Protein AF-0000000071751173 (afdb_homodimer)

pLDDT: mean 72.38, std 30.24, range [17.64, 98.69]

Nearest PDB structures (foldseek):
  6b1u-assembly2_F  TM=9.648E-01  e=2.246E-22  Homo sapiens
  2ya3-assembly1_E  TM=9.350E-01  e=2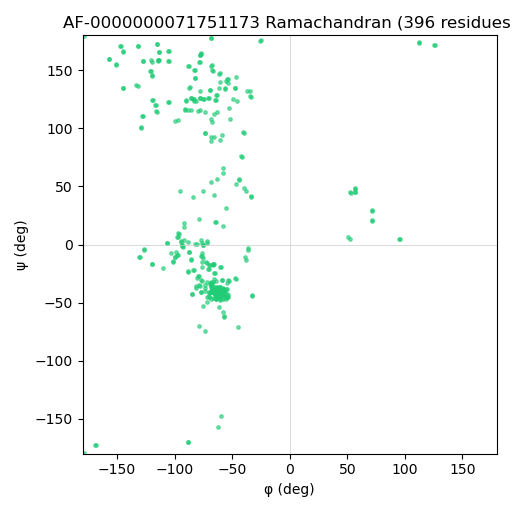.401E-22  Rattus norvegicus
  2uv6-assembly1_A-2  TM=8.990E-01  e=4.100E-22  Homo sapiens
  2uv4-assembly1_A  TM=9.038E-01  e=8.555E-22  Homo sapiens
  2uv7-assembly1_A-2  TM=9.027E-01  e=1.278E-21  Homo sapiens

Organism: Lates calcarifer (NCBI:txid8187)

Structure (mmCIF, N/CA/C/O backbone):
data_AF-0000000071751173-model_v1
#
loop_
_entity.id
_entity.type
_entity.pdbx_description
1 polymer 'CBS domain-containing protein'
#
loop_
_atom_site.group_PDB
_atom_site.id
_atom_site.type_symbol
_atom_site.label_atom_id
_atom_site.label_alt_id
_atom_site.label_comp_id
_atom_site.label_asym_id
_atom_site.label_entity_id
_atom_site.label_seq_id
_atom_site.pdbx_PDB_ins_code
_atom_site.Cartn_x
_atom_site.Cartn_y
_atom_site.Cartn_z
_atom_site.occupancy
_atom_site.B_iso_or_equiv
_atom_site.auth_seq_id
_atom_site.auth_comp_id
_atom_site.auth_asym_id
_atom_site.auth_atom_id
_atom_site.pdbx_PDB_model_num
ATOM 1 N N . MET A 1 1 ? -24.938 -24.016 -18.797 1 21.72 1 MET A N 1
ATOM 2 C CA . MET A 1 1 ? -25.234 -23.344 -17.531 1 21.72 1 MET A CA 1
ATOM 3 C C . MET A 1 1 ? -24 -22.625 -17 1 21.72 1 MET A C 1
ATOM 5 O O . MET A 1 1 ? -22.969 -23.25 -16.781 1 21.72 1 MET A O 1
ATOM 9 N N . SER A 1 2 ? -23.641 -21.547 -17.594 1 26.73 2 SER A N 1
ATOM 10 C CA . SER A 1 2 ? -22.484 -20.688 -17.406 1 26.73 2 SER A CA 1
ATOM 11 C C . SER A 1 2 ? -22.172 -20.484 -15.93 1 26.73 2 SER A C 1
ATOM 13 O O . SER A 1 2 ? -23.062 -20.125 -15.148 1 26.73 2 SER A O 1
ATOM 15 N N . LEU A 1 3 ? -21.625 -21.453 -15.32 1 28.86 3 LEU A N 1
ATOM 16 C CA . LEU A 1 3 ? -21.266 -21.453 -13.914 1 28.86 3 LEU A CA 1
ATOM 17 C C . LEU A 1 3 ? -20.844 -20.047 -13.469 1 28.86 3 LEU A C 1
ATOM 19 O O . LEU A 1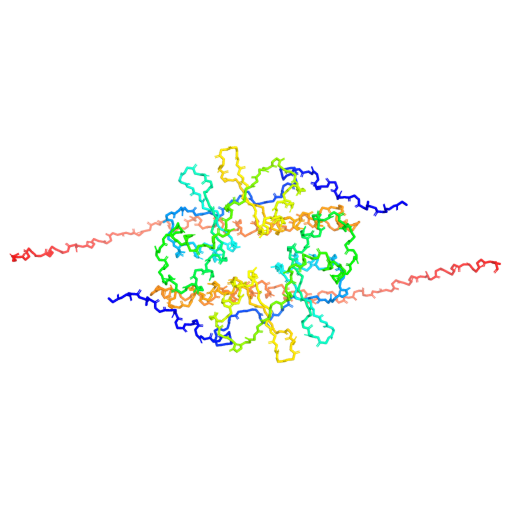 3 ? -19.688 -19.672 -13.648 1 28.86 3 LEU A O 1
ATOM 23 N N . CYS A 1 4 ? -21.516 -19.078 -13.914 1 35.69 4 CYS A N 1
ATOM 24 C CA . CYS A 1 4 ? -21.484 -17.703 -13.453 1 35.69 4 CYS A CA 1
ATOM 25 C C . CYS A 1 4 ? -21.344 -17.625 -11.938 1 35.69 4 CYS A C 1
ATOM 27 O O . CYS A 1 4 ? -22.281 -17.938 -11.211 1 35.69 4 CYS A O 1
ATOM 29 N N . MET A 1 5 ? -20.469 -18.375 -11.344 1 39.69 5 MET A N 1
ATOM 30 C CA . MET A 1 5 ? -20.5 -18.297 -9.891 1 39.69 5 MET A CA 1
ATOM 31 C C . MET A 1 5 ? -20.734 -16.859 -9.43 1 39.69 5 MET A C 1
ATOM 33 O O . MET A 1 5 ? -20.031 -15.938 -9.867 1 39.69 5 MET A O 1
ATOM 37 N N . PRO A 1 6 ? -21.984 -16.422 -9.125 1 50.91 6 PRO A N 1
ATOM 38 C CA . PRO A 1 6 ? -22.469 -15.172 -8.555 1 50.91 6 PRO A CA 1
ATOM 39 C C . PRO A 1 6 ? -21.516 -14.57 -7.527 1 50.91 6 PRO A C 1
ATOM 41 O O . PRO A 1 6 ? -20.719 -15.297 -6.918 1 50.91 6 PRO A O 1
ATOM 44 N N . MET A 1 7 ? -21.234 -13.211 -7.676 1 62.72 7 MET A N 1
ATOM 45 C CA . MET A 1 7 ? -20.594 -12.492 -6.578 1 62.72 7 MET A CA 1
ATOM 46 C C . MET A 1 7 ? -21.062 -13.031 -5.23 1 62.72 7 MET A C 1
ATOM 48 O O . MET A 1 7 ? -22.25 -13.258 -5.023 1 62.72 7 MET A O 1
ATOM 52 N N . PRO A 1 8 ? -20.125 -13.352 -4.461 1 74 8 PRO A N 1
ATOM 53 C CA . PRO A 1 8 ? -20.516 -13.812 -3.127 1 74 8 PRO A CA 1
ATOM 54 C C . PRO A 1 8 ? -21.547 -12.898 -2.459 1 74 8 PRO A C 1
ATOM 56 O O . PRO A 1 8 ? -21.5 -11.68 -2.645 1 74 8 PRO A O 1
ATOM 59 N N . ALA A 1 9 ? -22.562 -13.445 -1.882 1 79.69 9 ALA A N 1
ATOM 60 C CA . ALA A 1 9 ? -23.656 -12.727 -1.235 1 79.69 9 ALA A CA 1
ATOM 61 C C . ALA A 1 9 ? -23.125 -11.625 -0.319 1 79.69 9 ALA A C 1
ATOM 63 O O . ALA A 1 9 ? -23.75 -10.57 -0.188 1 79.69 9 ALA A O 1
ATOM 64 N N . PHE A 1 10 ? -21.969 -11.852 0.198 1 87.06 10 PHE A N 1
ATOM 65 C CA . PHE A 1 10 ? -21.453 -10.891 1.171 1 87.06 10 PHE A CA 1
ATOM 66 C C . PHE A 1 10 ? -21.047 -9.594 0.487 1 87.06 10 PHE A C 1
ATOM 68 O O . PHE A 1 10 ? -20.906 -8.555 1.139 1 87.06 10 PHE A O 1
ATOM 75 N N . MET A 1 11 ? -20.891 -9.586 -0.81 1 89.12 11 MET A N 1
ATOM 76 C CA . MET A 1 11 ? -20.516 -8.375 -1.542 1 89.12 11 MET A CA 1
ATOM 77 C C . MET A 1 11 ? -21.656 -7.367 -1.555 1 89.12 11 MET A C 1
ATOM 79 O O . MET A 1 11 ? -21.438 -6.176 -1.771 1 89.12 11 MET A O 1
ATOM 83 N N . LYS A 1 12 ? -22.828 -7.895 -1.322 1 93.19 12 LYS A N 1
ATOM 84 C CA . LYS A 1 12 ? -24 -7.031 -1.356 1 93.19 12 LYS A CA 1
ATOM 85 C C . LYS A 1 12 ? -24.328 -6.504 0.035 1 93.19 12 LYS A C 1
ATOM 87 O O . LYS A 1 12 ? -25.234 -5.684 0.193 1 93.19 12 LYS A O 1
ATOM 92 N N . GLN A 1 13 ? -23.562 -6.91 1.012 1 95.38 13 GLN A N 1
ATOM 93 C CA . GLN A 1 13 ? -23.75 -6.422 2.373 1 95.38 13 GLN A CA 1
ATOM 94 C C . GLN A 1 13 ? -22.969 -5.137 2.609 1 95.38 13 GLN A C 1
ATOM 96 O O . GLN A 1 13 ? -21.953 -4.891 1.942 1 95.38 13 GLN A O 1
ATOM 101 N N . THR A 1 14 ? -23.484 -4.355 3.549 1 97.69 14 THR A N 1
ATOM 102 C CA . THR A 1 14 ? -22.844 -3.074 3.85 1 97.69 14 THR A CA 1
ATOM 103 C C . THR A 1 14 ? -21.609 -3.275 4.715 1 97.69 14 THR A C 1
ATOM 105 O O . THR A 1 14 ? -21.422 -4.34 5.309 1 97.69 14 THR A O 1
ATOM 108 N N . LEU A 1 15 ? -20.781 -2.219 4.723 1 97.38 15 LEU A N 1
ATOM 109 C CA . LEU A 1 15 ? -19.625 -2.24 5.605 1 97.38 15 LEU A CA 1
ATOM 110 C C . LEU A 1 15 ? -20.047 -2.461 7.051 1 97.38 15 LEU A C 1
ATOM 112 O O . LEU A 1 15 ? -19.375 -3.199 7.789 1 97.38 15 LEU A O 1
ATOM 116 N N . GLU A 1 16 ? -21.125 -1.8 7.359 1 97.06 16 GLU A N 1
ATOM 117 C CA . GLU A 1 16 ? -21.625 -1.906 8.727 1 97.06 16 GLU A CA 1
ATOM 118 C C . GLU A 1 16 ? -22.031 -3.336 9.0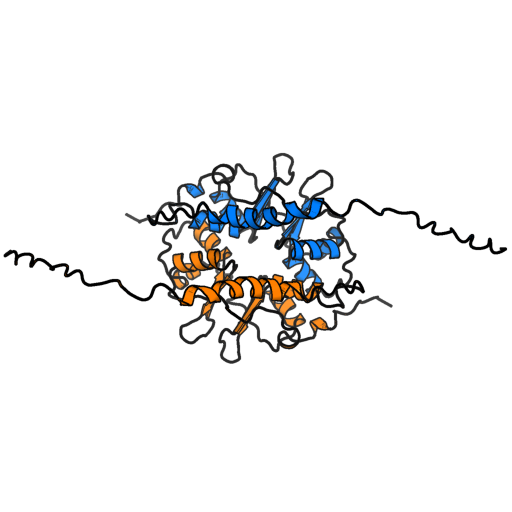55 1 97.06 16 GLU A C 1
ATOM 120 O O . GLU A 1 16 ? -21.688 -3.869 10.109 1 97.06 16 GLU A O 1
ATOM 125 N N . GLU A 1 17 ? -22.734 -3.996 8.188 1 96.06 17 GLU A N 1
ATOM 126 C CA . GLU A 1 17 ? -23.219 -5.363 8.383 1 96.06 17 GLU A CA 1
ATOM 127 C C . GLU A 1 17 ? -22.047 -6.344 8.484 1 96.06 17 GLU A C 1
ATOM 129 O O . GLU A 1 17 ? -22.094 -7.289 9.273 1 96.06 17 GLU A O 1
ATOM 134 N N . LEU A 1 18 ? -21.016 -6.105 7.719 1 94.25 18 LEU A N 1
ATOM 135 C CA . LEU A 1 18 ? -19.906 -7.043 7.621 1 94.25 18 LEU A CA 1
ATOM 136 C C . LEU A 1 18 ? -18.859 -6.762 8.695 1 94.25 18 LEU A C 1
ATOM 138 O O . LEU A 1 18 ? -18.031 -7.617 9 1 94.25 18 LEU A O 1
ATOM 142 N N . GLY A 1 19 ? -18.844 -5.531 9.18 1 95.19 19 GLY A N 1
ATOM 143 C CA . GLY A 1 19 ? -17.828 -5.125 10.133 1 95.19 19 GLY A CA 1
ATOM 144 C C . GLY A 1 19 ? -16.453 -4.984 9.508 1 95.19 19 GLY A C 1
ATOM 145 O O . GLY A 1 19 ? -15.438 -5.27 10.156 1 95.19 19 GLY A O 1
ATOM 146 N N . VAL A 1 20 ? -16.422 -4.66 8.289 1 96.19 20 VAL A N 1
ATOM 147 C CA . VAL A 1 20 ? -15.156 -4.523 7.57 1 96.19 20 VAL A CA 1
ATOM 148 C C . VAL A 1 20 ? -14.594 -3.119 7.766 1 96.19 20 VAL A C 1
ATOM 150 O O . VAL A 1 20 ? -15.289 -2.127 7.512 1 96.19 20 VAL A O 1
ATOM 153 N N . GLY A 1 21 ? -13.375 -3.035 8.211 1 96.75 21 GLY A N 1
ATOM 154 C CA . GLY A 1 21 ? -12.719 -1.755 8.422 1 96.75 21 GLY A CA 1
ATOM 155 C C . GLY A 1 21 ? -12.164 -1.596 9.828 1 96.75 21 GLY A C 1
ATOM 156 O O . GLY A 1 21 ? -12.328 -2.484 10.672 1 96.75 21 GLY A O 1
ATOM 157 N N . THR A 1 22 ? -11.414 -0.544 10.055 1 96.25 22 THR A N 1
ATOM 158 C CA . THR A 1 22 ? -10.898 -0.14 11.352 1 96.25 22 THR A CA 1
ATOM 159 C C . THR A 1 22 ? -11.664 1.065 11.891 1 96.25 22 THR A C 1
ATOM 161 O O . THR A 1 22 ? -11.68 2.125 11.258 1 96.25 22 THR A O 1
ATOM 164 N N . TYR A 1 23 ? -12.234 0.918 13.055 1 97.12 23 TYR A N 1
ATOM 165 C CA . TYR A 1 23 ? -13.141 1.96 13.523 1 97.12 23 TYR A CA 1
ATOM 166 C C . TYR A 1 23 ? -12.734 2.459 14.906 1 97.12 23 TYR A C 1
ATOM 168 O O . TYR A 1 23 ? -13.344 3.385 15.445 1 97.12 23 TYR A O 1
ATOM 176 N N . ALA A 1 24 ? -11.75 1.836 15.438 1 95.62 24 ALA A N 1
ATOM 177 C CA . ALA A 1 24 ? -11.227 2.275 16.734 1 95.62 24 ALA A CA 1
ATOM 178 C C . ALA A 1 24 ? -9.75 2.646 16.625 1 95.62 24 ALA A C 1
ATOM 180 O O . ALA A 1 24 ? -9.016 2.082 15.82 1 95.62 24 ALA A O 1
ATOM 181 N N . ASN A 1 25 ? -9.312 3.635 17.484 1 95.81 25 ASN A N 1
ATOM 182 C CA . ASN A 1 25 ? -7.922 4.062 17.562 1 95.81 25 ASN A CA 1
ATOM 183 C C . ASN A 1 25 ? -7.367 4.434 16.188 1 95.81 25 ASN A C 1
ATOM 185 O O . ASN A 1 25 ? -6.289 3.977 15.812 1 95.81 25 ASN A O 1
ATOM 189 N N . ILE A 1 26 ? -8.141 5.156 15.477 1 97.12 26 ILE A N 1
ATOM 190 C CA . ILE A 1 26 ? -7.734 5.57 14.133 1 97.12 26 ILE A CA 1
ATOM 191 C C . ILE A 1 26 ? -6.617 6.605 14.227 1 97.12 26 ILE A C 1
ATOM 193 O O . ILE A 1 26 ? -6.723 7.582 14.977 1 97.12 26 ILE A O 1
ATOM 197 N N . ALA A 1 27 ? -5.555 6.34 13.562 1 97.81 27 ALA A N 1
ATOM 198 C CA . ALA A 1 27 ? -4.484 7.332 13.477 1 97.81 27 ALA A CA 1
ATOM 199 C C . ALA A 1 27 ? -4.828 8.422 12.461 1 97.81 27 ALA A C 1
ATOM 201 O O . ALA A 1 27 ? -5.254 8.125 11.344 1 97.81 27 ALA A O 1
ATOM 202 N N . TYR A 1 28 ? -4.797 9.656 12.828 1 98.12 28 TYR A N 1
ATOM 203 C CA . TYR A 1 28 ? -4.996 10.797 11.938 1 98.12 28 TYR A CA 1
ATOM 204 C C . TYR A 1 28 ? -4.117 11.969 12.344 1 98.12 28 TYR A C 1
ATOM 206 O O . TYR A 1 28 ? -3.49 11.938 13.406 1 98.12 28 TYR A O 1
ATOM 214 N N . ILE A 1 29 ? -3.98 12.961 11.469 1 98.62 29 ILE A N 1
ATOM 215 C CA . ILE A 1 29 ? -3.209 14.172 11.742 1 98.62 29 ILE A CA 1
ATOM 216 C C . ILE A 1 29 ? -4.027 15.398 11.352 1 98.62 29 ILE A C 1
ATOM 218 O O . ILE A 1 29 ? -5.113 15.273 10.781 1 98.62 29 ILE A O 1
ATOM 222 N N . HIS A 1 30 ? -3.48 16.578 11.742 1 98.62 30 HIS A N 1
ATOM 223 C CA . HIS A 1 30 ? -4.113 17.844 11.383 1 98.62 30 HIS A CA 1
ATOM 224 C C . HIS A 1 30 ? -3.352 18.531 10.266 1 98.62 30 HIS A C 1
ATOM 226 O O . HIS A 1 30 ? -2.188 18.219 10.008 1 98.62 30 HIS A O 1
ATOM 232 N N . PRO A 1 31 ? -4.047 19.453 9.523 1 98 31 PRO A N 1
ATOM 233 C CA . PRO A 1 31 ? -3.406 20.172 8.414 1 98 31 PRO A CA 1
ATOM 234 C C . PRO A 1 31 ? -2.111 20.859 8.82 1 98 31 PRO A C 1
ATOM 236 O O . PRO A 1 31 ? -1.17 20.938 8.031 1 98 31 PRO A O 1
ATOM 239 N N . ASP A 1 32 ? -2.014 21.297 10.055 1 98.12 32 ASP A N 1
ATOM 240 C CA . ASP A 1 32 ? -0.865 22.078 10.492 1 98.12 32 ASP A CA 1
ATOM 241 C C . ASP A 1 32 ? 0.165 21.203 11.195 1 98.12 32 ASP A C 1
ATOM 243 O O . ASP A 1 32 ? 1.16 21.703 11.719 1 98.12 32 ASP A O 1
ATOM 247 N N . THR A 1 33 ? -0.078 19.891 11.172 1 97.62 33 THR A N 1
ATOM 248 C CA . THR A 1 33 ? 0.893 18.969 11.758 1 97.62 33 THR A CA 1
ATOM 249 C C . THR A 1 33 ? 2.217 19.031 11.008 1 97.62 33 THR A C 1
ATOM 251 O O . THR A 1 33 ? 2.24 18.953 9.773 1 97.62 33 THR A O 1
ATOM 254 N N . PRO A 1 34 ? 3.352 19.219 11.727 1 95.12 34 PRO A N 1
ATOM 255 C CA . PRO A 1 34 ? 4.648 19.125 11.055 1 95.12 34 PRO A CA 1
ATOM 256 C C . PRO A 1 34 ? 4.898 17.75 10.445 1 95.12 34 PRO A C 1
ATOM 258 O O . PRO A 1 34 ? 4.496 16.734 11.016 1 95.12 34 PRO A O 1
ATOM 261 N N . LEU A 1 35 ? 5.582 17.734 9.367 1 92.31 35 LEU A N 1
ATOM 262 C CA . LEU A 1 35 ? 5.859 16.5 8.641 1 92.31 35 LEU A CA 1
ATOM 263 C C . LEU A 1 35 ? 6.625 15.516 9.516 1 92.31 35 LEU A C 1
ATOM 265 O O . LEU A 1 35 ? 6.395 14.305 9.445 1 92.31 35 LEU A O 1
ATOM 269 N N . ILE A 1 36 ? 7.512 15.953 10.281 1 88.94 36 ILE A N 1
ATOM 270 C CA . ILE A 1 36 ? 8.312 15.078 11.141 1 88.94 36 ILE A CA 1
ATOM 271 C C . ILE A 1 36 ? 7.395 14.297 12.078 1 88.94 36 ILE A C 1
ATOM 273 O O . ILE A 1 36 ? 7.652 13.125 12.367 1 88.94 36 ILE A O 1
ATOM 277 N N . THR A 1 37 ? 6.387 14.938 12.602 1 94.44 37 THR A N 1
ATOM 278 C CA . THR A 1 37 ? 5.414 14.273 13.461 1 94.44 37 THR A CA 1
ATOM 279 C C . THR A 1 37 ? 4.637 13.219 12.68 1 94.44 37 THR A C 1
ATOM 281 O O . THR A 1 37 ? 4.402 12.109 13.18 1 94.44 37 THR A O 1
ATOM 284 N N . ALA A 1 38 ? 4.219 13.547 11.438 1 95 38 ALA A N 1
ATOM 285 C CA . ALA A 1 38 ? 3.527 12.578 10.594 1 95 38 ALA A CA 1
ATOM 286 C C . ALA A 1 38 ? 4.391 11.344 10.359 1 95 38 ALA A C 1
ATOM 288 O O . ALA A 1 38 ? 3.906 10.211 10.445 1 95 38 ALA A O 1
ATOM 289 N N . LEU A 1 39 ? 5.684 11.57 10.094 1 91.94 39 LEU A N 1
ATOM 290 C CA . LEU A 1 39 ? 6.613 10.477 9.867 1 91.94 39 LEU A CA 1
ATOM 291 C C . LEU A 1 39 ? 6.715 9.586 11.102 1 91.94 39 LEU A C 1
ATOM 293 O O . LEU A 1 39 ? 6.766 8.359 10.992 1 91.94 39 LEU A O 1
ATOM 297 N N . SER A 1 40 ? 6.68 10.219 12.195 1 90.81 40 SER A N 1
ATOM 298 C CA . SER A 1 40 ? 6.742 9.477 13.453 1 90.81 40 SER A CA 1
ATOM 299 C C . SER A 1 40 ? 5.488 8.625 13.656 1 90.81 40 SER A C 1
ATOM 301 O O . SER A 1 40 ? 5.57 7.484 14.109 1 90.81 40 SER A O 1
ATOM 303 N N . VAL A 1 41 ? 4.383 9.102 13.344 1 95.12 41 VAL A N 1
ATOM 304 C CA . VAL A 1 41 ? 3.135 8.359 13.484 1 95.12 41 VAL A CA 1
ATOM 305 C C . VAL A 1 41 ? 3.154 7.148 12.555 1 95.12 41 VAL A C 1
ATOM 307 O O . VAL A 1 41 ? 2.752 6.051 12.945 1 95.12 41 VAL A O 1
ATOM 310 N N . PHE A 1 42 ? 3.637 7.293 11.312 1 93.06 42 PHE A N 1
ATOM 311 C CA . PHE A 1 42 ? 3.754 6.188 10.375 1 93.06 42 PHE A CA 1
ATOM 312 C C . PHE A 1 42 ? 4.543 5.035 10.984 1 93.06 42 PHE A C 1
ATOM 314 O O . PHE A 1 42 ? 4.164 3.871 10.844 1 93.06 42 PHE A O 1
ATOM 321 N N . THR A 1 43 ? 5.594 5.391 11.578 1 85.94 43 THR A N 1
ATOM 322 C CA . THR A 1 43 ? 6.516 4.375 12.07 1 85.94 43 THR A CA 1
ATOM 323 C C . THR A 1 43 ? 5.984 3.734 13.352 1 85.94 43 THR A C 1
ATOM 325 O O . THR A 1 43 ? 6.016 2.512 13.492 1 85.94 43 THR A O 1
ATOM 328 N N . HIS A 1 44 ? 5.395 4.504 14.289 1 90.06 44 HIS A N 1
ATOM 329 C CA . HIS A 1 44 ? 4.965 4.016 15.602 1 90.06 44 HIS A CA 1
ATOM 330 C C . HIS A 1 44 ? 3.641 3.266 15.5 1 90.06 44 HIS A C 1
ATOM 332 O O . HIS A 1 44 ? 3.436 2.266 16.188 1 90.06 44 HIS A O 1
ATOM 338 N N . ARG A 1 45 ? 2.859 3.736 14.641 1 93.5 45 ARG A N 1
ATOM 339 C CA . ARG A 1 45 ? 1.53 3.141 14.555 1 93.5 45 ARG A CA 1
ATOM 340 C C . ARG A 1 45 ? 1.467 2.109 13.43 1 93.5 45 ARG A C 1
ATOM 342 O O . ARG A 1 45 ? 0.479 1.383 13.305 1 93.5 45 ARG A O 1
ATOM 349 N N . ARG A 1 46 ? 2.381 1.97 12.633 1 88.31 46 ARG A N 1
ATOM 350 C CA . ARG A 1 46 ? 2.49 0.998 11.547 1 88.31 46 ARG A CA 1
ATOM 351 C C . ARG A 1 46 ? 1.303 1.101 10.594 1 88.31 46 ARG A C 1
ATOM 353 O O . ARG A 1 46 ? 0.675 0.091 10.266 1 88.31 46 ARG A O 1
ATOM 360 N N . VAL A 1 47 ? 1.024 2.363 10.203 1 92.12 47 VAL A N 1
ATOM 361 C CA . VAL A 1 47 ? -0.045 2.621 9.242 1 92.12 47 VAL A CA 1
ATOM 362 C C . VAL A 1 47 ? 0.545 3.178 7.953 1 92.12 47 VAL A C 1
ATOM 364 O O . VAL A 1 47 ? 1.637 3.752 7.957 1 92.12 47 VAL A O 1
ATOM 367 N N . SER A 1 48 ? -0.197 3.064 6.859 1 90.19 48 SER A N 1
ATOM 368 C CA . SER A 1 48 ? 0.332 3.441 5.555 1 90.19 48 SER A CA 1
ATOM 369 C C . SER A 1 48 ? -0.187 4.809 5.121 1 90.19 48 SER A C 1
ATOM 371 O O . SER A 1 48 ? 0.327 5.398 4.168 1 90.19 48 SER A O 1
ATOM 373 N N . ALA A 1 49 ? -1.175 5.246 5.789 1 95.25 49 ALA A N 1
ATOM 374 C CA . ALA A 1 49 ? -1.753 6.551 5.473 1 95.25 49 ALA A CA 1
ATOM 375 C C . ALA A 1 49 ? -2.371 7.191 6.715 1 95.25 49 ALA A C 1
ATOM 377 O O . ALA A 1 49 ? -2.752 6.492 7.656 1 95.25 49 ALA A O 1
ATOM 378 N N . LEU A 1 50 ? -2.396 8.508 6.605 1 97.75 50 LEU A N 1
ATOM 379 C CA . LEU A 1 50 ? -2.973 9.305 7.684 1 97.75 50 LEU A CA 1
ATOM 380 C C . LEU A 1 50 ? -4.023 10.266 7.141 1 97.75 50 LEU A C 1
ATOM 382 O O . LEU A 1 50 ? -3.693 11.227 6.438 1 97.75 50 LEU A O 1
ATOM 386 N N . PRO A 1 51 ? -5.309 9.992 7.492 1 98.31 51 PRO A N 1
ATOM 387 C CA . PRO A 1 51 ? -6.289 11.031 7.18 1 98.31 51 PRO A CA 1
ATOM 388 C C . PRO A 1 51 ? -5.934 12.383 7.801 1 98.31 51 PRO A C 1
ATOM 390 O O . PRO A 1 51 ? -5.449 12.438 8.938 1 98.31 51 PRO A O 1
ATOM 393 N N . VAL A 1 52 ? -6.043 13.398 7.012 1 98.44 52 VAL A N 1
ATOM 394 C CA . VAL A 1 52 ? -5.891 14.758 7.52 1 98.44 52 VAL A CA 1
ATOM 395 C C . VAL A 1 52 ? -7.254 15.305 7.945 1 98.44 52 VAL A C 1
ATOM 397 O O . VAL A 1 52 ? -8.148 15.469 7.113 1 98.44 52 VAL A O 1
ATOM 400 N N . VAL A 1 53 ? -7.328 15.57 9.219 1 98.56 53 VAL A N 1
ATOM 401 C CA . VAL A 1 53 ? -8.609 15.914 9.828 1 98.56 53 VAL A CA 1
ATOM 402 C C . VAL A 1 53 ? -8.531 17.312 10.438 1 98.56 53 VAL A C 1
ATOM 404 O O . VAL A 1 53 ? -7.605 17.625 11.188 1 98.56 53 VAL A O 1
ATOM 407 N N . ASP A 1 54 ? -9.484 18.172 9.969 1 98.06 54 ASP A N 1
ATOM 408 C CA . ASP A 1 54 ? -9.445 19.516 10.539 1 98.06 54 ASP A CA 1
ATOM 409 C C . ASP A 1 54 ? -9.836 19.484 12.016 1 98.06 54 ASP A C 1
ATOM 411 O O . ASP A 1 54 ? -10.133 18.422 12.57 1 98.06 54 ASP A O 1
ATOM 415 N N . HIS A 1 55 ? -9.797 20.625 12.648 1 96.31 55 HIS A N 1
ATOM 416 C CA . HIS A 1 55 ? -9.969 20.688 14.102 1 96.31 55 HIS A CA 1
ATOM 417 C C . HIS A 1 55 ? -11.43 20.5 14.492 1 96.31 55 HIS A C 1
ATOM 419 O O . HIS A 1 55 ? -11.75 20.375 15.672 1 96.31 55 HIS A O 1
ATOM 425 N N . HIS A 1 56 ? -12.297 20.328 13.5 1 95 56 HIS A N 1
ATOM 426 C CA . HIS A 1 56 ? -13.703 20.047 13.758 1 95 56 HIS A CA 1
ATOM 427 C C . HIS A 1 56 ? -14.039 18.578 13.453 1 95 56 HIS A C 1
ATOM 429 O O . HIS A 1 56 ? -15.203 18.188 13.5 1 95 56 HIS A O 1
ATOM 435 N N . GLY A 1 57 ? -13.047 17.828 13.055 1 95.81 57 GLY A N 1
ATOM 436 C CA . GLY A 1 57 ? -13.234 16.406 12.844 1 95.81 57 GLY A CA 1
ATOM 437 C C . GLY A 1 57 ? -13.539 16.047 11.406 1 95.81 57 GLY A C 1
ATOM 438 O O . GLY A 1 57 ? -13.742 14.875 11.078 1 95.81 57 GLY A O 1
ATOM 439 N N . LYS A 1 58 ? -13.492 17.047 10.586 1 98.19 58 LYS A N 1
ATOM 440 C CA . LYS A 1 58 ? -13.797 16.797 9.18 1 98.19 58 LYS A CA 1
ATOM 441 C C . LYS A 1 58 ? -12.547 16.359 8.414 1 98.19 58 LYS A C 1
ATOM 443 O O . LYS A 1 58 ? -11.469 16.938 8.594 1 98.19 58 LYS A O 1
ATOM 448 N N . VAL A 1 59 ? -12.766 15.328 7.594 1 98.44 59 VAL A N 1
ATOM 449 C CA . VAL A 1 59 ? -11.664 14.875 6.746 1 98.44 59 VAL A CA 1
ATOM 450 C C . VAL A 1 59 ? -11.469 15.852 5.59 1 98.44 59 VAL A C 1
ATOM 452 O O . VAL A 1 59 ? -12.375 16.062 4.785 1 98.44 59 VAL A O 1
ATOM 455 N N . VAL A 1 60 ? -10.203 16.344 5.48 1 97.19 60 VAL A N 1
ATOM 456 C CA . VAL A 1 60 ? -9.984 17.344 4.453 1 97.19 60 VAL A CA 1
ATOM 457 C C . VAL A 1 60 ? -8.953 16.859 3.449 1 97.19 60 VAL A C 1
ATOM 459 O O . VAL A 1 60 ? -8.805 17.422 2.365 1 97.19 60 VAL A O 1
ATOM 462 N N . ASP A 1 61 ? -8.227 15.875 3.801 1 96.75 61 ASP A N 1
ATOM 463 C CA . ASP A 1 61 ? -7.227 15.297 2.902 1 96.75 61 ASP A CA 1
ATOM 464 C C . ASP A 1 61 ? -6.691 13.977 3.451 1 96.75 61 ASP A C 1
ATOM 466 O O . ASP A 1 61 ? -7.23 13.438 4.418 1 96.75 61 ASP A O 1
ATOM 470 N N . ILE A 1 62 ? -5.699 13.445 2.83 1 96.81 62 ILE A N 1
ATOM 471 C CA . ILE A 1 62 ? -5.004 12.234 3.26 1 96.81 62 ILE A CA 1
ATOM 472 C C . ILE A 1 62 ? -3.516 12.359 2.934 1 96.81 62 ILE A C 1
ATOM 474 O O . ILE A 1 62 ? -3.143 12.875 1.88 1 96.81 62 ILE A O 1
ATOM 478 N N . TYR A 1 63 ? -2.67 12.016 3.859 1 95.69 63 TYR A N 1
ATOM 479 C CA . TYR A 1 63 ? -1.227 11.977 3.658 1 95.69 63 TYR A CA 1
ATOM 480 C C . TYR A 1 63 ? -0.699 10.555 3.811 1 95.69 63 TYR A C 1
ATOM 482 O O . TYR A 1 63 ? -0.834 9.945 4.875 1 95.69 63 TYR A O 1
ATOM 490 N N . SER A 1 64 ? -0.069 9.984 2.773 1 94.62 64 SER A N 1
ATOM 491 C CA . SER A 1 64 ? 0.361 8.586 2.791 1 94.62 64 SER A CA 1
ATOM 492 C C . SER A 1 64 ? 1.882 8.477 2.738 1 94.62 64 SER A C 1
ATOM 494 O O . SER A 1 64 ? 2.576 9.484 2.559 1 94.62 64 SER A O 1
ATOM 496 N N . LYS A 1 65 ? 2.357 7.219 2.918 1 93.19 65 LYS A N 1
ATOM 497 C CA . LYS A 1 65 ? 3.781 6.934 2.77 1 93.19 65 LYS A CA 1
ATOM 498 C C . LYS A 1 65 ? 4.27 7.297 1.37 1 93.19 65 LYS A C 1
ATOM 500 O O . LYS A 1 65 ? 5.402 7.762 1.203 1 93.19 65 LYS A O 1
ATOM 505 N N . PHE A 1 66 ? 3.43 7.191 0.44 1 91.81 66 PHE A N 1
ATOM 506 C CA . PHE A 1 66 ? 3.803 7.516 -0.932 1 91.81 66 PHE A CA 1
ATOM 507 C C . PHE A 1 66 ? 4.062 9.008 -1.086 1 91.81 66 PHE A C 1
ATOM 509 O O . PHE A 1 66 ? 4.953 9.414 -1.835 1 91.81 66 PHE A O 1
ATOM 516 N N . ASP A 1 67 ? 3.348 9.789 -0.415 1 92.12 67 ASP A N 1
ATOM 517 C CA . ASP A 1 67 ? 3.551 11.234 -0.454 1 92.12 67 ASP A CA 1
ATOM 518 C C . ASP A 1 67 ? 4.93 11.609 0.087 1 92.12 67 ASP A C 1
ATOM 520 O O . ASP A 1 67 ? 5.547 12.57 -0.384 1 92.12 67 ASP A O 1
ATOM 524 N N . VAL A 1 68 ? 5.359 10.852 1.152 1 90.81 68 VAL A N 1
ATOM 525 C CA . VAL A 1 68 ? 6.68 11.102 1.721 1 90.81 68 VAL A CA 1
ATOM 526 C C . VAL A 1 68 ? 7.754 10.844 0.667 1 90.81 68 VAL A C 1
ATOM 528 O O . VAL A 1 68 ? 8.672 11.648 0.492 1 90.81 68 VAL A O 1
ATOM 531 N N . ILE A 1 69 ? 7.574 9.766 -0.014 1 90.25 69 ILE A N 1
ATOM 532 C CA . ILE A 1 69 ? 8.539 9.359 -1.031 1 90.25 69 ILE A CA 1
ATOM 533 C C . ILE A 1 69 ? 8.5 10.344 -2.199 1 90.25 69 ILE A C 1
ATOM 535 O O . ILE A 1 69 ? 9.539 10.703 -2.752 1 90.25 69 ILE A O 1
ATOM 539 N N . ASN A 1 70 ? 7.309 10.766 -2.58 1 89.75 70 ASN A N 1
ATOM 540 C CA . ASN A 1 70 ? 7.164 11.773 -3.625 1 89.75 70 ASN A CA 1
ATOM 541 C C . ASN A 1 70 ? 7.898 13.062 -3.268 1 89.75 70 ASN A C 1
ATOM 543 O O . ASN A 1 70 ? 8.57 13.656 -4.117 1 89.75 70 ASN A O 1
ATOM 547 N N . LEU A 1 71 ? 7.758 13.445 -2.086 1 89.12 71 LEU A N 1
ATOM 548 C CA . LEU A 1 71 ? 8.438 14.641 -1.621 1 89.12 71 LEU A CA 1
ATOM 549 C C . LEU A 1 71 ? 9.953 14.461 -1.668 1 89.12 71 LEU A C 1
ATOM 551 O O . LEU A 1 71 ? 10.68 15.359 -2.096 1 89.12 71 LEU A O 1
ATOM 555 N N . ALA A 1 72 ? 10.43 13.352 -1.179 1 85.69 72 ALA A N 1
ATOM 556 C CA . ALA A 1 72 ? 11.852 13.039 -1.192 1 85.69 72 ALA A CA 1
ATOM 557 C C . ALA A 1 72 ? 12.406 13.047 -2.615 1 85.69 72 ALA A C 1
ATOM 559 O O . ALA A 1 72 ? 13.531 13.492 -2.848 1 85.69 72 ALA A O 1
ATOM 560 N N . ALA A 1 73 ? 11.648 12.547 -3.555 1 86.81 73 ALA A N 1
ATOM 561 C CA . ALA A 1 73 ? 12.062 12.461 -4.953 1 86.81 73 ALA A CA 1
ATOM 562 C C . ALA A 1 73 ? 12.188 13.852 -5.57 1 86.81 73 ALA A C 1
ATOM 564 O O . ALA A 1 73 ? 13.047 14.086 -6.426 1 86.81 73 ALA A O 1
ATOM 565 N N . GLU A 1 74 ? 11.336 14.727 -5.25 1 82 74 GLU A N 1
ATOM 566 C CA . GLU A 1 74 ? 11.336 16.062 -5.82 1 82 74 GLU A CA 1
ATOM 567 C C . GLU A 1 74 ? 12.5 16.891 -5.285 1 82 74 GLU A C 1
ATOM 569 O O . GLU A 1 74 ? 12.812 17.953 -5.824 1 82 74 GLU A O 1
ATOM 574 N N . LYS A 1 75 ? 13.328 16.359 -4.5 1 66.62 75 LYS A N 1
ATOM 575 C CA . LYS A 1 75 ? 14.523 17 -3.959 1 66.62 75 LYS A CA 1
ATOM 576 C C . LYS A 1 75 ? 14.195 18.359 -3.344 1 66.62 75 LYS A C 1
ATOM 578 O O . LYS A 1 75 ? 15.016 19.266 -3.371 1 66.62 75 LYS A O 1
ATOM 583 N N . THR A 1 76 ? 13.008 18.734 -3.246 1 56.03 76 THR A N 1
ATOM 584 C CA . THR A 1 76 ? 12.609 20.078 -2.857 1 56.03 76 THR A CA 1
ATOM 585 C C . THR A 1 76 ? 12.648 20.234 -1.342 1 56.03 76 THR A C 1
ATOM 587 O O . THR A 1 76 ? 12.938 21.328 -0.836 1 56.03 76 THR A O 1
ATOM 590 N N . TYR A 1 77 ? 12.289 19.281 -0.577 1 55.78 77 TYR A N 1
ATOM 591 C CA . TYR A 1 77 ? 12.055 19.656 0.812 1 55.78 77 TYR A CA 1
ATOM 592 C C . TYR A 1 77 ? 12.812 18.734 1.761 1 55.78 77 TYR A C 1
ATOM 594 O O . TYR A 1 77 ? 12.57 17.516 1.793 1 55.78 77 TYR A O 1
ATOM 602 N N . ASN A 1 78 ? 13.867 19.234 2.182 1 64.12 78 ASN A N 1
ATOM 603 C CA . ASN A 1 78 ? 14.633 18.594 3.24 1 64.12 78 ASN A CA 1
ATOM 604 C C . ASN A 1 78 ? 14.18 19.047 4.621 1 64.12 78 ASN A C 1
ATOM 606 O O . ASN A 1 78 ? 14.781 18.672 5.633 1 64.12 78 ASN A O 1
ATOM 610 N N . ASN A 1 79 ? 13.125 19.922 4.512 1 73.94 79 ASN A N 1
ATOM 611 C CA . ASN A 1 79 ? 12.656 20.453 5.785 1 73.94 79 ASN A CA 1
ATOM 612 C C . ASN A 1 79 ? 11.445 19.672 6.301 1 73.94 79 ASN A C 1
ATOM 614 O O . ASN A 1 79 ? 10.359 19.766 5.727 1 73.94 79 ASN A O 1
ATOM 618 N N . LEU A 1 80 ? 11.672 18.922 7.285 1 80.38 80 LEU A N 1
ATOM 619 C CA . LEU A 1 80 ? 10.609 18.094 7.859 1 80.38 80 LEU A CA 1
ATOM 620 C C . LEU A 1 80 ? 9.75 18.906 8.82 1 80.38 80 LEU A C 1
ATOM 622 O O . LEU A 1 80 ? 8.75 18.391 9.344 1 80.38 80 LEU A O 1
ATOM 626 N N . ASP A 1 81 ? 10.117 20.219 8.953 1 86.06 81 ASP A N 1
ATOM 627 C CA . ASP A 1 81 ? 9.328 21.078 9.828 1 86.06 81 ASP A CA 1
ATOM 628 C C . ASP A 1 81 ? 8.148 21.703 9.078 1 86.06 81 ASP A C 1
ATOM 630 O O . ASP A 1 81 ? 7.285 22.328 9.68 1 86.06 81 ASP A O 1
ATOM 634 N N . VAL A 1 82 ? 8.141 21.484 7.859 1 90 82 VAL A N 1
ATOM 635 C CA . VAL A 1 82 ? 7.016 22 7.09 1 90 82 VAL A CA 1
ATOM 636 C C . VAL A 1 82 ? 5.742 21.25 7.477 1 90 82 VAL A C 1
ATOM 638 O O . VAL A 1 82 ? 5.801 20.125 7.996 1 90 82 VAL A O 1
ATOM 641 N N . THR A 1 83 ? 4.652 21.938 7.285 1 95.25 83 THR A N 1
ATOM 642 C CA . THR A 1 83 ? 3.385 21.312 7.648 1 95.25 83 THR A CA 1
ATOM 643 C C . THR A 1 83 ? 2.957 20.297 6.59 1 95.25 83 THR A C 1
ATOM 645 O O . THR A 1 83 ? 3.439 20.328 5.457 1 95.25 83 THR A O 1
ATOM 648 N N . VAL A 1 84 ? 2.01 19.469 6.977 1 95.38 84 VAL A N 1
ATOM 649 C CA . VAL A 1 84 ? 1.45 18.484 6.062 1 95.38 84 VAL A CA 1
ATOM 650 C C . VAL A 1 84 ? 0.776 19.188 4.887 1 95.38 84 VAL A C 1
ATOM 652 O O . VAL A 1 84 ? 0.915 18.766 3.738 1 95.38 84 VAL A O 1
ATOM 655 N N . THR A 1 85 ? 0.081 20.281 5.156 1 95.06 85 THR A N 1
ATOM 656 C CA . THR A 1 85 ? -0.573 21.031 4.094 1 95.06 85 THR A CA 1
ATOM 657 C C . THR A 1 85 ? 0.451 21.531 3.078 1 95.06 85 THR A C 1
ATOM 659 O O . THR A 1 85 ? 0.226 21.453 1.869 1 95.06 85 THR A O 1
ATOM 662 N N . GLN A 1 86 ? 1.509 22.031 3.539 1 92.5 86 GLN A N 1
ATOM 663 C CA . GLN A 1 86 ? 2.57 22.5 2.656 1 92.5 86 GLN A CA 1
ATOM 664 C C . GLN A 1 86 ? 3.17 21.344 1.854 1 92.5 86 GLN A C 1
ATOM 666 O O . GLN A 1 86 ? 3.451 21.484 0.663 1 92.5 86 GLN A O 1
ATOM 671 N N . ALA A 1 87 ? 3.383 20.25 2.52 1 91.31 87 ALA A N 1
ATOM 672 C CA . ALA A 1 87 ? 3.939 19.078 1.851 1 91.31 87 ALA A CA 1
ATOM 673 C C . ALA A 1 87 ? 3.006 18.578 0.752 1 91.31 87 ALA A C 1
ATOM 675 O O . ALA A 1 87 ? 3.461 18.156 -0.314 1 91.31 87 ALA A O 1
ATOM 676 N N . LEU A 1 88 ? 1.719 18.656 0.995 1 92.31 88 LEU A N 1
ATOM 677 C CA . LEU A 1 88 ? 0.712 18.141 0.073 1 92.31 88 LEU A CA 1
ATOM 678 C C . LEU A 1 88 ? 0.657 18.984 -1.196 1 92.31 88 LEU A C 1
ATOM 680 O O . LEU A 1 88 ? 0.109 18.547 -2.213 1 92.31 88 LEU A O 1
ATOM 684 N N . ARG A 1 89 ? 1.174 20.141 -1.174 1 88.06 89 ARG A N 1
ATOM 685 C CA . ARG A 1 89 ? 1.223 20.984 -2.363 1 88.06 89 ARG A CA 1
ATOM 686 C C . ARG A 1 89 ? 2.143 20.391 -3.422 1 88.06 89 ARG A C 1
ATOM 688 O O . ARG A 1 89 ? 2.047 20.734 -4.602 1 88.06 89 ARG A O 1
ATOM 695 N N . HIS A 1 90 ? 2.99 19.469 -3.027 1 82.88 90 HIS A N 1
ATOM 696 C CA . HIS A 1 90 ? 3.938 18.844 -3.945 1 82.88 90 HIS A CA 1
ATOM 697 C C . HIS A 1 90 ? 3.385 17.531 -4.508 1 82.88 90 HIS A C 1
ATOM 699 O O . HIS A 1 90 ? 4.094 16.812 -5.207 1 82.88 90 HIS A O 1
ATOM 705 N N . ARG A 1 91 ? 2.197 17.297 -4.109 1 85.25 91 ARG A N 1
ATOM 706 C CA . ARG A 1 91 ? 1.54 16.094 -4.613 1 85.25 91 ARG A CA 1
ATOM 707 C C . ARG A 1 91 ? 1.259 16.219 -6.109 1 85.25 91 ARG A C 1
ATOM 709 O O . ARG A 1 91 ? 1.087 17.328 -6.629 1 85.25 91 ARG A O 1
ATOM 716 N N . SER A 1 92 ? 1.283 15.031 -6.641 1 72.31 92 SER A N 1
ATOM 717 C CA . SER A 1 92 ? 0.976 15.039 -8.07 1 72.31 92 SER A CA 1
ATOM 718 C C . SER A 1 92 ? -0.355 15.727 -8.344 1 72.31 92 SER A C 1
ATOM 720 O O . SER A 1 92 ? -1.289 15.633 -7.547 1 72.31 92 SER A O 1
ATOM 722 N N . GLN A 1 93 ? -0.409 16.422 -9.375 1 65.25 93 GLN A N 1
ATOM 723 C CA . GLN A 1 93 ? -1.575 17.188 -9.82 1 65.25 93 GLN A CA 1
ATOM 724 C C . GLN A 1 93 ? -2.768 16.266 -10.062 1 65.25 93 GLN A C 1
ATOM 726 O O . GLN A 1 93 ? -3.918 16.703 -10.031 1 65.25 93 GLN A O 1
ATOM 731 N N . TYR A 1 94 ? -2.521 15.023 -10.227 1 61.09 94 TYR A N 1
ATOM 732 C CA . TYR A 1 94 ? -3.582 14.109 -10.633 1 61.09 94 TYR A CA 1
ATOM 733 C C . TYR A 1 94 ? -4.27 13.492 -9.422 1 61.09 94 TYR A C 1
ATOM 735 O O . TYR A 1 94 ? -5.125 12.617 -9.57 1 61.09 94 TYR A O 1
ATOM 743 N N . PHE A 1 95 ? -3.977 14.141 -8.414 1 70.94 95 PHE A N 1
ATOM 744 C CA . PHE A 1 95 ? -4.609 13.617 -7.207 1 70.94 95 PHE A CA 1
ATOM 745 C C . PHE A 1 95 ? -6.012 14.195 -7.039 1 70.94 95 PHE A C 1
ATOM 747 O O . PHE A 1 95 ? -6.184 15.414 -6.977 1 70.94 95 PHE A O 1
ATOM 754 N N . GLU A 1 96 ? -7.168 13.328 -7.09 1 69.38 96 GLU A N 1
ATOM 755 C CA . GLU A 1 96 ? -8.578 13.695 -7.047 1 69.38 96 GLU A CA 1
ATOM 756 C C . GLU A 1 96 ? -9.016 14.047 -5.629 1 69.38 96 GLU A C 1
ATOM 758 O O . GLU A 1 96 ? -10.078 14.648 -5.43 1 69.38 96 GLU A O 1
ATOM 763 N N . GLY A 1 97 ? -8.211 13.797 -4.695 1 82.12 97 GLY A N 1
ATOM 764 C CA . GLY A 1 97 ? -8.625 14.055 -3.322 1 82.12 97 GLY A CA 1
ATOM 765 C C . GLY A 1 97 ? -8.805 12.789 -2.504 1 82.12 97 GLY A C 1
ATOM 766 O O . GLY A 1 97 ? -8.672 11.68 -3.029 1 82.12 97 GLY A O 1
ATOM 767 N N . VAL A 1 98 ? -9.039 13 -1.287 1 92.06 98 VAL A N 1
ATOM 768 C CA . VAL A 1 98 ? -9.258 11.883 -0.376 1 92.06 98 VAL A CA 1
ATOM 769 C C . VAL A 1 98 ? -10.523 11.125 -0.778 1 92.06 98 VAL A C 1
ATOM 771 O O . VAL A 1 98 ? -11.57 11.727 -0.994 1 92.06 98 VAL A O 1
ATOM 774 N N . MET A 1 99 ? -10.406 9.797 -1.01 1 96.62 99 MET A N 1
ATOM 775 C CA . MET A 1 99 ? -11.562 8.961 -1.312 1 96.62 99 MET A CA 1
ATOM 776 C C . MET A 1 99 ? -12.281 8.531 -0.033 1 96.62 99 MET A C 1
ATOM 778 O O . MET A 1 99 ? -11.648 7.996 0.883 1 96.62 99 MET A O 1
ATOM 782 N N . LYS A 1 100 ? -13.523 8.859 -0.026 1 97.94 100 LYS A N 1
ATOM 783 C CA . LYS A 1 100 ? -14.328 8.617 1.169 1 97.94 100 LYS A CA 1
ATOM 784 C C . LYS A 1 100 ? -15.414 7.578 0.905 1 97.94 100 LYS A C 1
ATOM 786 O O . LYS A 1 100 ? -15.742 7.293 -0.25 1 97.94 100 LYS A O 1
ATOM 791 N N . CYS A 1 101 ? -15.906 6.961 1.957 1 98.44 101 CYS A N 1
ATOM 792 C CA . CYS A 1 101 ? -17.094 6.102 1.921 1 98.44 101 CYS A CA 1
ATOM 793 C C . CYS A 1 101 ? -17.859 6.191 3.229 1 98.44 101 CYS A C 1
ATOM 795 O O . CYS A 1 101 ? -17.453 6.891 4.156 1 98.44 101 CYS A O 1
ATOM 797 N N . ASN A 1 102 ? -19.031 5.609 3.221 1 97.94 102 ASN A N 1
ATOM 798 C CA . ASN A 1 102 ? -19.875 5.543 4.406 1 97.94 102 ASN A CA 1
ATOM 799 C C . ASN A 1 102 ? -20.172 4.098 4.801 1 97.94 102 ASN A C 1
ATOM 801 O O . ASN A 1 102 ? -20.125 3.197 3.959 1 97.94 102 ASN A O 1
ATOM 805 N N . LYS A 1 103 ? -20.531 3.902 6.043 1 97.5 103 LYS A N 1
ATOM 806 C CA . LYS A 1 103 ? -20.703 2.561 6.59 1 97.5 103 LYS A CA 1
ATOM 807 C C . LYS A 1 103 ? -21.891 1.855 5.934 1 97.5 103 LYS A C 1
ATOM 809 O O . LYS A 1 103 ? -22 0.629 5.996 1 97.5 103 LYS A O 1
ATOM 814 N N . LEU A 1 104 ? -22.734 2.605 5.297 1 97.94 104 LEU A N 1
ATOM 815 C CA . LEU A 1 104 ? -23.969 2.035 4.754 1 97.94 104 LEU A CA 1
ATOM 816 C C . LEU A 1 104 ? -23.781 1.611 3.303 1 97.94 104 LEU A C 1
ATOM 818 O O . LEU A 1 104 ? -24.688 1.048 2.689 1 97.94 104 LEU A O 1
ATOM 822 N N . GLU A 1 105 ? -22.641 1.808 2.791 1 98.12 105 GLU A N 1
ATOM 823 C CA . GLU A 1 105 ? -22.328 1.367 1.433 1 98.12 105 GLU A CA 1
ATOM 824 C C . GLU A 1 105 ? -21.953 -0.111 1.404 1 98.12 105 GLU A C 1
ATOM 826 O O . GLU A 1 105 ? -21.375 -0.627 2.363 1 98.12 105 GLU A O 1
ATOM 831 N N . THR A 1 106 ? -22.234 -0.759 0.301 1 97.06 106 THR A N 1
ATOM 832 C CA . THR A 1 106 ? -21.969 -2.186 0.167 1 97.06 106 THR A CA 1
ATOM 833 C C . THR A 1 106 ? -20.484 -2.434 -0.121 1 97.06 106 THR A C 1
ATOM 835 O O . THR A 1 106 ? -19.797 -1.557 -0.645 1 97.06 106 THR A O 1
ATOM 838 N N . LEU A 1 107 ? -20.078 -3.607 0.204 1 95.25 107 LEU A N 1
ATOM 839 C CA . LEU A 1 107 ? -18.703 -3.988 -0.096 1 95.25 107 LEU A CA 1
ATOM 840 C C . LEU A 1 107 ? -18.438 -3.93 -1.596 1 95.25 107 LEU A C 1
ATOM 842 O O . LEU A 1 107 ? -17.344 -3.525 -2.023 1 95.25 107 LEU A O 1
ATOM 846 N N . GLU A 1 108 ? -19.375 -4.289 -2.367 1 94.19 108 GLU A N 1
ATOM 847 C CA . GLU A 1 108 ? -19.25 -4.234 -3.82 1 94.19 108 GLU A CA 1
ATOM 848 C C . GLU A 1 108 ? -18.938 -2.816 -4.293 1 94.19 108 GLU A C 1
ATOM 850 O O . GLU A 1 108 ? -18.031 -2.609 -5.098 1 94.19 108 GLU A O 1
ATOM 855 N N . THR A 1 109 ? -19.656 -1.892 -3.775 1 96.44 109 THR A N 1
ATOM 856 C CA . THR A 1 109 ? -19.469 -0.49 -4.125 1 96.44 109 THR A CA 1
ATOM 857 C C . THR A 1 109 ? -18.078 -0.013 -3.693 1 96.44 109 THR A C 1
ATOM 859 O O . THR A 1 109 ? -17.406 0.699 -4.438 1 96.44 109 THR A O 1
ATOM 862 N N . ILE A 1 110 ? -17.719 -0.446 -2.535 1 96.88 110 ILE A N 1
ATOM 863 C CA . ILE A 1 110 ? -16.438 -0.059 -1.967 1 96.88 110 ILE A CA 1
ATOM 864 C C . ILE A 1 110 ? -15.297 -0.616 -2.828 1 96.88 110 ILE A C 1
ATOM 866 O O . ILE A 1 110 ? -14.359 0.104 -3.166 1 96.88 110 ILE A O 1
ATOM 870 N N . VAL A 1 111 ? -15.383 -1.865 -3.207 1 94.44 111 VAL A N 1
ATOM 871 C CA . VAL A 1 111 ? -14.375 -2.523 -4.031 1 94.44 111 VAL A CA 1
ATOM 872 C C . VAL A 1 111 ? -14.273 -1.822 -5.383 1 94.44 111 VAL A C 1
ATOM 874 O O . VAL A 1 111 ? -13.172 -1.532 -5.855 1 94.44 111 VAL A O 1
ATOM 877 N N . ASP A 1 112 ? -15.367 -1.458 -5.934 1 94.94 112 ASP A N 1
ATOM 878 C CA . ASP A 1 112 ? -15.383 -0.759 -7.215 1 94.94 112 ASP A CA 1
ATOM 879 C C . ASP A 1 112 ? -14.688 0.598 -7.109 1 94.94 112 ASP A C 1
ATOM 881 O O . ASP A 1 112 ? -13.93 0.983 -8 1 94.94 112 ASP A O 1
ATOM 885 N N . ARG A 1 113 ? -14.977 1.254 -6.066 1 96.06 113 ARG A N 1
ATOM 886 C CA . ARG A 1 113 ? -14.398 2.578 -5.867 1 96.06 113 ARG A CA 1
ATOM 887 C C . ARG A 1 113 ? -12.891 2.496 -5.691 1 96.06 113 ARG A C 1
ATOM 889 O O . ARG A 1 113 ? -12.148 3.309 -6.25 1 96.06 113 ARG A O 1
ATOM 896 N N . ILE A 1 114 ? -12.383 1.54 -4.973 1 94.69 114 ILE A N 1
ATOM 897 C CA . ILE A 1 114 ? -10.961 1.335 -4.742 1 94.69 114 ILE A CA 1
ATOM 898 C C . ILE A 1 114 ? -10.258 1.068 -6.07 1 94.69 114 ILE A C 1
ATOM 900 O O . ILE A 1 114 ? -9.203 1.646 -6.352 1 94.69 114 ILE A O 1
ATOM 904 N N . VAL A 1 115 ? -10.859 0.24 -6.902 1 92.81 115 VAL A N 1
ATOM 905 C CA . VAL A 1 115 ? -10.266 -0.158 -8.172 1 92.81 115 VAL A CA 1
ATOM 906 C C . VAL A 1 115 ? -10.266 1.026 -9.141 1 92.81 115 VAL A C 1
ATOM 908 O O . VAL A 1 115 ? -9.242 1.343 -9.742 1 92.81 115 VAL A O 1
ATOM 911 N N . LYS A 1 116 ? -11.359 1.73 -9.219 1 92.62 116 LYS A N 1
ATOM 912 C CA . LYS A 1 116 ? -11.492 2.84 -10.156 1 92.62 116 LYS A CA 1
ATOM 913 C C . LYS A 1 116 ? -10.562 3.992 -9.781 1 92.62 116 LYS A C 1
ATOM 915 O O . LYS A 1 116 ? -9.961 4.617 -10.648 1 92.62 116 LYS A O 1
ATOM 920 N N . ALA A 1 117 ? -10.453 4.219 -8.508 1 92 117 ALA A N 1
ATOM 921 C CA . ALA A 1 117 ? -9.633 5.332 -8.047 1 92 117 ALA A CA 1
ATOM 922 C C . ALA A 1 117 ? -8.164 4.918 -7.918 1 92 117 ALA A C 1
ATOM 924 O O . ALA A 1 117 ? -7.289 5.766 -7.734 1 92 117 ALA A O 1
ATOM 925 N N . GLU A 1 118 ? -7.926 3.654 -7.984 1 89.12 118 GLU A N 1
ATOM 926 C CA . GLU A 1 118 ? -6.586 3.082 -7.867 1 89.12 118 GLU A CA 1
ATOM 927 C C . GLU A 1 118 ? -5.918 3.502 -6.562 1 89.12 118 GLU A C 1
ATOM 929 O O . GLU A 1 118 ? -4.785 3.986 -6.566 1 89.12 118 GLU A O 1
ATOM 934 N N . VAL A 1 119 ? -6.719 3.404 -5.496 1 92.5 119 VAL A N 1
ATOM 935 C CA . VAL A 1 119 ? -6.223 3.73 -4.164 1 92.5 119 VAL A CA 1
ATOM 936 C C . VAL A 1 119 ? -6.191 2.471 -3.301 1 92.5 119 VAL A C 1
ATOM 938 O O . VAL A 1 119 ? -6.809 1.459 -3.646 1 92.5 119 VAL A O 1
ATOM 941 N N . HIS A 1 120 ? -5.492 2.551 -2.18 1 93.19 120 HIS A N 1
ATOM 942 C CA . HIS A 1 120 ? -5.32 1.378 -1.328 1 93.19 120 HIS A CA 1
ATOM 943 C C . HIS A 1 120 ? -6.289 1.407 -0.151 1 93.19 120 HIS A C 1
ATOM 945 O O . HIS A 1 120 ? -6.402 0.426 0.588 1 93.19 120 HIS A O 1
ATOM 951 N N . ARG A 1 121 ? -6.945 2.533 0.053 1 96.56 121 ARG A N 1
ATOM 952 C CA . ARG A 1 121 ? -7.875 2.65 1.169 1 96.56 121 ARG A CA 1
ATOM 953 C C . ARG A 1 121 ? -8.906 3.742 0.907 1 96.56 121 ARG A C 1
ATOM 955 O O . ARG A 1 121 ? -8.695 4.613 0.06 1 96.56 121 ARG A O 1
ATOM 962 N N . LEU A 1 122 ? -10.008 3.643 1.627 1 98.06 122 LEU A N 1
ATOM 963 C CA . LEU A 1 122 ? -11.008 4.699 1.733 1 98.06 122 LEU A CA 1
ATOM 964 C C . LEU A 1 122 ? -11.172 5.152 3.18 1 98.06 122 LEU A C 1
ATOM 966 O O . LEU A 1 122 ? -11.023 4.352 4.105 1 98.06 122 LEU A O 1
ATOM 970 N N . VAL A 1 123 ? -11.438 6.434 3.342 1 98.56 123 VAL A N 1
ATOM 971 C CA . VAL A 1 123 ? -11.75 6.961 4.664 1 98.56 123 VAL A CA 1
ATOM 972 C C . VAL A 1 123 ? -13.258 6.891 4.902 1 98.56 123 VAL A C 1
ATOM 974 O O . VAL A 1 123 ? -14.047 7.375 4.086 1 98.56 123 VAL A O 1
ATOM 977 N N . VAL A 1 124 ? -13.609 6.211 6.004 1 98.69 124 VAL A N 1
ATOM 978 C CA . VAL A 1 124 ? -15.023 6.109 6.352 1 98.69 124 VAL A CA 1
ATOM 979 C C . VAL A 1 124 ? -15.453 7.352 7.125 1 98.69 124 VAL A C 1
ATOM 981 O O . VAL A 1 124 ? -14.852 7.703 8.141 1 98.69 124 VAL A O 1
ATOM 984 N N . VAL A 1 125 ? -16.469 7.977 6.625 1 98.69 125 VAL A N 1
ATOM 985 C CA . VAL A 1 125 ? -16.922 9.211 7.254 1 98.69 125 VAL A CA 1
ATOM 986 C C . VAL A 1 125 ? -18.422 9.117 7.562 1 98.69 125 VAL A C 1
ATOM 988 O O . VAL A 1 125 ? -19.125 8.289 6.992 1 98.69 125 VAL A O 1
ATOM 991 N N . ASP A 1 126 ? -18.812 9.922 8.492 1 98.06 126 ASP A N 1
ATOM 992 C CA . ASP A 1 126 ? -20.234 10.016 8.773 1 98.06 126 ASP A CA 1
ATOM 993 C C . ASP A 1 126 ? -20.906 11.07 7.891 1 98.06 126 ASP A C 1
ATOM 995 O O . ASP A 1 126 ? -20.297 11.555 6.93 1 98.06 126 ASP A O 1
ATOM 999 N N . GLU A 1 127 ? -22.141 11.414 8.164 1 96.69 127 GLU A N 1
ATOM 1000 C CA . GLU A 1 127 ? -22.953 12.32 7.352 1 96.69 127 GLU A CA 1
ATOM 1001 C C . GLU A 1 127 ? -22.375 13.727 7.363 1 96.69 127 GLU A C 1
ATOM 1003 O O . GLU A 1 127 ? -22.594 14.5 6.43 1 96.69 127 GLU A O 1
ATOM 1008 N N . GLU A 1 128 ? -21.641 14.047 8.375 1 96.62 128 GLU A N 1
ATOM 1009 C CA . GLU A 1 128 ? -21.047 15.383 8.484 1 96.62 128 GLU A CA 1
ATOM 1010 C C . GLU A 1 128 ? -19.594 15.391 7.996 1 96.62 128 GLU A C 1
ATOM 1012 O O . GLU A 1 128 ? -18.859 16.344 8.25 1 96.62 128 GLU A O 1
ATOM 1017 N N . SER A 1 129 ? -19.156 14.32 7.387 1 96.62 129 SER A N 1
ATOM 1018 C CA . SER A 1 129 ? -17.828 14.164 6.82 1 96.62 129 SER A CA 1
ATOM 1019 C C . SER A 1 129 ? -16.766 14.047 7.918 1 96.62 129 SER A C 1
ATOM 1021 O O . SER A 1 129 ? -15.602 14.375 7.699 1 96.62 129 SER A O 1
ATOM 1023 N N . ARG A 1 130 ? -17.25 13.672 9.117 1 98.06 130 ARG A N 1
ATOM 1024 C CA . ARG A 1 130 ? -16.312 13.383 10.188 1 98.06 130 ARG A CA 1
ATOM 1025 C C . ARG A 1 130 ? -15.766 11.969 10.07 1 98.06 130 ARG A C 1
ATOM 1027 O O . ARG A 1 130 ? -16.5 11.039 9.742 1 98.06 130 ARG A O 1
ATOM 1034 N N . ILE A 1 131 ? -14.5 11.828 10.414 1 98.31 131 ILE A N 1
ATOM 1035 C CA . ILE A 1 131 ? -13.836 10.531 10.281 1 98.31 131 ILE A CA 1
ATOM 1036 C C . ILE A 1 131 ? -14.406 9.547 11.305 1 98.31 131 ILE A C 1
ATOM 1038 O O . ILE A 1 131 ? -14.531 9.875 12.484 1 98.31 131 ILE A O 1
ATOM 1042 N N . ILE A 1 132 ? -14.734 8.336 10.844 1 97.94 132 ILE A N 1
ATOM 1043 C CA . ILE A 1 132 ? -15.195 7.336 11.797 1 97.94 132 ILE A CA 1
ATOM 1044 C C . ILE A 1 132 ? -14.438 6.027 11.578 1 97.94 132 ILE A C 1
ATOM 1046 O O . ILE A 1 132 ? -14.547 5.102 12.391 1 97.94 132 ILE A O 1
ATOM 1050 N N . GLY A 1 133 ? -13.688 5.922 10.477 1 98.06 133 GLY A N 1
ATOM 1051 C CA . GLY A 1 133 ? -12.953 4.688 10.234 1 98.06 133 GLY A CA 1
ATOM 1052 C C . GLY A 1 133 ? -12.125 4.723 8.969 1 98.06 133 GLY A C 1
ATOM 1053 O O . GLY A 1 133 ? -12.031 5.758 8.305 1 98.06 133 GLY A O 1
ATOM 1054 N N . ILE A 1 134 ? -11.422 3.658 8.68 1 98.12 134 ILE A N 1
ATOM 1055 C CA . ILE A 1 134 ? -10.648 3.396 7.469 1 98.12 134 ILE A CA 1
ATOM 1056 C C . ILE A 1 134 ? -10.969 2.002 6.941 1 98.12 134 ILE A C 1
ATOM 1058 O O . ILE A 1 134 ? -11.102 1.052 7.715 1 98.12 134 ILE A O 1
ATOM 1062 N N . VAL A 1 135 ? -11.141 1.859 5.68 1 97.56 135 VAL A N 1
ATOM 1063 C CA . VAL A 1 135 ? -11.219 0.546 5.047 1 97.56 135 VAL A CA 1
ATOM 1064 C C . VAL A 1 135 ? -10.047 0.359 4.094 1 97.56 135 VAL A C 1
ATOM 1066 O O . VAL A 1 135 ? -9.914 1.087 3.105 1 97.56 135 VAL A O 1
ATOM 1069 N N . SER A 1 136 ? -9.156 -0.569 4.387 1 94.94 136 SER A N 1
ATOM 1070 C CA . SER A 1 136 ? -7.961 -0.83 3.59 1 94.94 136 SER A CA 1
ATOM 1071 C C . SER A 1 136 ? -8.109 -2.107 2.77 1 94.94 136 SER A C 1
ATOM 1073 O O . SER A 1 136 ? -9.039 -2.887 2.988 1 94.94 136 SER A O 1
ATOM 1075 N N . LEU A 1 137 ? -7.207 -2.262 1.837 1 94.44 137 LEU A N 1
ATOM 1076 C CA . LEU A 1 137 ? -7.152 -3.506 1.078 1 94.44 137 LEU A CA 1
ATOM 1077 C C . LEU A 1 137 ? -7.027 -4.707 2.01 1 94.44 137 LEU A C 1
ATOM 1079 O O . LEU A 1 137 ? -7.641 -5.75 1.771 1 94.44 137 LEU A O 1
ATOM 1083 N N . SER A 1 138 ? -6.277 -4.535 3.043 1 91.56 138 SER A N 1
ATOM 1084 C CA . SER A 1 138 ? -6.117 -5.629 3.996 1 91.56 138 SER A CA 1
ATOM 1085 C C . SER A 1 138 ? -7.441 -5.973 4.668 1 91.56 138 SER A C 1
ATOM 1087 O O . SER A 1 138 ? -7.754 -7.148 4.871 1 91.56 138 SER A O 1
ATOM 1089 N N . ASP A 1 139 ? -8.195 -5.027 4.996 1 93.19 139 ASP A N 1
ATOM 1090 C CA . ASP A 1 139 ? -9.508 -5.254 5.602 1 93.19 139 ASP A CA 1
ATOM 1091 C C . ASP A 1 139 ? -10.414 -6.047 4.664 1 93.19 139 ASP A C 1
ATOM 1093 O O . ASP A 1 139 ? -11.094 -6.977 5.094 1 93.19 139 ASP A O 1
ATOM 1097 N N . ILE A 1 140 ? -10.445 -5.621 3.439 1 92.38 140 ILE A N 1
ATOM 1098 C CA . ILE A 1 140 ? -11.297 -6.262 2.447 1 92.38 140 ILE A CA 1
ATOM 1099 C C . ILE A 1 140 ? -10.828 -7.691 2.203 1 92.38 140 ILE A C 1
ATOM 1101 O O . ILE A 1 140 ? -11.641 -8.617 2.105 1 92.38 140 ILE 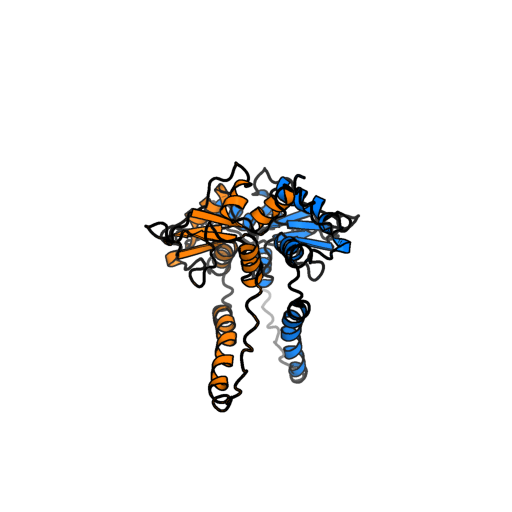A O 1
ATOM 1105 N N . LEU A 1 141 ? -9.562 -7.891 2.119 1 89.88 141 LEU A N 1
ATOM 1106 C CA . LEU A 1 141 ? -9.008 -9.227 1.91 1 89.88 141 LEU A CA 1
ATOM 1107 C C . LEU A 1 141 ? -9.406 -10.156 3.049 1 89.88 141 LEU A C 1
ATOM 1109 O O . LEU A 1 141 ? -9.719 -11.328 2.816 1 89.88 141 LEU A O 1
ATOM 1113 N N . GLN A 1 142 ? -9.305 -9.656 4.207 1 88.25 142 GLN A N 1
ATOM 1114 C CA . GLN A 1 142 ? -9.711 -10.445 5.363 1 88.25 142 GLN A CA 1
ATOM 1115 C C . GLN A 1 142 ? -11.172 -10.875 5.25 1 88.25 142 GLN A C 1
ATOM 1117 O O . GLN A 1 142 ? -11.516 -12.008 5.594 1 88.25 142 GLN A O 1
ATOM 1122 N N . ALA A 1 143 ? -11.977 -10.031 4.766 1 85.94 143 ALA A N 1
ATOM 1123 C CA . ALA A 1 143 ? -13.391 -10.352 4.566 1 85.94 143 ALA A CA 1
ATOM 1124 C C . ALA A 1 143 ? -13.562 -11.414 3.486 1 85.94 143 ALA A C 1
ATOM 1126 O O . ALA A 1 143 ? -14.445 -12.273 3.59 1 85.94 143 ALA A O 1
ATOM 1127 N N . LEU A 1 144 ? -12.805 -11.328 2.455 1 81.56 144 LEU A N 1
ATOM 1128 C CA . LEU A 1 144 ? -12.914 -12.25 1.331 1 81.56 144 LEU A CA 1
ATOM 1129 C C . LEU A 1 144 ? -12.461 -13.648 1.733 1 81.56 144 LEU A C 1
ATOM 1131 O O . LEU A 1 144 ? -12.969 -14.648 1.217 1 81.56 144 LEU A O 1
ATOM 1135 N N . VAL A 1 145 ? -11.445 -13.773 2.613 1 79.06 145 VAL A N 1
ATOM 1136 C CA . VAL A 1 145 ? -10.883 -15.062 3 1 79.06 145 VAL A CA 1
ATOM 1137 C C . VAL A 1 145 ? -11.711 -15.672 4.133 1 79.06 145 VAL A C 1
ATOM 1139 O O . VAL A 1 145 ? -11.898 -16.891 4.184 1 79.06 145 VAL A O 1
ATOM 1142 N N . LEU A 1 146 ? -12.117 -14.898 5.105 1 71.19 146 LEU A N 1
ATOM 1143 C CA . LEU A 1 146 ? -12.75 -15.391 6.324 1 71.19 146 LEU A CA 1
ATOM 1144 C C . LEU A 1 146 ? -14.242 -15.602 6.113 1 71.19 146 LEU A C 1
ATOM 1146 O O . LEU A 1 146 ? -14.883 -16.344 6.867 1 71.19 146 LEU A O 1
ATOM 1150 N N . THR A 1 147 ? -14.797 -14.977 5.191 1 62.31 147 THR A N 1
ATOM 1151 C CA . THR A 1 147 ? -16.234 -15.18 5.02 1 62.31 147 THR A CA 1
ATOM 1152 C C . THR A 1 147 ? -16.516 -16.5 4.309 1 62.31 147 THR A C 1
ATOM 1154 O O . THR A 1 147 ? -15.852 -16.828 3.324 1 62.31 147 THR A O 1
ATOM 1157 N N . PRO A 1 148 ? -17.203 -17.438 5.051 1 54.69 148 PRO A N 1
ATOM 1158 C CA . PRO A 1 148 ? -17.469 -18.812 4.613 1 54.69 148 PRO A CA 1
ATOM 1159 C C . PRO A 1 148 ? -17.656 -18.922 3.102 1 54.69 148 PRO A C 1
ATOM 1161 O O . PRO A 1 148 ? -17.406 -19.984 2.516 1 54.69 148 PRO A O 1
ATOM 1164 N N . ALA A 1 149 ? -18.359 -18.109 2.461 1 50.72 149 ALA A N 1
ATOM 1165 C CA . ALA A 1 149 ? -18.391 -18.375 1.025 1 50.72 149 ALA A CA 1
ATOM 1166 C C . ALA A 1 149 ? -16.984 -18.469 0.444 1 50.72 149 ALA A C 1
ATOM 1168 O O . ALA A 1 149 ? -16.75 -19.188 -0.531 1 50.72 149 ALA A O 1
ATOM 1169 N N . GLY A 1 150 ? -16.078 -17.578 0.823 1 47.84 150 GLY A N 1
ATOM 1170 C CA . GLY A 1 150 ? -14.695 -17.734 0.39 1 47.84 150 GLY A CA 1
ATOM 1171 C C . GLY A 1 150 ? -14.102 -19.078 0.796 1 47.84 150 GLY A C 1
ATOM 1172 O O . GLY A 1 150 ? -13.305 -19.656 0.055 1 47.84 150 GLY A O 1
ATOM 1173 N N . THR A 1 151 ? -14.016 -19.344 2.207 1 41.47 151 THR A N 1
ATOM 1174 C CA . THR A 1 151 ? -13.508 -20.641 2.645 1 41.47 151 THR A CA 1
ATOM 1175 C C . THR A 1 151 ? -14.484 -21.75 2.285 1 41.47 151 THR A C 1
ATOM 1177 O O . THR A 1 151 ? -15.664 -21.688 2.643 1 41.47 151 THR A O 1
ATOM 1180 N N . ARG A 1 152 ? -14.469 -22.406 1.288 1 37.28 152 ARG A N 1
ATOM 1181 C CA . ARG A 1 152 ? -15.148 -23.703 1.36 1 37.28 152 ARG A CA 1
ATOM 1182 C C . ARG A 1 152 ? -15.18 -24.219 2.791 1 37.28 152 ARG A C 1
ATOM 1184 O O . ARG A 1 152 ? -14.391 -23.781 3.635 1 37.28 152 ARG A O 1
ATOM 1191 N N . ASP A 1 153 ? -15.867 -25.422 3.225 1 34.75 153 ASP A N 1
ATOM 1192 C CA . ASP A 1 153 ? -16.203 -26.172 4.426 1 34.75 153 ASP A CA 1
ATOM 1193 C C . ASP A 1 153 ? -15.062 -26.156 5.434 1 34.75 153 ASP A C 1
ATOM 1195 O O . ASP A 1 153 ? -15.047 -26.938 6.387 1 34.75 153 ASP A O 1
ATOM 1199 N N . GLN A 1 154 ? -13.781 -25.766 5.211 1 33.34 154 GLN A N 1
ATOM 1200 C CA . GLN A 1 154 ? -13.055 -26.141 6.418 1 33.34 154 GLN A CA 1
ATOM 1201 C C . GLN A 1 154 ? -13.398 -25.219 7.582 1 33.34 154 GLN A C 1
ATOM 1203 O O . GLN A 1 154 ? -13.273 -23.984 7.465 1 33.34 154 GLN A O 1
ATOM 1208 N N . THR A 1 155 ? -14.289 -25.422 8.531 1 31.05 155 THR A N 1
ATOM 1209 C CA . THR A 1 155 ? -14.828 -24.969 9.812 1 31.05 155 THR A CA 1
ATOM 1210 C C . THR A 1 155 ? -13.711 -24.438 10.711 1 31.05 155 THR A C 1
ATOM 1212 O O . THR A 1 155 ? -13.82 -24.5 11.938 1 31.05 155 THR A O 1
ATOM 1215 N N . GLN A 1 156 ? -12.375 -24.438 10.484 1 31.09 156 GLN A N 1
ATOM 1216 C CA . GLN A 1 156 ? -11.625 -24.125 11.695 1 31.09 156 GLN A CA 1
ATOM 1217 C C . GLN A 1 156 ? -11.938 -22.703 12.188 1 31.09 156 GLN A C 1
ATOM 1219 O O . GLN A 1 156 ? -12.023 -21.781 11.391 1 31.09 156 GLN A O 1
ATOM 1224 N N . THR A 1 157 ? -12.57 -22.5 13.352 1 29.78 157 THR A N 1
ATOM 1225 C CA . THR A 1 157 ? -12.953 -21.406 14.234 1 29.78 157 THR A CA 1
ATOM 1226 C C . THR A 1 157 ? -11.812 -20.422 14.391 1 29.78 157 THR A C 1
ATOM 1228 O O . THR A 1 157 ? -10.836 -20.688 15.086 1 29.78 157 THR A O 1
ATOM 1231 N N . LEU A 1 158 ? -11.242 -19.844 13.508 1 32.38 158 LEU A N 1
ATOM 1232 C CA . LEU A 1 158 ? -10.18 -18.859 13.703 1 32.38 158 LEU A CA 1
ATOM 1233 C C . LEU A 1 158 ? -10.711 -17.625 14.438 1 32.38 158 LEU A C 1
ATOM 1235 O O . LEU A 1 158 ? -10.086 -16.562 14.406 1 32.38 158 LEU A O 1
ATOM 1239 N N . THR A 1 159 ? -11.836 -17.625 15.148 1 30.47 159 THR A N 1
ATOM 1240 C CA . THR A 1 159 ? -12.359 -16.5 15.93 1 30.47 159 THR A CA 1
ATOM 1241 C C . THR A 1 159 ? -11.328 -16.016 16.938 1 30.47 159 THR A C 1
ATOM 1243 O O . THR A 1 159 ? -11.344 -14.844 17.328 1 30.47 159 THR A O 1
ATOM 1246 N N . ASP A 1 160 ? -10.641 -16.938 17.734 1 30.67 160 ASP A N 1
ATOM 1247 C CA . ASP A 1 160 ? -10.016 -16.609 19.016 1 30.67 160 ASP A CA 1
ATOM 1248 C C . ASP A 1 160 ? -8.789 -15.719 18.812 1 30.67 160 ASP A C 1
ATOM 1250 O O . ASP A 1 160 ? -8.406 -14.969 19.719 1 30.67 160 ASP A O 1
ATOM 1254 N N . GLN A 1 161 ? -7.938 -15.953 17.828 1 29.94 161 GLN A N 1
ATOM 1255 C CA . GLN A 1 161 ? -6.559 -15.508 17.984 1 29.94 161 GLN A CA 1
ATOM 1256 C C . GLN A 1 161 ? -6.43 -14.008 17.703 1 29.94 161 GLN A C 1
ATOM 1258 O O . GLN A 1 161 ? -5.426 -13.391 18.062 1 29.94 161 GLN A O 1
ATOM 1263 N N . THR A 1 162 ? -7.234 -13.383 16.922 1 31.84 162 THR A N 1
ATOM 1264 C CA . THR A 1 162 ? -6.879 -12 16.641 1 31.84 162 THR A CA 1
ATOM 1265 C C . THR A 1 162 ? -7.152 -11.109 17.844 1 31.84 162 THR A C 1
ATOM 1267 O O . THR A 1 162 ? -6.512 -10.07 18.016 1 31.84 162 THR A O 1
ATOM 1270 N N . GLN A 1 163 ? -8.258 -11.328 18.625 1 29.8 163 GLN A N 1
ATOM 1271 C CA . GLN A 1 163 ? -8.469 -10.547 19.844 1 29.8 163 GLN A CA 1
ATOM 1272 C C . GLN A 1 163 ? -7.418 -10.883 20.891 1 29.8 163 GLN A C 1
ATOM 1274 O O . GLN A 1 163 ? -7.176 -10.086 21.797 1 29.8 163 GLN A O 1
ATOM 1279 N N . THR A 1 164 ? -6.961 -12.141 21.094 1 30.59 164 THR A N 1
ATOM 1280 C CA . THR A 1 164 ? -6.066 -12.531 22.172 1 30.59 164 THR A CA 1
ATOM 1281 C C . THR A 1 164 ? -4.68 -11.922 21.969 1 30.59 164 THR A C 1
ATOM 1283 O O . THR A 1 164 ? -3.977 -11.641 22.938 1 30.59 164 THR A O 1
ATOM 1286 N N . LEU A 1 165 ? -4.199 -11.812 20.703 1 33.75 165 LEU A N 1
ATOM 1287 C CA . LEU A 1 165 ? -2.863 -11.234 20.594 1 33.75 165 LEU A CA 1
ATOM 1288 C C . LEU A 1 165 ? -2.887 -9.75 20.953 1 33.75 165 LEU A C 1
ATOM 1290 O O . LEU A 1 165 ? -1.851 -9.172 21.281 1 33.75 165 LEU A O 1
ATOM 1294 N N . ARG A 1 166 ? -3.994 -9.047 20.625 1 29.06 166 ARG A N 1
ATOM 1295 C CA . ARG A 1 166 ? -4.027 -7.684 21.141 1 29.06 166 ARG A CA 1
ATOM 1296 C C . ARG A 1 166 ? -4.16 -7.676 22.656 1 29.06 166 ARG A C 1
ATOM 1298 O O . ARG A 1 166 ? -3.766 -6.711 23.312 1 29.06 166 ARG A O 1
ATOM 1305 N N . ASP A 1 167 ? -4.945 -8.578 23.25 1 30.81 167 ASP A N 1
ATOM 1306 C CA . ASP A 1 167 ? -5.207 -8.547 24.688 1 30.81 167 ASP A CA 1
ATOM 1307 C C . ASP A 1 167 ? -3.949 -8.898 25.484 1 30.81 167 ASP A C 1
ATOM 1309 O O . ASP A 1 167 ? -3.809 -8.492 26.641 1 30.81 167 ASP A O 1
ATOM 1313 N N . GLN A 1 168 ? -3.256 -9.961 25.094 1 30.03 168 GLN A N 1
ATOM 1314 C CA . GLN A 1 168 ? -2.197 -10.414 25.984 1 30.03 168 GLN A CA 1
ATOM 1315 C C . GLN A 1 168 ? -1.095 -9.367 26.109 1 30.03 168 GLN A C 1
ATOM 1317 O O . GLN A 1 168 ? -0.265 -9.438 27.016 1 30.03 168 GLN A O 1
ATOM 1322 N N . THR A 1 169 ? -0.849 -8.586 25.047 1 31.12 169 THR A N 1
ATOM 1323 C CA . THR A 1 169 ? 0.294 -7.727 25.328 1 31.12 169 THR A CA 1
ATOM 1324 C C . THR A 1 169 ? -0.05 -6.695 26.391 1 31.12 169 THR A C 1
ATOM 1326 O O . THR A 1 169 ? 0.831 -6.23 27.125 1 31.12 169 THR A O 1
ATOM 1329 N N . LEU A 1 170 ? -1.348 -6.289 26.359 1 31.27 170 LEU A N 1
ATOM 1330 C CA . LEU A 1 170 ? -1.53 -5.133 27.219 1 31.27 170 LEU A CA 1
ATOM 1331 C C . LEU A 1 170 ? -1.671 -5.566 28.688 1 31.27 170 LEU A C 1
ATOM 1333 O O . LEU A 1 170 ? -1.734 -4.723 29.578 1 31.27 170 LEU A O 1
ATOM 1337 N N . THR A 1 171 ? -2.186 -6.77 28.828 1 28.45 171 THR A N 1
ATOM 1338 C CA . THR A 1 171 ? -2.588 -6.934 30.234 1 28.45 171 THR A CA 1
ATOM 1339 C C . THR A 1 171 ? -1.367 -6.965 31.141 1 28.45 171 THR A C 1
ATOM 1341 O O . THR A 1 171 ? -1.474 -6.684 32.344 1 28.45 171 THR A O 1
ATOM 1344 N N . ASP A 1 172 ? -0.37 -7.625 30.688 1 28.06 172 ASP A N 1
ATOM 1345 C CA . ASP A 1 172 ? 0.542 -7.988 31.766 1 28.06 172 ASP A CA 1
ATOM 1346 C C . ASP A 1 172 ? 1.218 -6.754 32.344 1 28.06 172 ASP A C 1
ATOM 1348 O O . ASP A 1 172 ? 1.772 -6.805 33.438 1 28.06 172 ASP A O 1
ATOM 1352 N N . GLN A 1 173 ? 1.432 -5.793 31.438 1 26.02 173 GLN A N 1
ATOM 1353 C CA . GLN A 1 173 ? 2.371 -4.832 32 1 26.02 173 GLN A CA 1
ATOM 1354 C C . GLN A 1 173 ? 1.69 -3.943 33.031 1 26.02 173 GLN A C 1
ATOM 1356 O O . GLN A 1 173 ? 2.336 -3.096 33.656 1 26.02 173 GLN A O 1
ATOM 1361 N N . THR A 1 174 ? 0.349 -4.02 33.062 1 26.81 174 THR A N 1
ATOM 1362 C CA . THR A 1 174 ? -0.193 -2.906 33.844 1 26.81 174 THR A CA 1
ATOM 1363 C C . THR A 1 174 ? 0.05 -3.115 35.344 1 26.81 174 THR A C 1
ATOM 1365 O O . THR A 1 174 ? -0.121 -2.191 36.125 1 26.81 174 THR A O 1
ATOM 1368 N N . GLN A 1 175 ? -0.014 -4.418 35.719 1 24.12 175 GLN A N 1
ATOM 1369 C CA . GLN A 1 175 ? -0.303 -4.48 37.125 1 24.12 175 GLN A CA 1
ATOM 1370 C C . GLN A 1 175 ? 0.804 -3.82 37.938 1 24.12 175 GLN A C 1
ATOM 1372 O O . GLN A 1 175 ? 0.537 -3.209 39 1 24.12 175 GLN A O 1
ATOM 1377 N N . THR A 1 176 ? 2.041 -4.273 37.688 1 25.31 176 THR A N 1
ATOM 1378 C CA . THR A 1 176 ? 2.945 -4.254 38.844 1 25.31 176 THR A CA 1
ATOM 1379 C C . THR A 1 176 ? 3.426 -2.832 39.125 1 25.31 176 THR A C 1
ATOM 1381 O O . THR A 1 176 ? 4.023 -2.57 40.156 1 25.31 176 THR A O 1
ATOM 1384 N N . LEU A 1 177 ? 3.275 -1.982 38.031 1 24.36 177 LEU A N 1
ATOM 1385 C CA . LEU A 1 177 ? 4.137 -0.825 38.25 1 24.36 177 LEU A CA 1
ATOM 1386 C C . LEU A 1 177 ? 3.51 0.136 39.281 1 24.36 177 LEU A C 1
ATOM 1388 O O . LEU A 1 177 ? 3.914 1.297 39.344 1 24.36 177 LEU A O 1
ATOM 1392 N N . ARG A 1 178 ? 2.301 -0.319 39.781 1 21.66 178 ARG A N 1
ATOM 1393 C CA . ARG A 1 178 ? 1.635 0.756 40.5 1 21.66 178 ARG A CA 1
ATOM 1394 C C . ARG A 1 178 ? 2.518 1.281 41.625 1 21.66 178 ARG A C 1
ATOM 1396 O O . ARG A 1 178 ? 2.307 2.391 42.125 1 21.66 178 ARG A O 1
ATOM 1403 N N . ASP A 1 179 ? 3.223 0.296 42.25 1 22.47 179 ASP A N 1
ATOM 1404 C CA . ASP A 1 179 ? 3.385 0.617 43.656 1 22.47 179 ASP A CA 1
ATOM 1405 C C . ASP A 1 179 ? 4.367 1.769 43.844 1 22.47 179 ASP A C 1
ATOM 1407 O O . ASP A 1 179 ? 4.277 2.512 44.844 1 22.47 179 ASP A O 1
ATOM 1411 N N . GLN A 1 180 ? 5.465 1.619 43.094 1 20.34 180 GLN A N 1
ATOM 1412 C CA . GLN A 1 180 ? 6.59 2.107 43.875 1 20.34 180 GLN A CA 1
ATOM 1413 C C . GLN A 1 180 ? 6.613 3.631 43.906 1 20.34 180 GLN A C 1
ATOM 1415 O O . GLN A 1 180 ? 7.328 4.227 44.719 1 20.34 180 GLN A O 1
ATOM 1420 N N . THR A 1 181 ? 6.125 4.246 42.812 1 22.28 181 THR A N 1
ATOM 1421 C CA . THR A 1 181 ? 6.871 5.48 42.625 1 22.28 181 THR A CA 1
ATOM 1422 C C . THR A 1 181 ? 6.387 6.574 43.562 1 22.28 181 THR A C 1
ATOM 1424 O O . THR A 1 181 ? 5.422 7.281 43.281 1 22.28 181 THR A O 1
ATOM 1427 N N . LEU A 1 182 ? 5.742 6.191 44.656 1 22.42 182 LEU A N 1
ATOM 1428 C CA . LEU A 1 182 ? 5.109 7.316 45.344 1 22.42 182 LEU A CA 1
ATOM 1429 C C . LEU A 1 182 ? 6.137 8.398 45.688 1 22.42 182 LEU A C 1
ATOM 1431 O O . LEU A 1 182 ? 5.785 9.57 45.812 1 22.42 182 LEU A O 1
ATOM 1435 N N . ARG A 1 183 ? 7.344 7.902 46.188 1 19.08 183 ARG A N 1
ATOM 1436 C CA . ARG A 1 183 ? 7.676 8.727 47.344 1 19.08 183 ARG A CA 1
ATOM 1437 C C . ARG A 1 183 ? 8.148 10.109 46.906 1 19.08 183 ARG A C 1
ATOM 1439 O O . ARG A 1 183 ? 7.668 11.125 47.438 1 19.08 183 ARG A O 1
ATOM 1446 N N . ASP A 1 184 ? 9.414 10.211 46.375 1 20.16 184 ASP A N 1
ATOM 1447 C CA . ASP A 1 184 ? 10.344 11.133 47.031 1 20.16 184 ASP A CA 1
ATOM 1448 C C . ASP A 1 184 ? 10.336 12.492 46.344 1 20.16 184 ASP A C 1
ATOM 1450 O O . ASP A 1 184 ? 10.898 12.648 45.25 1 20.16 184 ASP A O 1
ATOM 1454 N N . GLN A 1 185 ? 9.188 13.055 46.031 1 18.84 185 GLN A N 1
ATOM 1455 C CA . GLN A 1 185 ? 9.07 14.312 45.281 1 18.84 185 GLN A CA 1
ATOM 1456 C C . GLN A 1 185 ? 9.867 15.422 45.969 1 18.84 185 GLN A C 1
ATOM 1458 O O . GLN A 1 185 ? 9.312 16.469 46.344 1 18.84 185 GLN A O 1
ATOM 1463 N N . THR A 1 186 ? 11.039 15.07 46.688 1 17.97 186 THR A N 1
ATOM 1464 C CA . THR A 1 186 ? 11.43 16.172 47.562 1 17.97 186 THR A CA 1
ATOM 1465 C C . THR A 1 186 ? 11.766 17.422 46.719 1 17.97 186 THR A C 1
ATOM 1467 O O . THR A 1 186 ? 12 17.328 45.531 1 17.97 186 THR A O 1
ATOM 1470 N N . GLN A 1 187 ? 12.633 18.406 47.312 1 18.28 187 GLN A N 1
ATOM 1471 C CA . GLN A 1 187 ? 12.742 19.797 47.75 1 18.28 187 GLN A CA 1
ATOM 1472 C C . GLN A 1 187 ? 13.547 20.625 46.75 1 18.28 187 GLN A C 1
ATOM 1474 O O . GLN A 1 187 ? 13.594 21.859 46.844 1 18.28 187 GLN A O 1
ATOM 1479 N N . THR A 1 188 ? 14.227 20.016 45.625 1 20.02 188 THR A N 1
ATOM 1480 C CA . THR A 1 188 ? 15.453 20.797 45.469 1 20.02 188 THR A CA 1
ATOM 1481 C C . THR A 1 188 ? 15.156 22.156 44.875 1 20.02 188 THR A C 1
ATOM 1483 O O . THR A 1 188 ? 14.414 22.266 43.875 1 20.02 188 THR A O 1
ATOM 1486 N N . SER A 1 189 ? 15.367 23.25 45.625 1 19.75 189 SER A N 1
ATOM 1487 C CA . SER A 1 189 ? 15.227 24.703 45.688 1 19.75 189 SER A CA 1
ATOM 1488 C C . SER A 1 189 ? 16.062 25.391 44.625 1 19.75 189 SER A C 1
ATOM 1490 O O . SER A 1 189 ? 17.297 25.391 44.688 1 19.75 189 SER A O 1
ATOM 1492 N N . CYS A 1 190 ? 15.891 25.078 43.281 1 19.28 190 CYS A N 1
ATOM 1493 C CA . CYS A 1 190 ? 16.797 25.688 42.312 1 19.28 190 CYS A CA 1
ATOM 1494 C C . CYS A 1 190 ? 16.719 27.203 42.375 1 19.28 190 CYS A C 1
ATOM 1496 O O . CYS A 1 190 ? 15.625 27.781 42.25 1 19.28 190 CYS A O 1
ATOM 1498 N N . VAL A 1 191 ? 17.594 27.781 43.125 1 20.59 191 VAL A N 1
ATOM 1499 C CA . VAL A 1 191 ? 17.906 29.188 43.406 1 20.59 191 VAL A CA 1
ATOM 1500 C C . VAL A 1 191 ? 18.109 29.953 42.094 1 20.59 191 VAL A C 1
ATOM 1502 O O . VAL A 1 191 ? 18.781 29.469 41.188 1 20.59 191 VAL A O 1
ATOM 1505 N N . ILE A 1 192 ? 17.125 30.797 41.781 1 20.8 192 ILE A N 1
ATOM 1506 C CA . ILE A 1 192 ? 16.844 31.734 40.688 1 20.8 192 ILE A CA 1
ATOM 1507 C C . ILE A 1 192 ? 17.969 32.75 40.594 1 20.8 192 ILE A C 1
ATOM 1509 O O . ILE A 1 192 ? 18.219 33.531 41.531 1 20.8 192 ILE A O 1
ATOM 1513 N N . ASN A 1 193 ? 19.266 32.344 40.219 1 19.3 193 ASN A N 1
ATOM 1514 C CA . ASN A 1 193 ? 20.281 33.375 40.219 1 19.3 193 ASN A CA 1
ATOM 1515 C C . ASN A 1 193 ? 19.844 34.594 39.375 1 19.3 193 ASN A C 1
ATOM 1517 O O . ASN A 1 193 ? 19.359 34.406 38.25 1 19.3 193 ASN A O 1
ATOM 1521 N N . PRO A 1 194 ? 19.703 35.75 39.969 1 22.44 194 PRO A N 1
ATOM 1522 C CA . PRO A 1 194 ? 19.297 37.125 39.594 1 22.44 194 PRO A CA 1
ATOM 1523 C C . PRO A 1 194 ? 20.156 37.719 38.5 1 22.44 194 PRO A C 1
ATOM 1525 O O . PRO A 1 194 ? 21.375 37.844 38.625 1 22.44 194 PRO A O 1
ATOM 1528 N N . VAL A 1 195 ? 20.188 37.125 37.281 1 20.62 195 VAL A N 1
ATOM 1529 C CA . VAL A 1 195 ? 21.078 37.781 36.312 1 20.62 195 VAL A CA 1
ATOM 1530 C C . VAL A 1 195 ? 20.797 39.281 36.281 1 20.62 195 VAL A C 1
ATOM 1532 O O . VAL A 1 195 ? 19.656 39.719 36.375 1 20.62 195 VAL A O 1
ATOM 1535 N N . ARG A 1 196 ? 21.859 40.094 36.5 1 21.83 196 ARG A N 1
ATOM 1536 C CA . ARG A 1 196 ? 22.25 41.5 36.531 1 21.83 196 ARG A CA 1
ATOM 1537 C C . ARG A 1 196 ? 21.719 42.25 35.312 1 21.83 196 ARG A C 1
ATOM 1539 O O . ARG A 1 196 ? 21.766 41.719 34.188 1 21.83 196 ARG A O 1
ATOM 1546 N N . VAL A 1 197 ? 20.953 43.312 35.531 1 23.91 197 VAL A N 1
ATOM 1547 C CA . VAL A 1 197 ? 20.328 44.469 34.906 1 23.91 197 VAL A CA 1
ATOM 1548 C C . VAL A 1 197 ? 21.344 45.188 34.031 1 23.91 197 VAL A C 1
ATOM 1550 O O . VAL A 1 197 ? 22.266 45.812 34.562 1 23.91 197 VAL A O 1
ATOM 1553 N N . CYS A 1 198 ? 22.094 44.531 33.062 1 21.12 198 CYS A N 1
ATOM 1554 C CA . CYS A 1 198 ? 23.047 45.438 32.438 1 21.12 198 CYS A CA 1
ATOM 1555 C C . CYS A 1 198 ? 22.375 46.75 32.062 1 21.12 198 CYS A C 1
ATOM 1557 O O . CYS A 1 198 ? 21.188 46.781 31.734 1 21.12 198 CYS A O 1
ATOM 1559 N N . ASP A 1 199 ? 23.031 47.938 32.156 1 20.78 199 ASP A N 1
ATOM 1560 C CA . ASP A 1 199 ? 23.125 49.406 32.062 1 20.78 199 ASP A CA 1
ATOM 1561 C C . ASP A 1 199 ? 22.781 49.875 30.656 1 20.78 199 ASP A C 1
ATOM 1563 O O . ASP A 1 199 ? 22.547 51.062 30.438 1 20.78 199 ASP A O 1
ATOM 1567 N N . LEU A 1 200 ? 22.188 49.375 29.562 1 21.34 200 LEU A N 1
ATOM 1568 C CA . LEU A 1 200 ? 21.938 50.531 28.703 1 21.34 200 LEU A CA 1
ATOM 1569 C C . LEU A 1 200 ? 20.703 51.281 29.172 1 21.34 200 LEU A C 1
ATOM 1571 O O . LEU A 1 200 ? 19.734 50.688 29.641 1 21.34 200 LEU A O 1
ATOM 1575 N N . MET B 1 1 ? 21.859 32.812 -0.562 1 21.97 1 MET B N 1
ATOM 1576 C CA . MET B 1 1 ? 22.391 31.453 -0.436 1 21.97 1 MET B CA 1
ATOM 1577 C C . MET B 1 1 ? 21.266 30.438 -0.293 1 21.97 1 MET B C 1
ATOM 1579 O O . MET B 1 1 ? 20.453 30.531 0.625 1 21.97 1 MET B O 1
ATOM 1583 N N . SER B 1 2 ? 20.578 30.156 -1.322 1 26.52 2 SER B N 1
ATOM 1584 C CA . SER B 1 2 ? 19.391 29.328 -1.513 1 26.52 2 SER B CA 1
ATOM 1585 C C . SER B 1 2 ? 19.5 28.031 -0.712 1 26.52 2 SER B C 1
ATOM 1587 O O . SER B 1 2 ? 20.5 27.328 -0.784 1 26.52 2 SER B O 1
ATOM 1589 N N . LEU B 1 3 ? 19.297 28.125 0.546 1 28.8 3 LEU B N 1
ATOM 1590 C CA . LEU B 1 3 ? 19.359 27.016 1.487 1 28.8 3 LEU B CA 1
ATOM 1591 C C . LEU B 1 3 ? 18.875 25.719 0.838 1 28.8 3 LEU B C 1
ATOM 1593 O O . LEU B 1 3 ? 17.672 25.469 0.772 1 28.8 3 LEU B O 1
ATOM 1597 N N . CYS B 1 4 ? 19.25 25.5 -0.348 1 35.72 4 CYS B N 1
ATOM 1598 C CA . CYS B 1 4 ? 19.125 24.266 -1.103 1 35.72 4 CYS B CA 1
ATOM 1599 C C . CYS B 1 4 ? 19.406 23.062 -0.216 1 35.72 4 CYS B C 1
ATOM 1601 O O . CYS B 1 4 ? 20.547 22.828 0.18 1 35.72 4 CYS B O 1
ATOM 1603 N N . MET B 1 5 ? 18.844 22.938 0.945 1 39.69 5 MET B N 1
ATOM 1604 C CA . MET B 1 5 ? 19.281 21.781 1.73 1 39.69 5 MET B CA 1
ATOM 1605 C C . MET B 1 5 ? 19.438 20.562 0.847 1 39.69 5 MET B C 1
ATOM 1607 O O . MET B 1 5 ? 18.531 20.203 0.089 1 39.69 5 MET B O 1
ATOM 1611 N N . PRO B 1 6 ? 20.656 20.234 0.368 1 51.16 6 PRO B N 1
ATOM 1612 C CA . PRO B 1 6 ? 21.109 19.078 -0.396 1 51.16 6 PRO B CA 1
ATOM 1613 C C . PRO B 1 6 ? 20.422 17.781 0.027 1 51.16 6 PRO B C 1
ATOM 1615 O O . PRO B 1 6 ? 19.953 17.672 1.16 1 51.16 6 PRO B O 1
ATOM 1618 N N . MET B 1 7 ? 19.922 16.984 -1.011 1 62.84 7 MET B N 1
ATOM 1619 C CA . MET B 1 7 ? 19.547 15.602 -0.737 1 62.84 7 MET B CA 1
ATOM 1620 C C . MET B 1 7 ? 20.453 14.984 0.319 1 62.84 7 MET B C 1
ATOM 1622 O O . MET B 1 7 ? 21.672 15.141 0.257 1 62.84 7 MET B O 1
ATOM 1626 N N . PRO B 1 8 ? 19.844 14.477 1.284 1 74.19 8 PRO B N 1
ATOM 1627 C CA . PRO B 1 8 ? 20.672 13.82 2.299 1 74.19 8 PRO B CA 1
ATOM 1628 C C . PRO B 1 8 ? 21.703 12.875 1.692 1 74.19 8 PRO B C 1
ATOM 1630 O O . PRO B 1 8 ? 21.438 12.227 0.676 1 74.19 8 PRO B O 1
ATOM 1633 N N . ALA B 1 9 ? 22.922 12.922 2.141 1 79.88 9 ALA B N 1
ATOM 1634 C CA . ALA B 1 9 ? 24.047 12.125 1.653 1 79.88 9 ALA B CA 1
ATOM 1635 C C . ALA B 1 9 ? 23.656 10.656 1.521 1 79.88 9 ALA B C 1
ATOM 1637 O O . ALA B 1 9 ? 24.141 9.961 0.62 1 79.88 9 ALA B O 1
ATOM 1638 N N . PHE B 1 10 ? 22.734 10.234 2.338 1 87.06 10 PHE B N 1
ATOM 1639 C CA . PHE B 1 10 ? 22.406 8.82 2.338 1 87.06 10 PHE B CA 1
ATOM 1640 C C . PHE B 1 10 ? 21.625 8.445 1.084 1 87.06 10 PHE B C 1
ATOM 1642 O O . PHE B 1 10 ? 21.547 7.27 0.718 1 87.06 10 PHE B O 1
ATOM 1649 N N . MET B 1 11 ? 21.109 9.398 0.362 1 89.31 11 MET B N 1
ATOM 1650 C CA . MET B 1 11 ? 20.359 9.125 -0.861 1 89.31 11 MET B CA 1
ATOM 1651 C C . MET B 1 11 ? 21.281 8.641 -1.972 1 89.31 11 MET B C 1
ATOM 1653 O O . MET B 1 11 ? 20.844 8.016 -2.934 1 89.31 11 MET B O 1
ATOM 1657 N N . LYS B 1 12 ? 22.531 8.977 -1.773 1 93.25 12 LYS B N 1
ATOM 1658 C CA . LYS B 1 12 ? 23.516 8.609 -2.795 1 93.25 12 LYS B CA 1
ATOM 1659 C C . LYS B 1 12 ? 24.156 7.266 -2.477 1 93.25 12 LYS B C 1
ATOM 1661 O O . LYS B 1 12 ? 24.938 6.746 -3.273 1 93.25 12 LYS B O 1
ATOM 1666 N N . GLN B 1 13 ? 23.781 6.688 -1.37 1 95.44 13 GLN B N 1
ATOM 1667 C CA . GLN B 1 13 ? 24.297 5.371 -0.996 1 95.44 13 GLN B CA 1
ATOM 1668 C C . GLN B 1 13 ? 23.422 4.262 -1.592 1 95.44 13 GLN B C 1
ATOM 1670 O O . GLN B 1 13 ? 22.25 4.465 -1.866 1 95.44 13 GLN B O 1
ATOM 1675 N N . THR B 1 14 ? 24.094 3.125 -1.784 1 97.69 14 THR B N 1
ATOM 1676 C CA . THR B 1 14 ? 23.391 1.991 -2.385 1 97.69 14 THR B CA 1
ATOM 1677 C C . THR B 1 14 ? 22.5 1.294 -1.358 1 97.69 14 THR B C 1
ATOM 1679 O O . THR B 1 14 ? 22.672 1.497 -0.153 1 97.69 14 THR B O 1
ATOM 1682 N N . LEU B 1 15 ? 21.578 0.487 -1.911 1 97.38 15 LEU B N 1
ATOM 1683 C CA . LEU B 1 15 ? 20.75 -0.328 -1.032 1 97.38 15 LEU B CA 1
ATOM 1684 C C . LEU B 1 15 ? 21.609 -1.223 -0.146 1 97.38 15 LEU B C 1
ATOM 1686 O O . LEU B 1 15 ? 21.312 -1.399 1.038 1 97.38 15 LEU B O 1
ATOM 1690 N N . GLU B 1 16 ? 22.625 -1.719 -0.789 1 97.06 16 GLU B N 1
ATOM 1691 C CA . GLU B 1 16 ? 23.516 -2.615 -0.058 1 97.06 16 GLU B CA 1
ATOM 1692 C C . GLU B 1 16 ? 24.219 -1.887 1.086 1 97.06 16 GLU B C 1
ATOM 1694 O O . GLU B 1 16 ? 24.266 -2.393 2.209 1 97.06 16 GLU B O 1
ATOM 1699 N N . GLU B 1 17 ? 24.703 -0.715 0.867 1 96 17 GLU B N 1
ATOM 1700 C CA . GLU B 1 17 ? 25.406 0.077 1.87 1 96 17 GLU B CA 1
ATOM 1701 C C . GLU B 1 17 ? 24.484 0.469 3.016 1 96 17 GLU B C 1
ATOM 1703 O O . GLU B 1 17 ? 24.891 0.484 4.18 1 96 17 GLU B O 1
ATOM 1708 N N . LEU B 1 18 ? 23.25 0.756 2.695 1 94.31 18 LEU B N 1
ATOM 1709 C CA . LEU B 1 18 ? 22.312 1.275 3.678 1 94.31 18 LEU B CA 1
ATOM 1710 C C . LEU B 1 18 ? 21.594 0.137 4.406 1 94.31 18 LEU B C 1
ATOM 1712 O O . LEU B 1 18 ? 21.031 0.342 5.477 1 94.31 18 LEU B O 1
ATOM 1716 N N . GLY B 1 19 ? 21.547 -1.02 3.764 1 95.25 19 GLY B N 1
ATOM 1717 C CA . GLY B 1 19 ? 20.812 -2.145 4.316 1 95.25 19 GLY B CA 1
ATOM 1718 C C . GLY B 1 19 ? 19.312 -1.958 4.254 1 95.25 19 GLY B C 1
ATOM 1719 O O . GLY B 1 19 ? 18.594 -2.406 5.148 1 95.25 19 GLY B O 1
ATOM 1720 N N . VAL B 1 20 ? 18.891 -1.244 3.311 1 96.25 20 VAL B N 1
ATOM 1721 C CA . VAL B 1 20 ? 17.453 -0.964 3.162 1 96.25 20 VAL B CA 1
ATOM 1722 C C . VAL B 1 20 ? 16.781 -2.094 2.383 1 96.25 20 VAL B C 1
ATOM 1724 O O . VAL B 1 20 ? 17.219 -2.443 1.285 1 96.25 20 VAL B O 1
ATOM 1727 N N . GLY B 1 21 ? 15.75 -2.65 2.941 1 96.81 21 GLY B N 1
ATOM 1728 C CA . GLY B 1 21 ? 15.008 -3.725 2.297 1 96.81 21 GLY B CA 1
ATOM 1729 C C . GLY B 1 21 ? 14.883 -4.965 3.162 1 96.81 21 GLY B C 1
ATOM 1730 O O . GLY B 1 21 ? 15.414 -5.008 4.273 1 96.81 21 GLY B O 1
ATOM 1731 N N . THR B 1 22 ? 14.094 -5.91 2.723 1 96.25 22 THR B N 1
ATOM 1732 C CA . THR B 1 22 ? 13.93 -7.223 3.334 1 96.25 22 THR B CA 1
ATOM 1733 C C . THR B 1 22 ? 14.641 -8.297 2.514 1 96.25 22 THR B C 1
ATOM 1735 O O . THR B 1 22 ? 14.32 -8.5 1.34 1 96.25 22 THR B O 1
ATOM 1738 N N . TYR B 1 23 ? 15.547 -9.008 3.141 1 97.12 23 TYR B N 1
ATOM 1739 C CA . TYR B 1 23 ? 16.391 -9.906 2.359 1 97.12 23 TYR B CA 1
ATOM 1740 C C . TYR B 1 23 ? 16.344 -11.32 2.912 1 97.12 23 TYR B C 1
ATOM 1742 O O . TYR B 1 23 ? 16.969 -12.234 2.352 1 97.12 23 TYR B O 1
ATOM 1750 N N . ALA B 1 24 ? 15.664 -11.461 3.99 1 95.56 24 ALA B N 1
ATOM 1751 C CA . ALA B 1 24 ? 15.492 -12.789 4.57 1 95.56 24 ALA B CA 1
ATOM 1752 C C . ALA B 1 24 ? 14.016 -13.164 4.672 1 95.56 24 ALA B C 1
ATOM 1754 O O . ALA B 1 24 ? 13.164 -12.289 4.844 1 95.56 24 ALA B O 1
ATOM 1755 N N . ASN B 1 25 ? 13.727 -14.5 4.555 1 95.75 25 ASN B N 1
ATOM 1756 C CA . ASN B 1 25 ? 12.375 -15.031 4.695 1 95.75 25 ASN B CA 1
ATOM 1757 C C . ASN B 1 25 ? 11.391 -14.312 3.773 1 95.75 25 ASN B C 1
ATOM 1759 O O . ASN B 1 25 ? 10.32 -13.883 4.211 1 95.75 25 ASN B O 1
ATOM 1763 N N . ILE B 1 26 ? 11.797 -14.117 2.582 1 97.12 26 ILE B N 1
ATOM 1764 C CA . ILE B 1 26 ? 10.961 -13.43 1.604 1 97.12 26 ILE B CA 1
ATOM 1765 C C . ILE B 1 26 ? 9.789 -14.328 1.214 1 97.12 26 ILE B C 1
ATOM 1767 O O . ILE B 1 26 ? 9.977 -15.5 0.885 1 97.12 26 ILE B O 1
ATOM 1771 N N . ALA B 1 27 ? 8.633 -13.812 1.342 1 97.81 27 ALA B N 1
ATOM 1772 C CA . ALA B 1 27 ? 7.457 -14.539 0.863 1 97.81 27 ALA B CA 1
ATOM 1773 C C . ALA B 1 27 ? 7.32 -14.422 -0.653 1 97.81 27 ALA B C 1
ATOM 1775 O O . ALA B 1 27 ? 7.43 -13.328 -1.211 1 97.81 27 ALA B O 1
ATOM 1776 N N . TYR B 1 28 ? 7.223 -15.492 -1.369 1 98.19 28 TYR B N 1
ATOM 1777 C CA . TYR B 1 28 ? 6.984 -15.516 -2.809 1 98.19 28 TYR B CA 1
ATOM 1778 C C . TYR B 1 28 ? 6.105 -16.703 -3.191 1 98.19 28 TYR B C 1
ATOM 1780 O O . TYR B 1 28 ? 5.836 -17.578 -2.365 1 98.19 28 TYR B O 1
ATOM 1788 N N . ILE B 1 29 ? 5.582 -16.703 -4.406 1 98.62 29 ILE B N 1
ATOM 1789 C CA . ILE B 1 29 ? 4.758 -17.781 -4.934 1 98.62 29 ILE B CA 1
ATOM 1790 C C . ILE B 1 29 ? 5.242 -18.172 -6.332 1 98.62 29 ILE B C 1
ATOM 1792 O O . ILE B 1 29 ? 6.117 -17.5 -6.895 1 98.62 29 ILE B O 1
ATOM 1796 N N . HIS B 1 30 ? 4.672 -19.281 -6.836 1 98.62 30 HIS B N 1
ATOM 1797 C CA . HIS B 1 30 ? 4.984 -19.734 -8.188 1 98.62 30 HIS B CA 1
ATOM 1798 C C . HIS B 1 30 ? 3.83 -19.453 -9.141 1 98.62 30 HIS B C 1
ATOM 1800 O O . HIS B 1 30 ? 2.701 -19.219 -8.711 1 98.62 30 HIS B O 1
ATOM 1806 N N . PRO B 1 31 ? 4.129 -19.375 -10.477 1 98 31 PRO B N 1
ATOM 1807 C CA . PRO B 1 31 ? 3.096 -19.078 -11.469 1 98 31 PRO B CA 1
ATOM 1808 C C . PRO B 1 31 ? 1.895 -20.031 -11.367 1 98 31 PRO B C 1
ATOM 1810 O O . PRO B 1 31 ? 0.759 -19.609 -11.609 1 98 31 PRO B O 1
ATOM 1813 N N . ASP B 1 32 ? 2.121 -21.234 -10.945 1 98.12 32 ASP B N 1
ATOM 1814 C CA . ASP B 1 32 ? 1.055 -22.234 -10.938 1 98.12 32 ASP B CA 1
ATOM 1815 C C . ASP B 1 32 ? 0.418 -22.344 -9.555 1 98.12 32 ASP B C 1
ATOM 1817 O O . ASP B 1 32 ? -0.431 -23.203 -9.32 1 98.12 32 ASP B O 1
ATOM 1821 N N . THR B 1 33 ? 0.821 -21.453 -8.641 1 97.62 33 THR B N 1
ATOM 1822 C CA . THR B 1 33 ? 0.209 -21.453 -7.316 1 97.62 33 THR B CA 1
ATOM 1823 C C . THR B 1 33 ? -1.274 -21.094 -7.41 1 97.62 33 THR B C 1
ATOM 1825 O O . THR B 1 33 ? -1.65 -20.125 -8.07 1 97.62 33 THR B O 1
ATOM 1828 N N . PRO B 1 34 ? -2.162 -21.922 -6.805 1 95.06 34 PRO B N 1
ATOM 1829 C CA . PRO B 1 34 ? -3.572 -21.531 -6.742 1 95.06 34 PRO B CA 1
ATOM 1830 C C . PRO B 1 34 ? -3.791 -20.219 -5.984 1 95.06 34 PRO B C 1
ATOM 1832 O O . PRO B 1 34 ? -3.096 -19.953 -5.004 1 95.06 34 PRO B O 1
ATOM 1835 N N . LEU B 1 35 ? -4.758 -19.516 -6.406 1 92.31 35 LEU B N 1
ATOM 1836 C CA . LEU B 1 35 ? -5.059 -18.203 -5.824 1 92.31 35 LEU B CA 1
ATOM 1837 C C . LEU B 1 35 ? -5.383 -18.344 -4.34 1 92.31 35 LEU B C 1
ATOM 1839 O O . LEU B 1 35 ? -5.012 -17.469 -3.539 1 92.31 35 LEU B O 1
ATOM 1843 N N . ILE B 1 36 ? -6.051 -19.312 -3.945 1 88.94 36 ILE B N 1
ATOM 1844 C CA . ILE B 1 36 ? -6.43 -19.516 -2.551 1 88.94 36 ILE B CA 1
ATOM 1845 C C . ILE B 1 36 ? -5.176 -19.594 -1.682 1 88.94 36 ILE B C 1
ATOM 1847 O O . ILE B 1 36 ? -5.168 -19.094 -0.552 1 88.94 36 ILE B O 1
ATOM 1851 N N . THR B 1 37 ? -4.156 -20.266 -2.16 1 94.38 37 THR B N 1
ATOM 1852 C CA . THR B 1 37 ? -2.889 -20.344 -1.44 1 94.38 37 THR B CA 1
ATOM 1853 C C . THR B 1 37 ? -2.232 -18.969 -1.333 1 94.38 37 THR B C 1
ATOM 1855 O O . THR B 1 37 ? -1.708 -18.609 -0.278 1 94.38 37 THR B O 1
ATOM 1858 N N . ALA B 1 38 ? -2.258 -18.188 -2.443 1 94.94 38 ALA B N 1
ATOM 1859 C CA . ALA B 1 38 ? -1.717 -16.828 -2.414 1 94.94 38 ALA B CA 1
ATOM 1860 C C . ALA B 1 38 ? -2.426 -15.984 -1.364 1 94.94 38 ALA B C 1
ATOM 1862 O O . ALA B 1 38 ? -1.78 -15.258 -0.604 1 94.94 38 ALA B O 1
ATOM 1863 N N . LEU B 1 39 ? -3.75 -16.109 -1.303 1 91.81 39 LEU B N 1
ATOM 1864 C CA . LEU B 1 39 ? -4.543 -15.367 -0.33 1 91.81 39 LEU B CA 1
ATOM 1865 C C . LEU B 1 39 ? -4.148 -15.742 1.095 1 91.81 39 LEU B C 1
ATOM 1867 O O . LEU B 1 39 ? -4.051 -14.875 1.965 1 91.81 39 LEU B O 1
ATOM 1871 N N . SER B 1 40 ? -3.881 -16.953 1.247 1 90.69 40 SER B N 1
ATOM 1872 C CA . SER B 1 40 ? -3.467 -17.438 2.562 1 90.69 40 SER B CA 1
ATOM 1873 C C . SER B 1 40 ? -2.104 -16.875 2.949 1 90.69 40 SER B C 1
ATOM 1875 O O . SER B 1 40 ? -1.887 -16.5 4.105 1 90.69 40 SER B O 1
ATOM 1877 N N . VAL B 1 41 ? -1.204 -16.797 2.082 1 95.06 41 VAL B N 1
ATOM 1878 C CA . VAL B 1 41 ? 0.119 -16.234 2.354 1 95.06 41 VAL B CA 1
ATOM 1879 C C . VAL B 1 41 ? -0.003 -14.766 2.73 1 95.06 41 VAL B C 1
ATOM 1881 O O . VAL B 1 41 ? 0.651 -14.305 3.668 1 95.06 41 VAL B O 1
ATOM 1884 N N . PHE B 1 42 ? -0.858 -13.992 2.031 1 92.94 42 PHE B N 1
ATOM 1885 C CA . PHE B 1 42 ? -1.093 -12.586 2.348 1 92.94 42 PHE B CA 1
ATOM 1886 C C . PHE B 1 42 ? -1.496 -12.422 3.807 1 92.94 42 PHE B C 1
ATOM 1888 O O . PHE B 1 42 ? -1.01 -11.516 4.492 1 92.94 42 PHE B O 1
ATOM 1895 N N . THR B 1 43 ? -2.352 -13.25 4.207 1 85.69 43 THR B N 1
ATOM 1896 C CA . THR B 1 43 ? -2.932 -13.102 5.535 1 85.69 43 THR B CA 1
ATOM 1897 C C . THR B 1 43 ? -1.958 -13.586 6.605 1 85.69 43 THR B C 1
ATOM 1899 O O . THR B 1 43 ? -1.767 -12.914 7.625 1 85.69 43 THR B O 1
ATOM 1902 N N . HIS B 1 44 ? -1.241 -14.703 6.406 1 89.88 44 HIS B N 1
ATOM 1903 C CA . HIS B 1 44 ? -0.38 -15.32 7.406 1 89.88 44 HIS B CA 1
ATOM 1904 C C . HIS B 1 44 ? 0.947 -14.578 7.527 1 89.88 44 HIS B C 1
ATOM 1906 O O . HIS B 1 44 ? 1.489 -14.445 8.625 1 89.88 44 HIS B O 1
ATOM 1912 N N . ARG B 1 45 ? 1.379 -14.125 6.441 1 93.38 45 ARG B N 1
ATOM 1913 C CA . ARG B 1 45 ? 2.691 -13.484 6.445 1 93.38 45 ARG B CA 1
ATOM 1914 C C . ARG B 1 45 ? 2.562 -11.969 6.547 1 93.38 45 ARG B C 1
ATOM 1916 O O . ARG B 1 45 ? 3.561 -11.266 6.723 1 93.38 45 ARG B O 1
ATOM 1923 N N . ARG B 1 46 ? 1.477 -11.398 6.449 1 88.19 46 ARG B N 1
ATOM 1924 C CA . ARG B 1 46 ? 1.188 -9.977 6.578 1 88.19 46 ARG B CA 1
ATOM 1925 C C . ARG B 1 46 ? 2.012 -9.164 5.59 1 88.19 46 ARG B C 1
ATOM 1927 O O . ARG B 1 46 ? 2.648 -8.172 5.969 1 88.19 46 ARG B O 1
ATOM 1934 N N . VAL B 1 47 ? 1.986 -9.641 4.324 1 92.06 47 VAL B N 1
ATOM 1935 C CA . VAL B 1 47 ? 2.674 -8.938 3.248 1 92.06 47 VAL B CA 1
ATOM 1936 C C . VAL B 1 47 ? 1.652 -8.398 2.248 1 92.06 47 VAL B C 1
ATOM 1938 O O . VAL B 1 47 ? 0.542 -8.93 2.143 1 92.06 47 VAL B O 1
ATOM 1941 N N . SER B 1 48 ? 2.025 -7.406 1.476 1 90.12 48 SER B N 1
ATOM 1942 C CA . SER B 1 48 ? 1.084 -6.738 0.583 1 90.12 48 SER B CA 1
ATOM 1943 C C . SER B 1 48 ? 1.253 -7.215 -0.855 1 90.12 48 SER B C 1
ATOM 1945 O O . SER B 1 48 ? 0.401 -6.949 -1.706 1 90.12 48 SER B O 1
ATOM 1947 N N . ALA B 1 49 ? 2.33 -7.855 -1.085 1 95.25 49 ALA B N 1
ATOM 1948 C CA . ALA B 1 49 ? 2.594 -8.375 -2.424 1 95.25 49 ALA B CA 1
ATOM 1949 C C . ALA B 1 49 ? 3.455 -9.633 -2.363 1 95.25 49 ALA B C 1
ATOM 1951 O O . ALA B 1 49 ? 4.188 -9.844 -1.396 1 95.25 49 ALA B O 1
ATOM 1952 N N . LEU B 1 50 ? 3.275 -10.391 -3.436 1 97.75 50 LEU B N 1
ATOM 1953 C CA . LEU B 1 50 ? 4.027 -11.633 -3.578 1 97.75 50 LEU B CA 1
ATOM 1954 C C . LEU B 1 50 ? 4.723 -11.695 -4.934 1 97.75 50 LEU B C 1
ATOM 1956 O O . LEU B 1 50 ? 4.066 -11.82 -5.969 1 97.75 50 LEU B O 1
ATOM 1960 N N . PRO B 1 51 ? 6.074 -11.594 -4.891 1 98.31 51 PRO B N 1
ATOM 1961 C CA . PRO B 1 51 ? 6.758 -11.891 -6.152 1 98.31 51 PRO B CA 1
ATOM 1962 C C . PRO B 1 51 ? 6.414 -13.273 -6.699 1 98.31 51 PRO B C 1
ATOM 1964 O O . PRO B 1 51 ? 6.281 -14.234 -5.934 1 98.31 51 PRO B O 1
ATOM 1967 N N . VAL B 1 52 ? 6.141 -13.32 -7.973 1 98.44 52 VAL B N 1
ATOM 1968 C CA . VAL B 1 52 ? 5.957 -14.594 -8.656 1 98.44 52 VAL B CA 1
ATOM 1969 C C . VAL B 1 52 ? 7.289 -15.078 -9.227 1 98.44 52 VAL B C 1
ATOM 1971 O O . VAL B 1 52 ? 7.871 -14.43 -10.094 1 98.44 52 VAL B O 1
ATOM 1974 N N . VAL B 1 53 ? 7.703 -16.188 -8.695 1 98.56 53 VAL B N 1
ATOM 1975 C CA . VAL B 1 53 ? 9.047 -16.688 -8.977 1 98.56 53 VAL B CA 1
ATOM 1976 C C . VAL B 1 53 ? 8.953 -18.062 -9.656 1 98.56 53 VAL B C 1
ATOM 1978 O O . VAL B 1 53 ? 8.258 -18.953 -9.172 1 98.56 53 VAL B O 1
ATOM 1981 N N . ASP B 1 54 ? 9.594 -18.125 -10.859 1 98.12 54 ASP B N 1
ATOM 1982 C CA . ASP B 1 54 ? 9.531 -19.422 -11.531 1 98.12 54 ASP B CA 1
ATOM 1983 C C . ASP B 1 54 ? 10.336 -20.469 -10.773 1 98.12 54 ASP B C 1
ATOM 1985 O O . ASP B 1 54 ? 10.938 -20.172 -9.734 1 98.12 54 ASP B O 1
ATOM 1989 N N . HIS B 1 55 ? 10.32 -21.672 -11.234 1 96.38 55 HIS B N 1
ATOM 1990 C CA . HIS B 1 55 ? 10.898 -22.781 -10.492 1 96.38 55 HIS B CA 1
ATOM 1991 C C . HIS B 1 55 ? 12.422 -22.766 -10.562 1 96.38 55 HIS B C 1
ATOM 1993 O O . HIS B 1 55 ? 13.086 -23.531 -9.867 1 96.38 55 HIS B O 1
ATOM 1999 N N . HIS B 1 56 ? 12.977 -21.781 -11.266 1 95 56 HIS B N 1
ATOM 2000 C CA . HIS B 1 56 ? 14.422 -21.594 -11.32 1 95 56 HIS B CA 1
ATOM 2001 C C . HIS B 1 56 ? 14.852 -20.391 -10.492 1 95 56 HIS B C 1
ATOM 2003 O O . HIS B 1 56 ? 16.031 -20 -10.508 1 95 56 HIS B O 1
ATOM 2009 N N . GLY B 1 57 ? 13.906 -19.75 -9.867 1 95.88 57 GLY B N 1
ATOM 2010 C CA . GLY B 1 57 ? 14.227 -18.656 -8.969 1 95.88 57 GLY B CA 1
ATOM 2011 C C . GLY B 1 57 ? 14.141 -17.297 -9.625 1 95.88 57 GLY B C 1
ATOM 2012 O O . GLY B 1 57 ? 14.406 -16.266 -8.992 1 95.88 57 GLY B O 1
ATOM 2013 N N . LYS B 1 58 ? 13.703 -17.297 -10.852 1 98.12 58 LYS B N 1
ATOM 2014 C CA . LYS B 1 58 ? 13.609 -16.047 -11.578 1 98.12 58 LYS B CA 1
ATOM 2015 C C . LYS B 1 58 ? 12.266 -15.359 -11.328 1 98.12 58 LYS B C 1
ATOM 2017 O O . LYS B 1 58 ? 11.227 -16.016 -11.336 1 98.12 58 LYS B O 1
ATOM 2022 N N . VAL B 1 59 ? 12.375 -14.055 -11.078 1 98.38 59 VAL B N 1
ATOM 2023 C CA . VAL B 1 59 ? 11.148 -13.281 -10.906 1 98.38 59 VAL B CA 1
ATOM 2024 C C . VAL B 1 59 ? 10.477 -13.055 -12.258 1 98.38 59 VAL B C 1
ATOM 2026 O O . VAL B 1 59 ? 11.07 -12.461 -13.164 1 98.38 59 VAL B O 1
ATOM 2029 N N . VAL B 1 60 ? 9.195 -13.453 -12.32 1 97.12 60 VAL B N 1
ATOM 2030 C CA . VAL B 1 60 ? 8.539 -13.352 -13.617 1 97.12 60 VAL B CA 1
ATOM 2031 C C . VAL B 1 60 ? 7.332 -12.422 -13.523 1 97.12 60 VAL B C 1
ATOM 2033 O O . VAL B 1 60 ? 6.793 -11.992 -14.539 1 97.12 60 VAL B O 1
ATOM 2036 N N . ASP B 1 61 ? 6.891 -12.172 -12.367 1 96.69 61 ASP B N 1
ATOM 2037 C CA . ASP B 1 61 ? 5.77 -11.266 -12.164 1 96.69 61 ASP B CA 1
ATOM 2038 C C . ASP B 1 61 ? 5.609 -10.906 -10.688 1 96.69 61 ASP B C 1
ATOM 2040 O O . ASP B 1 61 ? 6.484 -11.211 -9.875 1 96.69 61 ASP B O 1
ATOM 2044 N N . ILE B 1 62 ? 4.57 -10.242 -10.352 1 96.75 62 ILE B N 1
ATOM 2045 C CA . ILE B 1 62 ? 4.215 -9.891 -8.984 1 96.75 62 ILE B CA 1
ATOM 2046 C C . ILE B 1 62 ? 2.697 -9.93 -8.82 1 96.75 62 ILE B C 1
ATOM 2048 O O . ILE B 1 62 ? 1.958 -9.516 -9.719 1 96.75 62 ILE B O 1
ATOM 2052 N N . TYR B 1 63 ? 2.223 -10.516 -7.773 1 95.62 63 TYR B N 1
ATOM 2053 C CA . TYR B 1 63 ? 0.807 -10.547 -7.43 1 95.62 63 TYR B CA 1
ATOM 2054 C C . TYR B 1 63 ? 0.552 -9.82 -6.109 1 95.62 63 TYR B C 1
ATOM 2056 O O . TYR B 1 63 ? 1.083 -10.219 -5.07 1 95.62 63 TYR B O 1
ATOM 2064 N N . SER B 1 64 ? -0.271 -8.766 -6.098 1 94.62 64 SER B N 1
ATOM 2065 C CA . SER B 1 64 ? -0.472 -7.941 -4.906 1 94.62 64 SER B CA 1
ATOM 2066 C C . SER B 1 64 ? -1.906 -8.039 -4.402 1 94.62 64 SER B C 1
ATOM 2068 O O . SER B 1 64 ? -2.76 -8.641 -5.055 1 94.62 64 SER B O 1
ATOM 2070 N N . LYS B 1 65 ? -2.125 -7.438 -3.215 1 93.06 65 LYS B N 1
ATOM 2071 C CA . LYS B 1 65 ? -3.473 -7.34 -2.66 1 93.06 65 LYS B CA 1
ATOM 2072 C C . LYS B 1 65 ? -4.402 -6.59 -3.607 1 93.06 65 LYS B C 1
ATOM 2074 O O . LYS B 1 65 ? -5.586 -6.922 -3.719 1 93.06 65 LYS B O 1
ATOM 2079 N N . PHE B 1 66 ? -3.871 -5.695 -4.336 1 91.38 66 PHE B N 1
ATOM 2080 C CA . PHE B 1 66 ? -4.68 -4.918 -5.27 1 91.38 66 PHE B CA 1
ATOM 2081 C C . PHE B 1 66 ? -5.18 -5.797 -6.41 1 91.38 66 PHE B C 1
ATOM 2083 O O . PHE B 1 66 ? -6.305 -5.621 -6.887 1 91.38 66 PHE B O 1
ATOM 2090 N N . ASP B 1 67 ? -4.418 -6.703 -6.812 1 92.12 67 ASP B N 1
ATOM 2091 C CA . ASP B 1 67 ? -4.828 -7.629 -7.863 1 92.12 67 ASP B CA 1
ATOM 2092 C C . ASP B 1 67 ? -6.02 -8.469 -7.418 1 92.12 67 ASP B C 1
ATOM 2094 O O . ASP B 1 67 ? -6.879 -8.82 -8.234 1 92.12 67 ASP B O 1
ATOM 2098 N N . VAL B 1 68 ? -6.004 -8.859 -6.105 1 90.81 68 VAL B N 1
ATOM 2099 C CA . VAL B 1 68 ? -7.117 -9.641 -5.566 1 90.81 68 VAL B CA 1
ATOM 2100 C C . VAL B 1 68 ? -8.406 -8.828 -5.672 1 90.81 68 VAL B C 1
ATOM 2102 O O . VAL B 1 68 ? -9.438 -9.344 -6.109 1 90.81 68 VAL B O 1
ATOM 2105 N N . ILE B 1 69 ? -8.297 -7.586 -5.297 1 90.06 69 ILE B N 1
ATOM 2106 C CA . ILE B 1 69 ? -9.453 -6.703 -5.309 1 90.06 69 ILE B CA 1
ATOM 2107 C C . ILE B 1 69 ? -9.898 -6.445 -6.746 1 90.06 69 ILE B C 1
ATOM 2109 O O . ILE B 1 69 ? -11.094 -6.41 -7.039 1 90.06 69 ILE B O 1
ATOM 2113 N N . ASN B 1 70 ? -8.945 -6.258 -7.645 1 89.75 70 ASN B N 1
ATOM 2114 C CA . ASN B 1 70 ? -9.258 -6.094 -9.062 1 89.75 70 ASN B CA 1
ATOM 2115 C C . ASN B 1 70 ? -10.023 -7.297 -9.602 1 89.75 70 ASN B C 1
ATOM 2117 O O . ASN B 1 70 ? -10.984 -7.137 -10.359 1 89.75 70 ASN B O 1
ATOM 2121 N N . LEU B 1 71 ? -9.594 -8.414 -9.234 1 89.06 71 LEU B N 1
ATOM 2122 C CA . LEU B 1 71 ? -10.266 -9.633 -9.664 1 89.06 71 LEU B CA 1
ATOM 2123 C C . LEU B 1 71 ? -11.688 -9.695 -9.109 1 89.06 71 LEU B C 1
ATOM 2125 O O . LEU B 1 71 ? -12.625 -10.055 -9.828 1 89.06 71 LEU B O 1
ATOM 2129 N N . ALA B 1 72 ? -11.836 -9.414 -7.848 1 85.62 72 ALA B N 1
ATOM 2130 C CA . ALA B 1 72 ? -13.148 -9.398 -7.203 1 85.62 72 ALA B CA 1
ATOM 2131 C C . ALA B 1 72 ? -14.086 -8.414 -7.887 1 85.62 72 ALA B C 1
ATOM 2133 O O . ALA B 1 72 ? -15.281 -8.688 -8.023 1 85.62 72 ALA B O 1
ATOM 2134 N N . ALA B 1 73 ? -13.586 -7.27 -8.266 1 86.75 73 ALA B N 1
ATOM 2135 C CA . ALA B 1 73 ? -14.375 -6.223 -8.906 1 86.75 73 ALA B CA 1
ATOM 2136 C C . ALA B 1 73 ? -14.875 -6.668 -10.281 1 86.75 73 ALA B C 1
ATOM 2138 O O . ALA B 1 73 ? -15.969 -6.297 -10.703 1 86.75 73 ALA B O 1
ATOM 2139 N N . GLU B 1 74 ? -14.102 -7.355 -11.008 1 81.69 74 GLU B N 1
ATOM 2140 C CA . GLU B 1 74 ? -14.453 -7.789 -12.352 1 81.69 74 GLU B CA 1
ATOM 2141 C C . GLU B 1 74 ? -15.508 -8.891 -12.32 1 81.69 74 GLU B C 1
ATOM 2143 O O . GLU B 1 74 ? -16.109 -9.219 -13.352 1 81.69 74 GLU B O 1
ATOM 2148 N N . LYS B 1 75 ? -15.961 -9.281 -11.227 1 66.44 75 LYS B N 1
ATOM 2149 C CA . LYS B 1 75 ? -17.016 -10.273 -11.039 1 66.44 75 LYS B CA 1
ATOM 2150 C C . LYS B 1 75 ? -16.703 -11.555 -11.805 1 66.44 75 LYS B C 1
ATOM 2152 O O . LYS B 1 75 ? -17.625 -12.258 -12.242 1 66.44 75 LYS B O 1
ATOM 2157 N N . THR B 1 76 ? -15.625 -11.68 -12.391 1 56.34 76 THR B N 1
ATOM 2158 C CA . THR B 1 76 ? -15.328 -12.773 -13.305 1 56.34 76 THR B CA 1
ATOM 2159 C C . THR B 1 76 ? -14.906 -14.023 -12.539 1 56.34 76 THR B C 1
ATOM 2161 O O . THR B 1 76 ? -15.156 -15.148 -12.992 1 56.34 76 THR B O 1
ATOM 2164 N N . TYR B 1 77 ? -14.227 -13.922 -11.492 1 56.25 77 TYR B N 1
ATOM 2165 C CA . TYR B 1 77 ? -13.633 -15.164 -11 1 56.25 77 TYR B CA 1
ATOM 2166 C C . TYR B 1 77 ? -13.953 -15.375 -9.531 1 56.25 77 TYR B C 1
ATOM 2168 O O . TYR B 1 77 ? -13.562 -14.578 -8.68 1 56.25 77 TYR B O 1
ATOM 2176 N N . ASN B 1 78 ? -14.883 -16.188 -9.352 1 64.25 78 ASN B N 1
ATOM 2177 C CA . ASN B 1 78 ? -15.219 -16.656 -8.008 1 64.25 78 ASN B CA 1
ATOM 2178 C C . ASN B 1 78 ? -14.461 -17.938 -7.656 1 64.25 78 ASN B C 1
ATOM 2180 O O . ASN B 1 78 ? -14.68 -18.516 -6.594 1 64.25 78 ASN B O 1
ATOM 2184 N N . ASN B 1 79 ? -13.609 -18.266 -8.648 1 74 79 ASN B N 1
ATOM 2185 C CA . ASN B 1 79 ? -12.875 -19.516 -8.43 1 74 79 ASN B CA 1
ATOM 2186 C C . ASN B 1 79 ? -11.469 -19.25 -7.906 1 74 79 ASN B C 1
ATOM 2188 O O . ASN B 1 79 ? -10.617 -18.719 -8.641 1 74 79 ASN B O 1
ATOM 2192 N N . LEU B 1 80 ? -11.297 -19.516 -6.691 1 80.44 80 LEU B N 1
ATOM 2193 C CA . LEU B 1 80 ? -10.008 -19.281 -6.047 1 80.44 80 LEU B CA 1
ATOM 2194 C C . LEU B 1 80 ? -9.031 -20.406 -6.355 1 80.44 80 LEU B C 1
ATOM 2196 O O . LEU B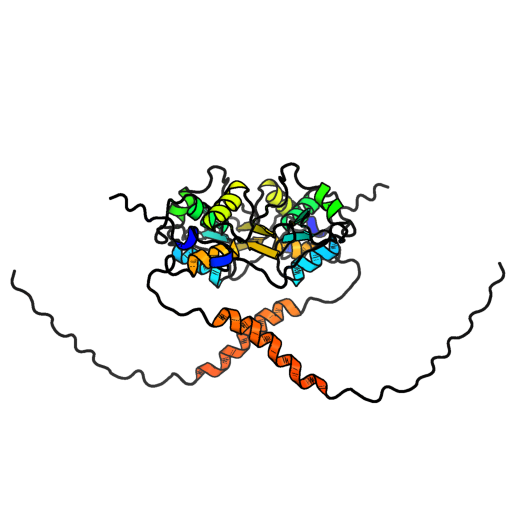 1 80 ? -7.859 -20.344 -5.965 1 80.44 80 LEU B O 1
ATOM 2200 N N . ASP B 1 81 ? -9.523 -21.406 -7.164 1 86.12 81 ASP B N 1
ATOM 2201 C CA . ASP B 1 81 ? -8.641 -22.5 -7.531 1 86.12 81 ASP B CA 1
ATOM 2202 C C . ASP B 1 81 ? -7.848 -22.172 -8.789 1 86.12 81 ASP B C 1
ATOM 2204 O O . ASP B 1 81 ? -6.941 -22.922 -9.172 1 86.12 81 ASP B O 1
ATOM 2208 N N . VAL B 1 82 ? -8.156 -21.125 -9.344 1 89.94 82 VAL B N 1
ATOM 2209 C CA . VAL B 1 82 ? -7.391 -20.719 -10.516 1 89.94 82 VAL B CA 1
ATOM 2210 C C . VAL B 1 82 ? -5.965 -20.359 -10.102 1 89.94 82 VAL B C 1
ATOM 2212 O O . VAL B 1 82 ? -5.707 -20.031 -8.938 1 89.94 82 VAL B O 1
ATOM 2215 N N . THR B 1 83 ? -5.09 -20.5 -11.062 1 95.25 83 THR B N 1
ATOM 2216 C CA . THR B 1 83 ? -3.695 -20.203 -10.766 1 95.25 83 THR B CA 1
ATOM 2217 C C . THR B 1 83 ? -3.459 -18.688 -10.742 1 95.25 83 THR B C 1
ATOM 2219 O O . THR B 1 83 ? -4.258 -17.922 -11.289 1 95.25 83 THR B O 1
ATOM 2222 N N . VAL B 1 84 ? -2.334 -18.328 -10.172 1 95.38 84 VAL B N 1
ATOM 2223 C CA . VAL B 1 84 ? -1.933 -16.922 -10.125 1 95.38 84 VAL B CA 1
ATOM 2224 C C . VAL B 1 84 ? -1.751 -16.391 -11.547 1 95.38 84 VAL B C 1
ATOM 2226 O O . VAL B 1 84 ? -2.166 -15.273 -11.859 1 95.38 84 VAL B O 1
ATOM 2229 N N . THR B 1 85 ? -1.159 -17.188 -12.43 1 95.06 85 THR B N 1
ATOM 2230 C CA . THR B 1 85 ? -0.967 -16.781 -13.82 1 95.06 85 THR B CA 1
ATOM 2231 C C . THR B 1 85 ? -2.307 -16.484 -14.484 1 95.06 85 THR B C 1
ATOM 2233 O O . THR B 1 85 ? -2.443 -15.484 -15.195 1 95.06 85 THR B O 1
ATOM 2236 N N . GLN B 1 86 ? -3.252 -17.281 -14.273 1 92.44 86 GLN B N 1
ATOM 2237 C CA . GLN B 1 86 ? -4.586 -17.078 -14.828 1 92.44 86 GLN B CA 1
ATOM 2238 C C . GLN B 1 86 ? -5.223 -15.812 -14.25 1 92.44 86 GLN B C 1
ATOM 2240 O O . GLN B 1 86 ? -5.863 -15.047 -14.969 1 92.44 86 GLN B O 1
ATOM 2245 N N . ALA B 1 87 ? -5.062 -15.641 -12.969 1 91.31 87 ALA B N 1
ATOM 2246 C CA . ALA B 1 87 ? -5.617 -14.461 -12.305 1 91.31 87 ALA B CA 1
ATOM 2247 C C . ALA B 1 87 ? -4.992 -13.188 -12.859 1 91.31 87 ALA B C 1
ATOM 2249 O O . ALA B 1 87 ? -5.676 -12.172 -13.031 1 91.31 87 ALA B O 1
ATOM 2250 N N . LEU B 1 88 ? -3.723 -13.234 -13.164 1 92.31 88 LEU B N 1
ATOM 2251 C CA . LEU B 1 88 ? -2.973 -12.07 -13.617 1 92.31 88 LEU B CA 1
ATOM 2252 C C . LEU B 1 88 ? -3.414 -11.656 -15.016 1 92.31 88 LEU B C 1
ATOM 2254 O O . LEU B 1 88 ? -3.141 -10.531 -15.445 1 92.31 88 LEU B O 1
ATOM 2258 N N . ARG B 1 89 ? -4.047 -12.484 -15.711 1 88.06 89 ARG B N 1
ATOM 2259 C CA . ARG B 1 89 ? -4.562 -12.141 -17.031 1 88.06 89 ARG B CA 1
ATOM 2260 C C . ARG B 1 89 ? -5.664 -11.086 -16.938 1 88.06 89 ARG B C 1
ATOM 2262 O O . ARG B 1 89 ? -5.973 -10.406 -17.922 1 88.06 89 ARG B O 1
ATOM 2269 N N . HIS B 1 90 ? -6.23 -10.906 -15.766 1 82.75 90 HIS B N 1
ATOM 2270 C CA . HIS B 1 90 ? -7.312 -9.953 -15.555 1 82.75 90 HIS B CA 1
ATOM 2271 C C . HIS B 1 90 ? -6.773 -8.609 -15.07 1 82.75 90 HIS B C 1
ATOM 2273 O O . HIS B 1 90 ? -7.547 -7.711 -14.734 1 82.75 90 HIS B O 1
ATOM 2279 N N . ARG B 1 91 ? -5.492 -8.602 -15 1 85.19 91 ARG B N 1
ATOM 2280 C CA . ARG B 1 91 ? -4.855 -7.352 -14.586 1 85.19 91 ARG B CA 1
ATOM 2281 C C . ARG B 1 91 ? -5.051 -6.266 -15.641 1 85.19 91 ARG B C 1
ATOM 2283 O O . ARG B 1 91 ? -5.191 -6.562 -16.828 1 85.19 91 ARG B O 1
ATOM 2290 N N . SER B 1 92 ? -5.098 -5.098 -15.062 1 71.88 92 SER B N 1
ATOM 2291 C CA . SER B 1 92 ? -5.238 -3.982 -15.992 1 71.88 92 SER B CA 1
ATOM 2292 C C . SER B 1 92 ? -4.156 -4.02 -17.062 1 71.88 92 SER B C 1
ATOM 2294 O O . SER B 1 92 ? -3.023 -4.426 -16.797 1 71.88 92 SER B O 1
ATOM 2296 N N . GLN B 1 93 ? -4.496 -3.674 -18.203 1 64.38 93 GLN B N 1
ATOM 2297 C CA . GLN B 1 93 ? -3.635 -3.654 -19.391 1 64.38 93 GLN B CA 1
ATOM 2298 C C . GLN B 1 93 ? -2.443 -2.721 -19.188 1 64.38 93 GLN B C 1
ATOM 2300 O O . GLN B 1 93 ? -1.411 -2.869 -19.844 1 64.38 93 GLN B O 1
ATOM 2305 N N . TYR B 1 94 ? -2.547 -1.844 -18.266 1 60.38 94 TYR B N 1
ATOM 2306 C CA . TYR B 1 94 ? -1.53 -0.808 -18.125 1 60.38 94 TYR B CA 1
ATOM 2307 C C . TYR B 1 94 ? -0.443 -1.237 -17.156 1 60.38 94 TYR B C 1
ATOM 2309 O O . TYR B 1 94 ? 0.428 -0.441 -16.797 1 60.38 94 TYR B O 1
ATOM 2317 N N . PHE B 1 95 ? -0.469 -2.471 -17 1 69.94 95 PHE B N 1
ATOM 2318 C CA . PHE B 1 95 ? 0.558 -2.955 -16.078 1 69.94 95 PHE B CA 1
ATOM 2319 C C . PHE B 1 95 ? 1.853 -3.252 -16.828 1 69.94 95 PHE B C 1
ATOM 2321 O O . PHE B 1 95 ? 1.867 -4.062 -17.75 1 69.94 95 PHE B O 1
ATOM 2328 N N . GLU B 1 96 ? 3.047 -2.477 -16.547 1 69 96 GLU B N 1
ATOM 2329 C CA . GLU B 1 96 ? 4.344 -2.545 -17.219 1 69 96 GLU B CA 1
ATOM 2330 C C . GLU B 1 96 ? 5.129 -3.777 -16.781 1 69 96 GLU B C 1
ATOM 2332 O O . GLU B 1 96 ? 6.105 -4.16 -17.422 1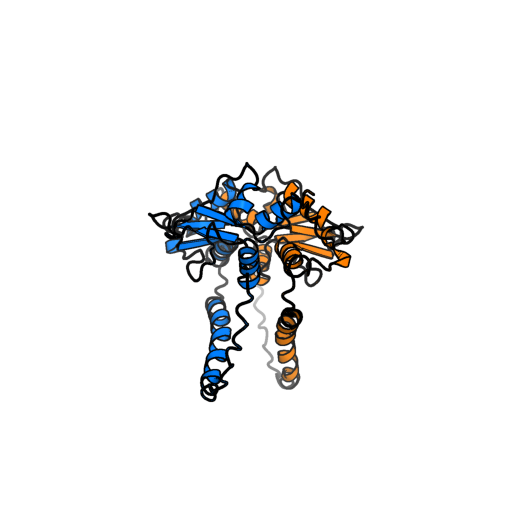 69 96 GLU B O 1
ATOM 2337 N N . GLY B 1 97 ? 4.672 -4.43 -15.805 1 81.81 97 GLY B N 1
ATOM 2338 C CA . GLY B 1 97 ? 5.43 -5.574 -15.32 1 81.81 97 GLY B CA 1
ATOM 2339 C C . GLY B 1 97 ? 6.016 -5.355 -13.938 1 81.81 97 GLY B C 1
ATOM 2340 O O . GLY B 1 97 ? 5.891 -4.27 -13.367 1 81.81 97 GLY B O 1
ATOM 2341 N N . VAL B 1 98 ? 6.586 -6.383 -13.438 1 92 98 VAL B N 1
ATOM 2342 C CA . VAL B 1 98 ? 7.211 -6.324 -12.125 1 92 98 VAL B CA 1
ATOM 2343 C C . VAL B 1 98 ? 8.391 -5.359 -12.156 1 92 98 VAL B C 1
ATOM 2345 O O . VAL B 1 98 ? 9.242 -5.438 -13.047 1 92 98 VAL B O 1
ATOM 2348 N N . MET B 1 99 ? 8.398 -4.34 -11.266 1 96.56 99 MET B N 1
ATOM 2349 C CA . MET B 1 99 ? 9.516 -3.41 -11.148 1 96.56 99 MET B CA 1
ATOM 2350 C C . MET B 1 99 ? 10.633 -4.004 -10.289 1 96.56 99 MET B C 1
ATOM 2352 O O . MET B 1 99 ? 10.383 -4.445 -9.164 1 96.56 99 MET B O 1
ATOM 2356 N N . LYS B 1 100 ? 11.766 -4.047 -10.898 1 97.94 100 LYS B N 1
ATOM 2357 C CA . LYS B 1 100 ? 12.914 -4.684 -10.258 1 97.94 100 LYS B CA 1
ATOM 2358 C C . LYS B 1 100 ? 14.008 -3.664 -9.953 1 97.94 100 LYS B C 1
ATOM 2360 O O . LYS B 1 100 ? 14.016 -2.564 -10.508 1 97.94 100 LYS B O 1
ATOM 2365 N N . CYS B 1 101 ? 14.867 -3.98 -9.008 1 98.44 101 CYS B N 1
ATOM 2366 C CA . CYS B 1 101 ? 16.094 -3.24 -8.742 1 98.44 101 CYS B CA 1
ATOM 2367 C C . CYS B 1 101 ? 17.203 -4.176 -8.273 1 98.44 101 CYS B C 1
ATOM 2369 O O . CYS B 1 101 ? 16.984 -5.379 -8.133 1 98.44 101 CYS B O 1
ATOM 2371 N N . ASN B 1 102 ? 18.375 -3.637 -8.188 1 97.94 102 ASN B N 1
ATOM 2372 C CA . ASN B 1 102 ? 19.547 -4.363 -7.699 1 97.94 102 ASN B CA 1
ATOM 2373 C C . ASN B 1 102 ? 20.141 -3.699 -6.465 1 97.94 102 ASN B C 1
ATOM 2375 O O . ASN B 1 102 ? 19.984 -2.494 -6.266 1 97.94 102 ASN B O 1
ATOM 2379 N N . LYS B 1 103 ? 20.859 -4.473 -5.691 1 97.44 103 LYS B N 1
ATOM 2380 C CA . LYS B 1 103 ? 21.375 -4.004 -4.41 1 97.44 103 LYS B CA 1
ATOM 2381 C C . LYS B 1 103 ? 22.406 -2.891 -4.613 1 97.44 103 LYS B C 1
ATOM 2383 O O . LYS B 1 103 ? 22.703 -2.137 -3.684 1 97.44 103 LYS B O 1
ATOM 2388 N N . LEU B 1 104 ? 22.922 -2.75 -5.805 1 97.94 104 LEU B N 1
ATOM 2389 C CA . LEU B 1 104 ? 24 -1.806 -6.059 1 97.94 104 LEU B CA 1
ATOM 2390 C C . LEU B 1 104 ? 23.453 -0.464 -6.531 1 97.94 104 LEU B C 1
ATOM 2392 O O . LEU B 1 104 ? 24.203 0.485 -6.738 1 97.94 104 LEU B O 1
ATOM 2396 N N . GLU B 1 105 ? 22.188 -0.364 -6.633 1 98.12 105 GLU B N 1
ATOM 2397 C CA . GLU B 1 105 ? 21.562 0.9 -7.008 1 98.12 105 GLU B CA 1
ATOM 2398 C C . GLU B 1 105 ? 21.406 1.816 -5.797 1 98.12 105 GLU B C 1
ATOM 2400 O O . GLU B 1 105 ? 21.219 1.343 -4.676 1 98.12 105 GLU B O 1
ATOM 2405 N N . THR B 1 106 ? 21.453 3.104 -6.035 1 97.06 106 THR B N 1
ATOM 2406 C CA . THR B 1 106 ? 21.359 4.078 -4.957 1 97.06 106 THR B CA 1
ATOM 2407 C C . THR B 1 106 ? 19.906 4.246 -4.5 1 97.06 106 THR B C 1
ATOM 2409 O O . THR B 1 106 ? 18.969 3.98 -5.262 1 97.06 106 THR B O 1
ATOM 2412 N N . LEU B 1 107 ? 19.766 4.699 -3.301 1 95.31 107 LEU B N 1
ATOM 2413 C CA . LEU B 1 107 ? 18.438 4.977 -2.781 1 95.31 107 LEU B CA 1
ATOM 2414 C C . LEU B 1 107 ? 17.734 6.035 -3.623 1 95.31 107 LEU B C 1
ATOM 2416 O O . LEU B 1 107 ? 16.531 5.945 -3.855 1 95.31 107 LEU B O 1
ATOM 2420 N N . GLU B 1 108 ? 18.453 6.973 -4.082 1 94.25 108 GLU B N 1
ATOM 2421 C CA . GLU B 1 108 ? 17.891 8.016 -4.938 1 94.25 108 GLU B CA 1
ATOM 2422 C C . GLU B 1 108 ? 17.266 7.422 -6.191 1 94.25 108 GLU B C 1
ATOM 2424 O O . GLU B 1 108 ? 16.141 7.77 -6.551 1 94.25 108 GLU B O 1
ATOM 2429 N N . THR B 1 109 ? 17.969 6.539 -6.801 1 96.5 109 THR B N 1
ATOM 2430 C CA . THR B 1 109 ? 17.484 5.879 -8 1 96.5 109 THR B CA 1
ATOM 2431 C C . THR B 1 109 ? 16.234 5.055 -7.699 1 96.5 109 THR B C 1
ATOM 2433 O O . THR B 1 109 ? 15.273 5.066 -8.469 1 96.5 109 THR B O 1
ATOM 2436 N N . ILE B 1 110 ? 16.297 4.402 -6.598 1 96.94 110 ILE B N 1
ATOM 2437 C CA . ILE B 1 110 ? 15.188 3.545 -6.176 1 96.94 110 ILE B CA 1
ATOM 2438 C C . ILE B 1 110 ? 13.945 4.395 -5.922 1 96.94 110 ILE B C 1
ATOM 2440 O O . ILE B 1 110 ? 12.852 4.055 -6.379 1 96.94 110 ILE B O 1
ATOM 2444 N N . VAL B 1 111 ? 14.094 5.492 -5.223 1 94.5 111 VAL B N 1
ATOM 2445 C CA . VAL B 1 111 ? 12.992 6.395 -4.906 1 94.5 111 VAL B CA 1
ATOM 2446 C C . VAL B 1 111 ? 12.398 6.949 -6.199 1 94.5 111 VAL B C 1
ATOM 2448 O O . VAL B 1 111 ? 11.172 6.965 -6.367 1 94.5 111 VAL B O 1
ATOM 2451 N N . ASP B 1 112 ? 13.219 7.293 -7.125 1 95 112 ASP B N 1
ATOM 2452 C CA . ASP B 1 112 ? 12.758 7.816 -8.406 1 95 112 ASP B CA 1
ATOM 2453 C C . ASP B 1 112 ? 11.945 6.77 -9.164 1 95 112 ASP B C 1
ATOM 2455 O O . ASP B 1 112 ? 10.906 7.086 -9.75 1 95 112 ASP B O 1
ATOM 2459 N N . ARG B 1 113 ? 12.43 5.605 -9.133 1 96 113 ARG B N 1
ATOM 2460 C CA . ARG B 1 113 ? 11.75 4.523 -9.844 1 96 113 ARG B CA 1
ATOM 2461 C C . ARG B 1 113 ? 10.391 4.23 -9.227 1 96 113 ARG B C 1
ATOM 2463 O O . ARG B 1 113 ? 9.406 4.031 -9.953 1 96 113 ARG B O 1
ATOM 2470 N N . ILE B 1 114 ? 10.258 4.227 -7.941 1 94.75 114 ILE B N 1
ATOM 2471 C CA . ILE B 1 114 ? 9.008 3.982 -7.227 1 94.75 114 ILE B CA 1
ATOM 2472 C C . ILE B 1 114 ? 7.988 5.059 -7.594 1 94.75 114 ILE B C 1
ATOM 2474 O O . ILE B 1 114 ? 6.828 4.75 -7.883 1 94.75 114 ILE B O 1
ATOM 2478 N N . VAL B 1 115 ? 8.438 6.301 -7.621 1 92.81 115 VAL B N 1
ATOM 2479 C CA . VAL B 1 115 ? 7.555 7.434 -7.891 1 92.81 115 VAL B CA 1
ATOM 2480 C C . VAL B 1 115 ? 7.105 7.406 -9.352 1 92.81 115 VAL B C 1
ATOM 2482 O O . VAL B 1 115 ? 5.91 7.516 -9.641 1 92.81 115 VAL B O 1
ATOM 2485 N N . LYS B 1 116 ? 8.008 7.164 -10.25 1 92.69 116 LYS B N 1
ATOM 2486 C CA . LYS B 1 116 ? 7.699 7.184 -11.68 1 92.69 116 LYS B CA 1
ATOM 2487 C C . LYS B 1 116 ? 6.773 6.031 -12.055 1 92.69 116 LYS B C 1
ATOM 2489 O O . LYS B 1 116 ? 5.855 6.199 -12.859 1 92.69 116 LYS B O 1
ATOM 2494 N N . ALA B 1 117 ? 7.004 4.922 -11.453 1 91.94 117 ALA B N 1
ATOM 2495 C CA . ALA B 1 117 ? 6.207 3.738 -11.781 1 91.94 117 ALA B CA 1
ATOM 2496 C C . ALA B 1 117 ? 4.918 3.703 -10.961 1 91.94 117 ALA B C 1
ATOM 2498 O O . ALA B 1 117 ? 4.023 2.904 -11.242 1 91.94 117 ALA B O 1
ATOM 2499 N N . GLU B 1 118 ? 4.852 4.523 -9.969 1 89.19 118 GLU B N 1
ATOM 2500 C CA . GLU B 1 118 ? 3.703 4.613 -9.078 1 89.19 118 GLU B CA 1
ATOM 2501 C C . GLU B 1 118 ? 3.395 3.264 -8.438 1 89.19 118 GLU B C 1
ATOM 2503 O O . GLU B 1 118 ? 2.252 2.801 -8.469 1 89.19 118 GLU B O 1
ATOM 2508 N N . VAL B 1 119 ? 4.484 2.627 -7.969 1 92.44 119 VAL B N 1
ATOM 2509 C CA . VAL B 1 119 ? 4.359 1.342 -7.289 1 92.44 119 VAL B CA 1
ATOM 2510 C C . VAL B 1 119 ? 4.762 1.489 -5.824 1 92.44 119 VAL B C 1
ATOM 2512 O O . VAL B 1 119 ? 5.383 2.484 -5.441 1 92.44 119 VAL B O 1
ATOM 2515 N N . HIS B 1 120 ? 4.43 0.491 -5.02 1 93.19 120 HIS B N 1
ATOM 2516 C CA . HIS B 1 120 ? 4.68 0.572 -3.586 1 93.19 120 HIS B CA 1
ATOM 2517 C C . HIS B 1 120 ? 5.941 -0.195 -3.205 1 93.19 120 HIS B C 1
ATOM 2519 O O . HIS B 1 120 ? 6.414 -0.1 -2.068 1 93.19 120 HIS B O 1
ATOM 2525 N N . ARG B 1 121 ? 6.469 -0.977 -4.129 1 96.56 121 ARG B N 1
ATOM 2526 C CA . ARG B 1 121 ? 7.664 -1.76 -3.842 1 96.56 121 ARG B CA 1
ATOM 2527 C C . ARG B 1 121 ? 8.406 -2.115 -5.125 1 96.56 121 ARG B C 1
ATOM 2529 O O . ARG B 1 121 ? 7.832 -2.062 -6.215 1 96.56 121 ARG B O 1
ATOM 2536 N N . LEU B 1 122 ? 9.672 -2.441 -4.949 1 98.06 122 LEU B N 1
ATOM 2537 C CA . LEU B 1 122 ? 10.5 -3.059 -5.98 1 98.06 122 LEU B CA 1
ATOM 2538 C C . LEU B 1 122 ? 11.016 -4.418 -5.52 1 98.06 122 LEU B C 1
ATOM 2540 O O . LEU B 1 122 ? 11.266 -4.625 -4.332 1 98.06 122 LEU B O 1
ATOM 2544 N N . VAL B 1 123 ? 11.125 -5.332 -6.473 1 98.56 123 VAL B N 1
ATOM 2545 C CA . VAL B 1 123 ? 11.742 -6.621 -6.188 1 98.56 123 VAL B CA 1
ATOM 2546 C C . VAL B 1 123 ? 13.242 -6.543 -6.445 1 98.56 123 VAL B C 1
ATOM 2548 O O . VAL B 1 123 ? 13.68 -6.129 -7.523 1 98.56 123 VAL B O 1
ATOM 2551 N N . VAL B 1 124 ? 13.992 -6.883 -5.387 1 98.69 124 VAL B N 1
ATOM 2552 C CA . VAL B 1 124 ? 15.445 -6.883 -5.527 1 98.69 124 VAL B CA 1
ATOM 2553 C C . VAL B 1 124 ? 15.906 -8.203 -6.141 1 98.69 124 VAL B C 1
ATOM 2555 O O . VAL B 1 124 ? 15.586 -9.281 -5.625 1 98.69 124 VAL B O 1
ATOM 2558 N N . VAL B 1 125 ? 16.641 -8.094 -7.211 1 98.62 125 VAL B N 1
ATOM 2559 C CA . VAL B 1 125 ? 17.078 -9.297 -7.906 1 98.62 125 VAL B CA 1
ATOM 2560 C C . VAL B 1 125 ? 18.594 -9.258 -8.102 1 98.62 125 VAL B C 1
ATOM 2562 O O . VAL B 1 125 ? 19.203 -8.195 -8.023 1 98.62 125 VAL B O 1
ATOM 2565 N N . ASP B 1 126 ? 19.125 -10.414 -8.281 1 98.06 126 ASP B N 1
ATOM 2566 C CA . ASP B 1 126 ? 20.547 -10.484 -8.609 1 98.06 126 ASP B CA 1
ATOM 2567 C C . ASP B 1 126 ? 20.766 -10.398 -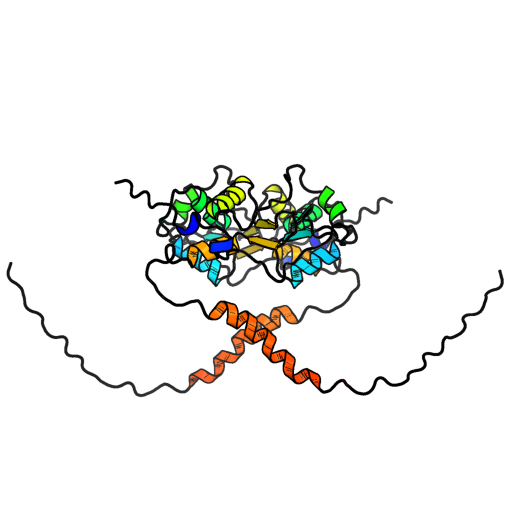10.117 1 98.06 126 ASP B C 1
ATOM 2569 O O . ASP B 1 126 ? 19.844 -10.062 -10.867 1 98.06 126 ASP B O 1
ATOM 2573 N N . GLU B 1 127 ? 21.969 -10.648 -10.578 1 96.69 127 GLU B N 1
ATOM 2574 C CA . GLU B 1 127 ? 22.359 -10.5 -11.977 1 96.69 127 GLU B CA 1
ATOM 2575 C C . GLU B 1 127 ? 21.609 -11.492 -12.867 1 96.69 127 GLU B C 1
ATOM 2577 O O . GLU B 1 127 ? 21.438 -11.258 -14.062 1 96.69 127 GLU B O 1
ATOM 2582 N N . GLU B 1 128 ? 21.172 -12.578 -12.297 1 96.56 128 GLU B N 1
ATOM 2583 C CA . GLU B 1 128 ? 20.453 -13.594 -13.062 1 96.56 128 GLU B CA 1
ATOM 2584 C C . GLU B 1 128 ? 18.953 -13.43 -12.93 1 96.56 128 GLU B C 1
ATOM 2586 O O . GLU B 1 128 ? 18.188 -14.336 -13.273 1 96.56 128 GLU B O 1
ATOM 2591 N N . SER B 1 129 ? 18.5 -12.352 -12.344 1 96.62 129 SER B N 1
ATOM 2592 C CA . SER B 1 129 ? 17.094 -12.016 -12.164 1 96.62 129 SER B CA 1
ATOM 2593 C C . SER B 1 129 ? 16.438 -12.922 -11.117 1 96.62 129 SER B C 1
ATOM 2595 O O . SER B 1 129 ? 15.227 -13.125 -11.148 1 96.62 129 SER B O 1
ATOM 2597 N N . ARG B 1 130 ? 17.297 -13.516 -10.281 1 98.06 130 ARG B N 1
ATOM 2598 C CA . ARG B 1 130 ? 16.766 -14.273 -9.148 1 98.06 130 ARG B CA 1
ATOM 2599 C C . ARG B 1 130 ? 16.422 -13.352 -7.988 1 98.06 130 ARG B C 1
ATOM 2601 O O . ARG B 1 130 ? 17.156 -12.398 -7.703 1 98.06 130 ARG B O 1
ATOM 2608 N N . ILE B 1 131 ? 15.344 -13.695 -7.305 1 98.31 131 ILE B N 1
ATOM 2609 C CA . ILE B 1 131 ? 14.867 -12.859 -6.215 1 98.31 131 ILE B CA 1
ATOM 2610 C C . ILE B 1 131 ? 15.844 -12.914 -5.047 1 98.31 131 ILE B C 1
ATOM 2612 O O . ILE B 1 131 ? 16.266 -13.992 -4.637 1 98.31 131 ILE B O 1
ATOM 2616 N N . ILE B 1 132 ? 16.203 -11.742 -4.492 1 97.88 132 ILE B N 1
ATOM 2617 C CA . ILE B 1 132 ? 17.062 -11.75 -3.314 1 97.88 132 ILE B CA 1
ATOM 2618 C C . ILE B 1 132 ? 16.469 -10.859 -2.229 1 97.88 132 ILE B C 1
ATOM 2620 O O . ILE B 1 132 ? 16.922 -10.867 -1.086 1 97.88 132 ILE B O 1
ATOM 2624 N N . GLY B 1 133 ? 15.438 -10.062 -2.58 1 98.06 133 GLY B N 1
ATOM 2625 C CA . GLY B 1 133 ? 14.844 -9.195 -1.568 1 98.06 133 GLY B CA 1
ATOM 2626 C C . GLY B 1 133 ? 13.68 -8.375 -2.092 1 98.06 133 GLY B C 1
ATOM 2627 O O . GLY B 1 133 ? 13.25 -8.555 -3.232 1 98.06 133 GLY B O 1
ATOM 2628 N N . ILE B 1 134 ? 13.094 -7.562 -1.257 1 98.12 134 ILE B N 1
ATOM 2629 C CA . ILE B 1 134 ? 12.039 -6.594 -1.538 1 98.12 134 ILE B CA 1
ATOM 2630 C C . ILE B 1 134 ? 12.383 -5.254 -0.89 1 98.12 134 ILE B C 1
ATOM 2632 O O . ILE B 1 134 ? 12.867 -5.211 0.244 1 98.12 134 ILE B O 1
ATOM 2636 N N . VAL B 1 135 ? 12.188 -4.191 -1.573 1 97.62 135 VAL B N 1
ATOM 2637 C CA . VAL B 1 135 ? 12.266 -2.863 -0.976 1 97.62 135 VAL B CA 1
ATOM 2638 C C . VAL B 1 135 ? 10.898 -2.188 -1.047 1 97.62 135 VAL B C 1
ATOM 2640 O O . VAL B 1 135 ? 10.375 -1.935 -2.137 1 97.62 135 VAL B O 1
ATOM 2643 N N . SER B 1 136 ? 10.289 -1.925 0.089 1 95 136 SER B N 1
ATOM 2644 C CA . SER B 1 136 ? 8.961 -1.326 0.175 1 95 136 SER B CA 1
ATOM 2645 C C . SER B 1 136 ? 9.039 0.132 0.614 1 95 136 SER B C 1
ATOM 2647 O O . SER B 1 136 ? 10.094 0.598 1.055 1 95 136 SER B O 1
ATOM 2649 N N . LEU B 1 137 ? 7.918 0.805 0.451 1 94.5 137 LEU B N 1
ATOM 2650 C CA . LEU B 1 137 ? 7.812 2.168 0.962 1 94.5 137 LEU B CA 1
ATOM 2651 C C . LEU B 1 137 ? 8.148 2.217 2.449 1 94.5 137 LEU B C 1
ATOM 2653 O O . LEU B 1 137 ? 8.805 3.148 2.914 1 94.5 137 LEU B O 1
ATOM 2657 N N . SER B 1 138 ? 7.719 1.219 3.145 1 91.62 138 SER B N 1
ATOM 2658 C CA . SER B 1 138 ? 8.008 1.177 4.574 1 91.62 138 SER B CA 1
ATOM 2659 C C . SER B 1 138 ? 9.508 1.08 4.836 1 91.62 138 SER B C 1
ATOM 2661 O O . SER B 1 138 ? 10.031 1.73 5.742 1 91.62 138 SER B O 1
ATOM 2663 N N . ASP B 1 139 ? 10.188 0.33 4.102 1 93.25 139 ASP B N 1
ATOM 2664 C CA . ASP B 1 139 ? 11.641 0.203 4.234 1 93.25 139 ASP B CA 1
ATOM 2665 C C . ASP B 1 139 ? 12.328 1.545 4.012 1 93.25 139 ASP B C 1
ATOM 2667 O O . ASP B 1 139 ? 13.234 1.916 4.762 1 93.25 139 ASP B O 1
ATOM 2671 N N . ILE B 1 140 ? 11.922 2.205 2.955 1 92.56 140 ILE B N 1
ATOM 2672 C CA . ILE B 1 140 ? 12.531 3.484 2.6 1 92.56 140 ILE B CA 1
ATOM 2673 C C . ILE B 1 140 ? 12.211 4.523 3.674 1 92.56 140 ILE B C 1
ATOM 2675 O O . ILE B 1 140 ? 13.086 5.301 4.07 1 92.56 140 ILE B O 1
ATOM 2679 N N . LEU B 1 141 ? 11.023 4.527 4.148 1 90.19 141 LEU B N 1
ATOM 2680 C CA . LEU B 1 141 ? 10.633 5.465 5.195 1 90.19 141 LEU B CA 1
ATOM 2681 C C . LEU B 1 141 ? 11.469 5.262 6.453 1 90.19 141 LEU B C 1
ATOM 2683 O O . LEU B 1 141 ? 11.867 6.234 7.098 1 90.19 141 LEU B O 1
ATOM 2687 N N . GLN B 1 142 ? 11.648 4.059 6.777 1 88.56 142 GLN B N 1
ATOM 2688 C CA . GLN B 1 142 ? 12.492 3.756 7.934 1 88.56 142 GLN B CA 1
ATOM 2689 C C . GLN B 1 142 ? 13.898 4.32 7.758 1 88.56 142 GLN B C 1
ATOM 2691 O O . GLN B 1 142 ? 14.484 4.84 8.711 1 88.56 142 GLN B O 1
ATOM 2696 N N . ALA B 1 143 ? 14.391 4.258 6.605 1 86.12 143 ALA B N 1
ATOM 2697 C CA . ALA B 1 143 ? 15.711 4.805 6.312 1 86.12 143 ALA B CA 1
ATOM 2698 C C . ALA B 1 143 ? 15.711 6.328 6.426 1 86.12 143 ALA B C 1
ATOM 2700 O O . ALA B 1 143 ? 16.688 6.926 6.875 1 86.12 143 ALA B O 1
ATOM 2701 N N . LEU B 1 144 ? 14.672 6.938 5.977 1 81.69 144 LEU B N 1
ATOM 2702 C CA . LEU B 1 144 ? 14.57 8.391 5.98 1 81.69 144 LEU B CA 1
ATOM 2703 C C . LEU B 1 144 ? 14.461 8.93 7.402 1 81.69 144 LEU B C 1
ATOM 2705 O O . LEU B 1 144 ? 14.93 10.023 7.699 1 81.69 144 LEU B O 1
ATOM 2709 N N . VAL B 1 145 ? 13.789 8.203 8.305 1 79.19 145 VAL B N 1
ATOM 2710 C CA . VAL B 1 145 ? 13.547 8.664 9.672 1 79.19 145 VAL B CA 1
ATOM 2711 C C . VAL B 1 145 ? 14.75 8.32 10.547 1 79.19 145 VAL B C 1
ATOM 2713 O O . VAL B 1 145 ? 15.125 9.094 11.438 1 79.19 145 VAL B O 1
ATOM 2716 N N . LEU B 1 146 ? 15.32 7.152 10.43 1 71.25 146 LEU B N 1
ATOM 2717 C CA . LEU B 1 146 ? 16.344 6.637 11.32 1 71.25 146 LEU B CA 1
ATOM 2718 C C . LEU B 1 146 ? 17.719 7.152 10.922 1 71.25 146 LEU B C 1
ATOM 2720 O O . LEU B 1 146 ? 18.656 7.152 11.727 1 71.25 146 LEU B O 1
ATOM 2724 N N . THR B 1 147 ? 17.891 7.547 9.758 1 62.19 147 THR B N 1
ATOM 2725 C CA . THR B 1 147 ? 19.219 8.023 9.383 1 62.19 147 THR B CA 1
ATOM 2726 C C . THR B 1 147 ? 19.438 9.453 9.859 1 62.19 147 THR B C 1
ATOM 2728 O O . THR B 1 147 ? 18.562 10.305 9.703 1 62.19 147 THR B O 1
ATOM 2731 N N . PRO B 1 148 ? 20.406 9.617 10.805 1 54.75 148 PRO B N 1
ATOM 2732 C CA . PRO B 1 148 ? 20.703 10.883 11.5 1 54.75 148 PRO B CA 1
ATOM 2733 C C . PRO B 1 148 ? 20.469 12.102 10.609 1 54.75 148 PRO B C 1
ATOM 2735 O O . PRO B 1 148 ? 20.203 13.195 11.117 1 54.75 148 PRO B O 1
ATOM 2738 N N . ALA B 1 149 ? 20.828 12.141 9.422 1 50.78 149 ALA B N 1
ATOM 2739 C CA . ALA B 1 149 ? 20.5 13.398 8.742 1 50.78 149 ALA B CA 1
ATOM 2740 C C . ALA B 1 149 ? 19.016 13.703 8.852 1 50.78 149 ALA B C 1
ATOM 2742 O O . ALA B 1 149 ? 18.609 14.867 8.867 1 50.78 149 ALA B O 1
ATOM 2743 N N . GLY B 1 150 ? 18.141 12.734 8.68 1 47.88 150 GLY B N 1
ATOM 2744 C CA . GLY B 1 150 ? 16.734 12.984 8.938 1 47.88 150 GLY B CA 1
ATOM 2745 C C . GLY B 1 150 ? 16.469 13.477 10.344 1 47.88 150 GLY B C 1
ATOM 2746 O O . GLY B 1 150 ? 15.562 14.289 10.562 1 47.88 150 GLY B O 1
ATOM 2747 N N . THR B 1 151 ? 16.828 12.602 11.414 1 41.5 151 THR B N 1
ATOM 2748 C CA . THR B 1 151 ? 16.641 13.047 12.789 1 41.5 151 THR B CA 1
ATOM 2749 C C . THR B 1 151 ? 17.609 14.172 13.133 1 41.5 151 THR B C 1
ATOM 2751 O O . THR B 1 151 ? 18.828 14.008 13 1 41.5 151 THR B O 1
ATOM 2754 N N . ARG B 1 152 ? 17.422 15.344 12.984 1 36.91 152 ARG B N 1
ATOM 2755 C CA . ARG B 1 152 ? 18.25 16.219 13.812 1 36.91 152 ARG B CA 1
ATOM 2756 C C . ARG B 1 152 ? 18.703 15.5 15.078 1 36.91 152 ARG B C 1
ATOM 2758 O O . ARG B 1 152 ? 18.109 14.5 15.484 1 36.91 152 ARG B O 1
ATOM 2765 N N . ASP B 1 153 ? 19.609 16.062 16.062 1 34.81 153 ASP B N 1
ATOM 2766 C CA . ASP B 1 153 ? 20.328 15.719 17.281 1 34.81 153 ASP B CA 1
ATOM 2767 C C . ASP B 1 153 ? 19.484 14.836 18.188 1 34.81 153 ASP B C 1
ATOM 2769 O O . ASP B 1 153 ? 19.797 14.672 19.375 1 34.81 153 ASP B O 1
ATOM 2773 N N . GLN B 1 154 ? 18.172 14.562 18.062 1 33.47 154 GLN B N 1
ATOM 2774 C CA . GLN B 1 154 ? 17.844 13.82 19.281 1 33.47 154 GLN B CA 1
ATOM 2775 C C . GLN B 1 154 ? 18.406 12.406 19.219 1 33.47 154 GLN B C 1
ATOM 2777 O O . GLN B 1 154 ? 18.141 11.656 18.281 1 33.47 154 GLN B O 1
ATOM 2782 N N . THR B 1 155 ? 19.547 11.977 19.734 1 31.11 155 THR B N 1
ATOM 2783 C CA . THR B 1 155 ? 20.391 10.828 20.062 1 31.11 155 THR B CA 1
ATOM 2784 C C . THR B 1 155 ? 19.547 9.648 20.516 1 31.11 155 THR B C 1
ATOM 2786 O O . THR B 1 155 ? 20 8.82 21.312 1 31.11 155 THR B O 1
ATOM 2789 N N . GLN B 1 156 ? 18.172 9.586 20.688 1 30.98 156 GLN B N 1
ATOM 2790 C CA . GLN B 1 156 ? 17.797 8.359 21.391 1 30.98 156 GLN B CA 1
ATOM 2791 C C . GLN B 1 156 ? 18.109 7.125 20.547 1 30.98 156 GLN B C 1
ATOM 2793 O O . GLN B 1 156 ? 17.859 7.102 19.344 1 30.98 156 GLN B O 1
ATOM 2798 N N . THR B 1 157 ? 19.062 6.25 20.906 1 29.75 157 THR B N 1
ATOM 2799 C CA . THR B 1 157 ? 19.594 4.953 20.5 1 29.75 157 THR B CA 1
ATOM 2800 C C . THR B 1 157 ? 18.453 3.975 20.203 1 29.75 157 THR B C 1
ATOM 2802 O O . THR B 1 157 ? 17.797 3.492 21.125 1 29.75 157 THR B O 1
ATOM 2805 N N . LEU B 1 158 ? 17.547 4.164 19.406 1 32.38 158 LEU B N 1
ATOM 2806 C CA . LEU B 1 158 ? 16.516 3.172 19.125 1 32.38 158 LEU B CA 1
ATOM 2807 C C . LEU B 1 158 ? 17.125 1.929 18.469 1 32.38 158 LEU B C 1
ATOM 2809 O O . LEU B 1 158 ? 16.406 1.125 17.875 1 32.38 158 LEU B O 1
ATOM 2813 N N . THR B 1 159 ? 18.422 1.604 18.531 1 30.09 159 THR B N 1
ATOM 2814 C CA . THR B 1 159 ? 19.062 0.409 18 1 30.09 159 THR B CA 1
ATOM 2815 C C . THR B 1 159 ? 18.406 -0.852 18.547 1 30.09 159 THR B C 1
ATOM 2817 O O . THR B 1 159 ? 18.406 -1.895 17.891 1 30.09 159 THR B O 1
ATOM 2820 N N . ASP B 1 160 ? 18.109 -0.947 19.906 1 30.44 160 ASP B N 1
ATOM 2821 C CA . ASP B 1 160 ? 17.938 -2.223 20.578 1 30.44 160 ASP B CA 1
ATOM 2822 C C . ASP B 1 160 ? 16.656 -2.916 20.125 1 30.44 160 ASP B C 1
ATOM 2824 O O . ASP B 1 160 ? 16.547 -4.141 20.203 1 30.44 160 ASP B O 1
ATOM 2828 N N . GLN B 1 161 ? 15.516 -2.23 19.938 1 29.61 161 GLN B N 1
ATOM 2829 C CA . GLN B 1 161 ? 14.25 -2.939 20.078 1 29.61 161 GLN B CA 1
ATOM 2830 C C . GLN B 1 161 ? 13.922 -3.75 18.828 1 29.61 161 GLN B C 1
ATOM 2832 O O . GLN B 1 161 ? 13.07 -4.641 18.875 1 29.61 161 GLN B O 1
ATOM 2837 N N . THR B 1 162 ? 14.359 -3.43 17.656 1 31.98 162 THR B N 1
ATOM 2838 C CA . THR B 1 162 ? 13.805 -4.219 16.562 1 31.98 162 THR B CA 1
ATOM 2839 C C . THR B 1 162 ? 14.406 -5.621 16.547 1 31.98 162 THR B C 1
ATOM 2841 O O . THR B 1 162 ? 13.773 -6.574 16.078 1 31.98 162 THR B O 1
ATOM 2844 N N . GLN B 1 163 ? 15.75 -5.805 16.812 1 29.89 163 GLN B N 1
ATOM 2845 C CA . GLN B 1 163 ? 16.312 -7.148 16.875 1 29.89 163 GLN B CA 1
ATOM 2846 C C . GLN B 1 163 ? 15.734 -7.941 18.047 1 29.89 163 GLN B C 1
ATOM 2848 O O . GLN B 1 163 ? 15.742 -9.172 18.031 1 29.89 163 GLN B O 1
ATOM 2853 N N . THR B 1 164 ? 15.508 -7.371 19.25 1 30.58 164 THR B N 1
ATOM 2854 C CA . THR B 1 164 ? 15.102 -8.117 20.438 1 30.58 164 THR B CA 1
ATOM 2855 C C . THR B 1 164 ? 13.68 -8.664 20.266 1 30.58 164 THR B C 1
ATOM 2857 O O . THR B 1 164 ? 13.344 -9.711 20.828 1 30.58 164 THR B O 1
ATOM 2860 N N . LEU B 1 165 ? 12.773 -7.934 19.547 1 33.5 165 LEU B N 1
ATOM 2861 C CA . LEU B 1 165 ? 11.445 -8.531 19.469 1 33.5 165 LEU B CA 1
ATOM 2862 C C . LEU B 1 165 ? 11.453 -9.758 18.562 1 33.5 165 LEU B C 1
ATOM 2864 O O . LEU B 1 165 ? 10.555 -10.602 18.641 1 33.5 165 LEU B O 1
ATOM 2868 N N . ARG B 1 166 ? 12.305 -9.766 17.5 1 28.45 166 ARG B N 1
ATOM 2869 C CA . ARG B 1 166 ? 12.375 -11.031 16.781 1 28.45 166 ARG B CA 1
ATOM 2870 C C . ARG B 1 166 ? 13.023 -12.117 17.625 1 28.45 166 ARG B C 1
ATOM 2872 O O . ARG B 1 166 ? 12.812 -13.305 17.391 1 28.45 166 ARG B O 1
ATOM 2879 N N . ASP B 1 167 ? 14.078 -11.797 18.375 1 30.3 167 ASP B N 1
ATOM 2880 C CA . ASP B 1 167 ? 14.812 -12.82 19.109 1 30.3 167 ASP B CA 1
ATOM 2881 C C . ASP B 1 167 ? 13.945 -13.43 20.219 1 30.3 167 ASP B C 1
ATOM 2883 O O . ASP B 1 167 ? 14.164 -14.57 20.625 1 30.3 167 ASP B O 1
ATOM 2887 N N . GLN B 1 168 ? 13.281 -12.586 20.969 1 29 168 GLN B N 1
ATOM 2888 C CA . GLN B 1 168 ? 12.672 -13.164 22.172 1 29 168 GLN B CA 1
ATOM 2889 C C . GLN B 1 168 ? 11.578 -14.164 21.797 1 29 168 GLN B C 1
ATOM 2891 O O . GLN B 1 168 ? 11.117 -14.93 22.656 1 29 168 GLN B O 1
ATOM 2896 N N . THR B 1 169 ? 10.922 -13.945 20.641 1 30.7 169 THR B N 1
ATOM 2897 C CA . THR B 1 169 ? 9.852 -14.938 20.547 1 30.7 169 THR B CA 1
ATOM 2898 C C . THR B 1 169 ? 10.43 -16.328 20.359 1 30.7 169 THR B C 1
ATOM 2900 O O . THR B 1 169 ? 9.805 -17.328 20.734 1 30.7 169 THR B O 1
ATOM 2903 N N . LEU B 1 170 ? 11.508 -16.359 19.516 1 29.23 170 LEU B N 1
ATOM 2904 C CA . LEU B 1 170 ? 11.797 -17.719 19.094 1 29.23 170 LEU B CA 1
ATOM 2905 C C . LEU B 1 170 ? 12.516 -18.484 20.203 1 29.23 170 LEU B C 1
ATOM 2907 O O . LEU B 1 170 ? 12.789 -19.688 20.062 1 29.23 170 LEU B O 1
ATOM 2911 N N . THR B 1 171 ? 13.266 -17.719 20.969 1 26.75 171 THR B N 1
ATOM 2912 C CA . THR B 1 171 ? 14.195 -18.562 21.719 1 26.75 171 THR B CA 1
ATOM 2913 C C . THR B 1 171 ? 13.445 -19.469 22.688 1 26.75 171 THR B C 1
ATOM 2915 O O . THR B 1 171 ? 13.969 -20.5 23.125 1 26.75 171 THR B O 1
ATOM 2918 N N . ASP B 1 172 ? 12.484 -18.891 23.297 1 26.7 172 ASP B N 1
ATOM 2919 C CA . ASP B 1 172 ? 12.188 -19.578 24.547 1 26.7 172 ASP B CA 1
ATOM 2920 C C . ASP B 1 172 ? 11.625 -20.969 24.281 1 26.7 172 ASP B C 1
ATOM 2922 O O . ASP B 1 172 ? 11.586 -21.828 25.172 1 26.7 172 ASP B O 1
ATOM 2926 N N . GLN B 1 173 ? 10.898 -21.016 23.141 1 25.28 173 GLN B N 1
ATOM 2927 C CA . GLN B 1 173 ? 10.109 -22.25 23.219 1 25.28 173 GLN B CA 1
ATOM 2928 C C . GLN B 1 173 ? 10.969 -23.469 22.938 1 25.28 173 GLN B C 1
ATOM 2930 O O . GLN B 1 173 ? 10.461 -24.594 22.891 1 25.28 173 GLN B O 1
ATOM 2935 N N . THR B 1 174 ? 12.227 -23.203 22.516 1 26.31 174 THR B N 1
ATOM 2936 C CA . THR B 1 174 ? 12.805 -24.422 21.953 1 26.31 174 THR B CA 1
ATOM 2937 C C . THR B 1 174 ? 13.047 -25.453 23.047 1 26.31 174 THR B C 1
ATOM 2939 O O . THR B 1 174 ? 13.266 -26.641 22.766 1 26.31 174 THR B O 1
ATOM 2942 N N . GLN B 1 175 ? 13.555 -24.875 24.203 1 23.23 175 GLN B N 1
ATOM 2943 C CA . GLN B 1 175 ? 14.344 -25.859 24.938 1 23.23 175 GLN B CA 1
ATOM 2944 C C . GLN B 1 175 ? 13.508 -27.078 25.297 1 23.23 175 GLN B C 1
ATOM 2946 O O . GLN B 1 175 ? 14.016 -28.203 25.312 1 23.23 175 GLN B O 1
ATOM 2951 N N . THR B 1 176 ? 12.438 -26.797 26.031 1 24.05 176 THR B N 1
ATOM 2952 C CA . THR B 1 176 ? 12.125 -27.797 27.062 1 24.05 176 THR B CA 1
ATOM 2953 C C . THR B 1 176 ? 11.484 -29.031 26.422 1 24.05 176 THR B C 1
ATOM 2955 O O . THR B 1 176 ? 11.172 -30 27.125 1 24.05 176 THR B O 1
ATOM 2958 N N . LEU B 1 177 ? 11.055 -28.828 25.141 1 23.64 177 LEU B N 1
ATOM 2959 C CA . LEU B 1 177 ? 10.125 -29.906 24.844 1 23.64 177 LEU B CA 1
ATOM 2960 C C . LEU B 1 177 ? 10.867 -31.219 24.547 1 23.64 177 LEU B C 1
ATOM 2962 O O . LEU B 1 177 ? 10.359 -32.094 23.844 1 23.64 177 LEU B O 1
ATOM 2966 N N . ARG B 1 178 ? 12.258 -31.109 24.703 1 21.39 178 ARG B N 1
ATOM 2967 C CA . ARG B 1 178 ? 12.898 -32.281 24.141 1 21.39 178 ARG B CA 1
ATOM 2968 C C . ARG B 1 178 ? 12.312 -33.562 24.75 1 21.39 178 ARG B C 1
ATOM 2970 O O . ARG B 1 178 ? 12.375 -34.625 24.125 1 21.39 178 ARG B O 1
ATOM 2977 N N . ASP B 1 179 ? 12.18 -33.5 26.078 1 21.09 179 ASP B N 1
ATOM 2978 C CA . ASP B 1 179 ? 12.508 -34.781 26.719 1 21.09 179 ASP B CA 1
ATOM 2979 C C . ASP B 1 179 ? 11.43 -35.812 26.438 1 21.09 179 ASP B C 1
ATOM 2981 O O . ASP B 1 179 ? 11.727 -37.031 26.375 1 21.09 179 ASP B O 1
ATOM 2985 N N . GLN B 1 180 ? 10.172 -35.375 26.688 1 18.83 180 GLN B N 1
ATOM 2986 C CA . GLN B 1 180 ? 9.469 -36.438 27.391 1 18.83 180 GLN B CA 1
ATOM 2987 C C . GLN B 1 180 ? 9.086 -37.562 26.422 1 18.83 180 GLN B C 1
ATOM 2989 O O . GLN B 1 180 ? 8.977 -38.719 26.828 1 18.83 180 GLN B O 1
ATOM 2994 N N . THR B 1 181 ? 8.391 -37.219 25.297 1 20.77 181 THR B N 1
ATOM 2995 C CA . THR B 1 181 ? 7.309 -38.156 25.062 1 20.77 181 THR B CA 1
ATOM 2996 C C . THR B 1 181 ? 7.816 -39.375 24.328 1 20.77 181 THR B C 1
ATOM 2998 O O . THR B 1 181 ? 8.016 -39.344 23.109 1 20.77 181 THR B O 1
ATOM 3001 N N . LEU B 1 182 ? 8.992 -39.906 24.656 1 20.59 182 LEU B N 1
ATOM 3002 C CA . LEU B 1 182 ? 9.539 -41.031 23.938 1 20.59 182 LEU B CA 1
ATOM 3003 C C . LEU B 1 182 ? 8.461 -42.094 23.703 1 20.59 182 LEU B C 1
ATOM 3005 O O . LEU B 1 182 ? 8.375 -42.688 22.625 1 20.59 182 LEU B O 1
ATOM 3009 N N . ARG B 1 183 ? 8.086 -42.75 24.797 1 18.17 183 ARG B N 1
ATOM 3010 C CA . ARG B 1 183 ? 8.234 -44.219 24.781 1 18.17 183 ARG B CA 1
ATOM 3011 C C . ARG B 1 183 ? 7.098 -44.875 24 1 18.17 183 ARG B C 1
ATOM 3013 O O . ARG B 1 183 ? 7.336 -45.719 23.156 1 18.17 183 ARG B O 1
ATOM 3020 N N . ASP B 1 184 ? 5.828 -44.875 24.5 1 19.12 184 ASP B N 1
ATOM 3021 C CA . ASP B 1 184 ? 5.297 -46.219 24.734 1 19.12 184 ASP B CA 1
ATOM 3022 C C . ASP B 1 184 ? 4.406 -46.656 23.578 1 19.12 184 ASP B C 1
ATOM 3024 O O . ASP B 1 184 ? 3.826 -47.75 23.609 1 19.12 184 ASP B O 1
ATOM 3028 N N . GLN B 1 185 ? 4.121 -45.656 22.562 1 18 185 GLN B N 1
ATOM 3029 C CA . GLN B 1 185 ? 2.834 -46.094 22.047 1 18 185 GLN B CA 1
ATOM 3030 C C . GLN B 1 185 ? 2.975 -47.406 21.297 1 18 185 GLN B C 1
ATOM 3032 O O . GLN B 1 185 ? 3.75 -47.531 20.344 1 18 185 GLN B O 1
ATOM 3037 N N . THR B 1 186 ? 2.553 -48.5 21.844 1 17.83 186 THR B N 1
ATOM 3038 C CA . THR B 1 186 ? 2.48 -49.906 21.562 1 17.83 186 THR B CA 1
ATOM 3039 C C . THR B 1 186 ? 1.672 -50.188 20.297 1 17.83 186 THR B C 1
ATOM 3041 O O . THR B 1 186 ? 0.926 -49.312 19.844 1 17.83 186 THR B O 1
ATOM 3044 N N . GLN B 1 187 ? 0.916 -51.312 20.141 1 17.64 187 GLN B N 1
ATOM 3045 C CA . GLN B 1 187 ? 0.83 -52.531 19.375 1 17.64 187 GLN B CA 1
ATOM 3046 C C . GLN B 1 187 ? -0.351 -52.531 18.406 1 17.64 187 GLN B C 1
ATOM 3048 O O . GLN B 1 187 ? -0.398 -53.312 17.453 1 17.64 187 GLN B O 1
ATOM 3053 N N . THR B 1 188 ? -1.502 -51.656 18.547 1 19.84 188 THR B N 1
ATOM 3054 C CA . THR B 1 188 ? -2.689 -52.469 18.312 1 19.84 188 THR B CA 1
ATOM 3055 C C . THR B 1 188 ? -2.902 -52.719 16.828 1 19.84 188 THR B C 1
ATOM 3057 O O . THR B 1 188 ? -2.67 -51.812 16.016 1 19.84 188 THR B O 1
ATOM 3060 N N . SER B 1 189 ? -3.158 -53.969 16.359 1 19.64 189 SER B N 1
ATOM 3061 C CA . SER B 1 189 ? -3.223 -54.938 15.273 1 19.64 189 SER B CA 1
ATOM 3062 C C . SER B 1 189 ? -4.453 -54.688 14.398 1 19.64 189 SER B C 1
ATOM 3064 O O . SER B 1 189 ? -4.863 -55.594 13.656 1 19.64 189 SER B O 1
ATOM 3066 N N . CYS B 1 190 ? -4.859 -53.438 13.922 1 18.81 190 CYS B N 1
ATOM 3067 C CA . CYS B 1 190 ? -6.199 -53.375 13.352 1 18.81 190 CYS B CA 1
ATOM 3068 C C . CYS B 1 190 ? -6.277 -54.156 12.055 1 18.81 190 CYS B C 1
ATOM 3070 O O . CYS B 1 190 ? -5.469 -53.969 11.148 1 18.81 190 CYS B O 1
ATOM 3072 N N . VAL B 1 191 ? -6.906 -55.25 12.047 1 20.22 191 VAL B N 1
ATOM 3073 C CA . VAL B 1 191 ? -7.223 -56.375 11.172 1 20.22 191 VAL B CA 1
ATOM 3074 C C . VAL B 1 191 ? -8.094 -55.906 10.016 1 20.22 191 VAL B C 1
ATOM 3076 O O . VAL B 1 191 ? -9.148 -55.312 10.234 1 20.22 191 VAL B O 1
ATOM 3079 N N . ILE B 1 192 ? -7.555 -55.531 8.859 1 19.62 192 ILE B N 1
ATOM 3080 C CA . ILE B 1 192 ? -8.102 -55.062 7.586 1 19.62 192 ILE B CA 1
ATOM 3081 C C . ILE B 1 192 ? -9.016 -56.156 7 1 19.62 192 ILE B C 1
ATOM 3083 O O . ILE B 1 192 ? -8.578 -57.281 6.738 1 19.62 192 ILE B O 1
ATOM 3087 N N . ASN B 1 193 ? -10.336 -56.156 7.324 1 19 193 ASN B N 1
ATOM 3088 C CA . ASN B 1 193 ? -11.289 -57.156 6.809 1 19 193 ASN B CA 1
ATOM 3089 C C . ASN B 1 193 ? -11.383 -57.094 5.289 1 19 193 ASN B C 1
ATOM 3091 O O . ASN B 1 193 ? -11.359 -56.031 4.695 1 19 193 ASN B O 1
ATOM 3095 N N . PRO B 1 194 ? -11.359 -58.219 4.516 1 22.77 194 PRO B N 1
ATOM 3096 C CA . PRO B 1 194 ? -11.289 -58.688 3.139 1 22.77 194 PRO B CA 1
ATOM 3097 C C . PRO B 1 194 ? -12.531 -58.375 2.322 1 22.77 194 PRO B C 1
ATOM 3099 O O . PRO B 1 194 ? -13.633 -58.844 2.643 1 22.77 194 PRO B O 1
ATOM 3102 N N . VAL B 1 195 ? -13.023 -57.156 2.205 1 20.66 195 VAL B N 1
ATOM 3103 C CA . VAL B 1 195 ? -14.32 -57.094 1.533 1 20.66 195 VAL B CA 1
ATOM 3104 C C . VAL B 1 195 ? -14.227 -57.75 0.169 1 20.66 195 VAL B C 1
ATOM 3106 O O . VAL B 1 195 ? -13.195 -57.688 -0.5 1 20.66 195 VAL B O 1
ATOM 3109 N N . ARG B 1 196 ? -15.305 -58.531 -0.258 1 21.89 196 ARG B N 1
ATOM 3110 C CA . ARG B 1 196 ? -15.875 -59.469 -1.226 1 21.89 196 ARG B CA 1
ATOM 3111 C C . ARG B 1 196 ? -15.914 -58.844 -2.621 1 21.89 196 ARG B C 1
ATOM 3113 O O . ARG B 1 196 ? -16.156 -57.656 -2.768 1 21.89 196 ARG B O 1
ATOM 3120 N N . VAL B 1 197 ? -15.609 -59.594 -3.713 1 24.67 197 VAL B N 1
ATOM 3121 C CA . VAL B 1 197 ? -15.352 -59.719 -5.141 1 24.67 197 VAL B CA 1
ATOM 3122 C C . VAL B 1 197 ? -16.609 -59.406 -5.934 1 24.67 197 VAL B C 1
ATOM 3124 O O . VAL B 1 197 ? -16.625 -59.5 -7.16 1 24.67 197 VAL B O 1
ATOM 3127 N N . CYS B 1 198 ? -17.469 -58.344 -5.629 1 21.08 198 CYS B N 1
ATOM 3128 C CA . CYS B 1 198 ? -18.734 -58.531 -6.34 1 21.08 198 CYS B CA 1
ATOM 3129 C C . CYS B 1 198 ? -18.5 -58.719 -7.836 1 21.08 198 CYS B C 1
ATOM 3131 O O . CYS B 1 198 ? -17.594 -58.094 -8.398 1 21.08 198 CYS B O 1
ATOM 3133 N N . ASP B 1 199 ? -19.188 -59.656 -8.648 1 21.84 199 ASP B N 1
ATOM 3134 C CA . ASP B 1 199 ? -19.531 -60.344 -9.891 1 21.84 199 ASP B CA 1
ATOM 3135 C C . ASP B 1 199 ? -19.938 -59.344 -10.969 1 21.84 199 ASP B C 1
ATOM 3137 O O . ASP B 1 199 ? -19.688 -59.562 -12.156 1 21.84 199 ASP B O 1
ATOM 3141 N N . LEU B 1 200 ? -20.562 -58.156 -10.945 1 22.38 200 LEU B N 1
ATOM 3142 C CA . LEU B 1 200 ? -21.141 -57.938 -12.258 1 22.38 200 LEU B CA 1
ATOM 3143 C C . LEU B 1 200 ? -20.078 -57.531 -13.266 1 22.38 200 LEU B C 1
ATOM 3145 O O . LEU B 1 200 ? -19.141 -56.812 -12.93 1 22.38 200 LEU B O 1
#

InterPro domains:
  IPR000644 CBS domain [PF00571] (25-72)
  IPR000644 CBS domain [PF00571] (102-145)
  IPR000644 CBS domain [PS51371] (20-82)
  IPR000644 CBS domain [PS51371] (94-151)
  IPR000644 CBS domain [SM00116] (25-73)
  IPR000644 CBS domain [SM00116] (97-145)
  IPR046342 CBS domain superfamily [G3DSA:3.10.580.10] (2-147)
  IPR046342 CBS domain superfamily [SSF54631] (9-151)
  IPR050511 AMP-activated protein kinase gamma/SDS23 families [PTHR13780] (5-144)

Sequence (400 aa):
MSLCMPMPAFMKQTLEELGVGTYANIAYIHPDTPLITALSVFTHRRVSALPVVDHHGKVVDIYSKFDVINLAAEKTYNNLDVTVTQALRHRSQYFEGVMKCNKLETLETIVDRIVKAEVHRLVVVDEESRIIGIVSLSDILQALVLTPAGTRDQTQTLTDQTQTLRDQTLTDQTQTLRDQTLRDQTQTSCVINPVRVCDLMSLCMPMPAFMKQTLEELGVGTYANIAYIHPDTPLITALSVFTHRRVSALPVVDHHGKVVDIYSKFDVINLAAEKTYNNLDVTVTQALRHRSQYFEGVMKCNKLETLETIVDRIVKAEVHRLVVVDEESRIIGIVSLSDILQALVLTPAGTRDQTQTLTDQTQTLRDQTLTDQTQTLRDQTLRDQTQTSCVINPVRVCDL

Secondary structure (DSSP, 8-state):
--------GGGGSBHHHHT-SB-SS---B-TT-BHHHHHHHHHHHT-SEEEEE-TTSBEEEEEEHHHHHHHHHTT----TTSBHHHHHTTS-TT-----EE-TTSBHHHHHHHHHHHT-SEEEEE-TTSBEEEEEEHHHHHHHHHHSTTTS-S------SHHHHHHHHHHHHTTTGGGSSTTS-----------------/--------GGGGSBHHHHT-SB-SS---B-TT-BHHHHHHHHHHHT-SEEEEE-TTSBEEEEEEHHHHHHHHHTT----TTSBHHHHHTTS-TT-----EE-TTSBHHHHHHHHHHHT-SEEEEE-TTSBEEEEEEHHHHHHHHHHSTTTS-S------HHHHHHHHHHHHGGGSGGGSSTTS-----------------

Foldseek 3Di:
DPCPVDDDPQQQAFCQVLVFFFQPPAAAEEQFAFQVVVVVCCVVVVDFKHFHAYPVQAGFFIGGPVLVVLLVVVVPDPDSRGGPNVSCVSDDPPQPGAAADERRDGNNVVVVSCVVNVHFKHFYADPVRGGRTIHGPVRSVCSCCPPCVNVPPPPPCPVPPPVVVVPVVPPPPPPDPPPDDPDDPDDDPPDPPPPDPDDD/DPCPVDDDPQQQAFCQVLVFFFQPPAAAEEQFAFQVVVVVCCVVVVDFKHFHAYPVQAGFFIGGPVLVVLLVVVVPDPDSRGGPNVSCVSDDPPQPGAAADERRDGNNVVVVSCVVNVHFKHFYADPVRGGRTIHGPVRSVCSCCPPCVNVPPPPPCPVPPPVVVVPVVPPPPPPDPPDDDPDDDDDDDPDDDDDDDDDD

Solvent-accessible surface area (backbone atoms only — not comparable to full-atom values): 23839 Å² total; per-residue (Å²): 128,77,79,63,56,66,73,58,73,68,37,73,33,24,27,59,80,68,62,57,47,46,65,65,90,72,70,63,44,41,52,75,37,35,35,52,58,54,54,47,46,36,66,75,67,70,48,64,58,28,44,22,27,44,98,84,40,31,60,76,36,62,50,37,56,63,53,55,49,46,40,56,56,65,59,72,60,74,60,47,74,43,27,40,53,64,56,55,70,69,46,67,84,82,62,89,63,65,53,70,46,44,52,81,42,28,41,46,59,50,45,44,49,34,56,75,68,68,48,65,55,32,40,25,27,50,97,81,42,26,68,55,33,38,37,38,54,67,38,53,49,49,51,52,54,67,37,59,84,58,36,60,87,77,76,78,77,72,76,62,58,70,62,44,63,62,47,61,65,59,54,67,68,59,64,73,69,67,67,70,78,66,69,82,78,73,78,86,75,78,76,79,76,77,79,79,81,78,80,127,129,78,81,63,58,66,73,58,74,66,38,72,34,25,27,60,80,68,61,58,43,46,67,65,89,74,71,63,44,41,53,76,36,34,35,51,57,54,55,47,46,35,65,76,66,70,48,65,57,29,44,21,28,44,100,85,40,31,62,76,36,62,51,38,57,64,55,56,48,46,41,56,57,64,59,70,60,72,59,48,73,42,28,41,54,64,57,55,68,69,48,66,86,82,62,92,63,65,52,69,45,46,52,80,40,28,42,46,57,51,44,44,50,34,56,75,66,68,48,67,54,34,40,24,27,51,97,80,41,28,67,54,34,39,38,36,54,67,38,52,48,50,50,50,55,68,36,59,85,59,36,60,87,77,74,77,80,71,74,63,60,69,62,48,62,62,48,60,64,63,56,67,70,61,64,74,71,68,70,70,88,68,76,73,89,75,79,86,74,84,76,83,78,81,82,80,78,84,79,129

Radius of gyration: 26.72 Å; Cα contacts (8 Å, |Δi|>4): 503; chains: 2; bounding box: 51×111×67 Å

=== Feature glossary ===
A reading guide for the features in this record.

Start from the sequence.

  · Sequence gives the chain of amino acids in standard one-letter code (A=alanine, C=cysteine, …, Y=tyrosine), read N→C. It is the only feature that is directly encoded by the gene; all structural features are derived from the folded form of this sequence.

Fold it, and you get atomic coordinates and the backbone conformation that goes with them.

  · The mmCIF table is the protein's shape written out atom by atom. For each backbone N, Cα, C, and carbonyl O, it records an (x, y, z) coordinate triple in Å plus the residue type, chain letter, and residue number.

  · Backbone dihedral angles. Every residue except chain termini has a φ (preceding-C → N → Cα → C) and a ψ (N → Cα → C → next-N). They are reported in degrees following the IUPAC sign convention. Secondary structure is essentially a statement about which (φ, ψ) basin each residue occupies.

  · DSSP 8-state secondary structure assigns each residue one of H (α-helix), G (3₁₀-helix), I (π-helix), E (extended β-strand), B (isolated β-bridge), T (hydrogen-bonded turn), S (bend), or '-' (coil). The assignment is computed from backbone hydrogen-bond geometry via the Kabsch–Sander algorithm.

  · P-SEA three-state annotation labels each residue as helix, strand, or coil based purely on the geometry of the Cα trace. It serves as a fallback when the full backbone (and thus DSSP) is unavailable.

Summarize 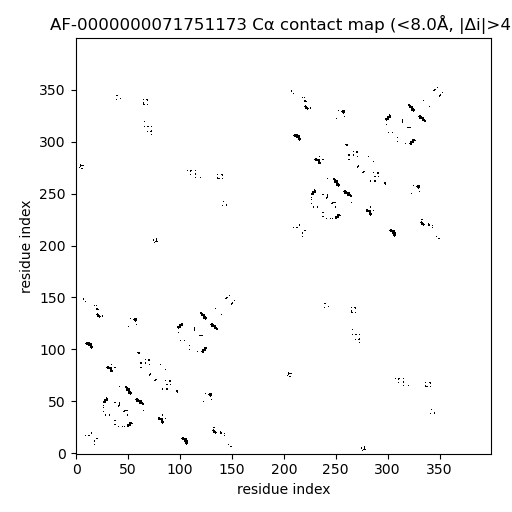the fold with a handful of shape descriptors and a per-residue structural alphabet.

  · Radius of gyration (Rg) is the root-mean-square distance of Cα atoms from their centroid — a single number for overall size and compactness. A globular domain of N residues has Rg ≈ 2.2·N^0.38 Å; an extended or disordered chain has a much larger Rg. The Cα contact count is the number of residue pairs whose Cα atoms are within 8 Å and are more than four positions apart in sequence — a standard proxy for tertiary packing density. The bounding box is the smallest axis-aligned box enclosing all Cα atoms.

  · Foldseek's 3Di representation compresses backbone geometry into a per-residue letter drawn from a learned twenty-state alphabet. It captures the tertiary interaction pattern around each residue — which residues are packed against it in space, regardless of where they are in sequence.

  · Accessible surface area quantifies burial. A residue with SASA near zero is packed into the hydrophobic core; one with SASA >100 Å² sits on the surface. Computed here via the Shrake–Rupley numerical algorithm with a 1.4 Å probe.

Ask how reliable the model is.

  · For AlphaFold models, the B-factor field carries pLDDT — the model's own estimate of local accuracy on a 0–100 scale. Regions with pLDDT<50 should be treated as essentially unmodeled; they often correspond to intrinsically disordered segments.

  · For experimental (PDB) structures, the B-factor (temperature factor) quantifies the positional spread of each atom in the crystal — a combination of thermal vibration and static disorder — in units of Å². High B-factors mark flexible loops or poorly resolved regions; low B-factors mark the rigid, well-ordered core.

  · PAE(i, j) answers: if I align the predicted and true structures on residue i, how far off (in Å) do I expect residue j to be? A block-diagonal PAE matrix with low values on the blocks and high values off-diagonal is the signature of a multi-domain protein with confidently predicted domains but uncertain inter-domain orientation.

Place it in context: what it resembles, what it is annotated as, and how it looks.

  · Structural nearest neighbors (via Foldseek easy-search vs the PDB). Reported per hit: target PDB id, E-value, and alignment TM-score. A TM-score above ~0.5 is the conventional threshold for 'same fold'.

  · Functional annotations link the protein to curated databases. InterPro entries identify conserved domains and families by matching the sequence against member-database signatures (Pfam, PROSITE, CDD, …). Gene Ontology (GO) terms describe molecular function, biological process, and cellular component in a controlled vocabulary. CATH places the structure in a hierarchical fold classification (Class/Architecture/Topology/Homologous-superfamily). The organism is the source species.

  · Plot images: a contact map (which residues are close in 3D, as an N×N binary image), a Ramachandran scatter (backbone torsion angles, revealing secondary-structure composition at a glance), and — for AlphaFold structures — a PAE heatmap (pairwise prediction confidence).

  · Structure images are PyMOL renders from six orthogonal camera directions. Cartoon representation draws helices as coils and strands as arrows; sticks shows the backbone as bonds; surface shows the solvent-excluded envelope. Rainbow coloring maps sequence position to hue (blue→red, N→C); chain coloring assigns a distinct color per polypeptide.